Protein AF-0000000080197387 (afdb_homodimer)

Sequence (446 aa):
MRRTFVSTVLRAVPKAPLLHRSFPSAAAVSVPLFAGIQQRSATFAALADATRREMEDEQQRTTSKEKPKMPEGWKLDRKPGERIFTMHKTFEDEEILLRYRDEVNLEDDRKKYDFTVFITSKGKTLEFEMSFDDEEVVLDRIRFLPDSALALDTSADALSRRSLLYSGPDVRELDDGLVDAFVSYLEDRGVDDELGEFVEAYAVWAEQAEYEAWLSGIHKFVSMRRTFVSTVLRAVPKAPLLHRSFPSAAAVSVPLFAGIQQRSATFAALADATRREMEDEQQRTTSKEKPKMPEGWKLDRKPGERIFTMHKTFEDEEILLRYRDEVNLEDDRKKYDFTVFITSKGKTLEFEMSFDDEEVVLDRIRFLPDSALALDTSADALSRRSLLYSGPDVRELDDGLVDAFVSYLEDRGVDDELGEFVEAYAVWAEQAEYEAWLSGIHKFVS

Nearest PDB structures (foldseek):
  3jv1-assembly1_A  TM=9.607E-01  e=1.984E-20  Trypanosoma brucei
  1yqf-assembly1_C  TM=9.132E-01  e=1.524E-19  Leishmania major
  1yqf-assembly2_E  TM=9.181E-01  e=1.911E-19  Leishmania major
  1yqf-assembly1_B  TM=9.374E-01  e=5.714E-18  Leishmania major
  3qv0-assembly1_A  TM=8.225E-01  e=4.398E-11  Saccharomyces cerevisiae

InterPro domains:
  IPR003428 Mitochondrial glycoprotein [PF02330] (107-222)
  IPR003428 Mitochondrial glycoprotein [PTHR10826] (30-222)
  IPR036561 Mitochondrial glycoprotein superfamily [G3DSA:3.10.280.10] (44-223)
  IPR036561 Mitochondrial glycoprotein superfamily [SSF54529] (46-223)

Foldseek 3Di:
DPPPPDDPPCPDDDDDDDDDDPVDDDPPPPPPVPDPPPPDPPVLVVLLVVLVVVLVVLVPDPPLQDQDDDDPQKDKDDDPPDLKIKIWHDDDQKTKIKTWDPPQPCPPVWGKTWIWIWIDHPQKIKIWTWIAGPLWIGTFFIDIGNGVVLVPDPDPVSVVVCVPDDGGDTPVPDDPVVNVVVQVVCVVRVNTSVVNVNSVSNSVNSVSVNVSVVSVVSSVVSD/DPPPCPPDDPPCVPPDDPDPDDDPDPPPPVPVPDPPPPPLDPVLVVLLVVLVVVLVVLVPVPDQADQDDDDPQKDKDDDPPDLKIKIWHDDDQKTKIKTWDPPQDCDPNWTKTWIWIWIDHPQKIKIWTWIQGPLWIGTFFIDIGNGVVLVPDPDPVSVVVVVPDDRHDGPVPDDPVVNVVVQVVCVVRVNTSVVNVSSVSNSSNSVSVNVSVVSVVVSVVSD

Structure (mmCIF, N/CA/C/O backbone):
data_AF-0000000080197387-model_v1
#
loop_
_entity.id
_entity.type
_entity.pdbx_description
1 polymer 'Putative p22 protein'
#
loop_
_atom_site.group_PDB
_atom_site.id
_atom_site.type_symbol
_atom_site.label_atom_id
_atom_site.label_alt_id
_atom_site.label_comp_id
_atom_site.label_asym_id
_atom_site.label_entity_id
_atom_site.label_seq_id
_atom_site.pdbx_PDB_ins_code
_atom_site.Cartn_x
_atom_site.Cartn_y
_atom_site.Cartn_z
_atom_site.occupancy
_atom_site.B_iso_or_equiv
_atom_site.auth_seq_id
_atom_site.auth_comp_id
_atom_site.auth_asym_id
_atom_site.auth_atom_id
_atom_site.pdbx_PDB_model_num
ATOM 1 N N . MET A 1 1 ? -22.719 18.625 -17.172 1 20.69 1 MET A N 1
ATOM 2 C CA . MET A 1 1 ? -23.984 19.344 -17.125 1 20.69 1 MET A CA 1
ATOM 3 C C . MET A 1 1 ? -24.25 19.875 -15.719 1 20.69 1 MET A C 1
ATOM 5 O O . MET A 1 1 ? -24.234 19.109 -14.75 1 20.69 1 MET A O 1
ATOM 9 N N . ARG A 1 2 ? -23.906 21.234 -15.398 1 21.67 2 ARG A N 1
ATOM 10 C CA . ARG A 1 2 ? -23.781 21.984 -14.156 1 21.67 2 ARG A CA 1
ATOM 11 C C . ARG A 1 2 ? -25.141 22.203 -13.5 1 21.67 2 ARG A C 1
ATOM 13 O O . ARG A 1 2 ? -25.953 23 -13.977 1 21.67 2 ARG A O 1
ATOM 20 N N . ARG A 1 3 ? -25.797 21.125 -12.828 1 22.22 3 ARG A N 1
ATOM 21 C CA . ARG A 1 3 ? -27.156 21.219 -12.305 1 22.22 3 ARG A CA 1
ATOM 22 C C . ARG A 1 3 ? -27.25 22.25 -11.195 1 22.22 3 ARG A C 1
ATOM 24 O O . ARG A 1 3 ? -26.531 22.156 -10.195 1 22.22 3 ARG A O 1
ATOM 31 N N . THR A 1 4 ? -27.75 23.531 -11.383 1 22.45 4 THR A N 1
ATOM 32 C CA . THR A 1 4 ? -27.953 24.75 -10.602 1 22.45 4 THR A CA 1
ATOM 33 C C . THR A 1 4 ? -29.016 24.531 -9.539 1 22.45 4 THR A C 1
ATOM 35 O O . THR A 1 4 ? -30.172 24.234 -9.852 1 22.45 4 THR A O 1
ATOM 38 N N . PHE A 1 5 ? -28.766 23.875 -8.367 1 23.91 5 PHE A N 1
ATOM 39 C CA . PHE A 1 5 ? -29.75 23.5 -7.363 1 23.91 5 PHE A CA 1
ATOM 40 C C . PHE A 1 5 ? -30.375 24.734 -6.734 1 23.91 5 PHE A C 1
ATOM 42 O O . PHE A 1 5 ? -29.672 25.609 -6.242 1 23.91 5 PHE A O 1
ATOM 49 N N . VAL A 1 6 ? -31.75 25.078 -6.984 1 23.17 6 VAL A N 1
ATOM 50 C CA . VAL A 1 6 ? -32.688 26.188 -6.801 1 23.17 6 VAL A CA 1
ATOM 51 C C . VAL A 1 6 ? -33.062 26.312 -5.328 1 23.17 6 VAL A C 1
ATOM 53 O O . VAL A 1 6 ? -33.25 25.297 -4.641 1 23.17 6 VAL A O 1
ATOM 56 N N . SER A 1 7 ? -33 27.5 -4.594 1 24.69 7 SER A N 1
ATOM 57 C CA . SER A 1 7 ? -33 28.141 -3.283 1 24.69 7 SER A CA 1
ATOM 58 C C . SER A 1 7 ? -34.375 28.141 -2.66 1 24.69 7 SER A C 1
ATOM 60 O O . SER A 1 7 ? -34.75 29.047 -1.914 1 24.69 7 SER A O 1
ATOM 62 N N . THR A 1 8 ? -35.125 26.922 -2.531 1 23.39 8 THR A N 1
ATOM 63 C CA . THR A 1 8 ? -36.531 27.109 -2.24 1 23.39 8 THR A CA 1
ATOM 64 C C . THR A 1 8 ? -36.75 27.656 -0.825 1 23.39 8 THR A C 1
ATOM 66 O O . THR A 1 8 ? -36.188 27.109 0.134 1 23.39 8 THR A O 1
ATOM 69 N N . VAL A 1 9 ? -37.188 28.859 -0.576 1 24.78 9 VAL A N 1
ATOM 70 C CA . VAL A 1 9 ? -37.438 29.844 0.49 1 24.78 9 VAL A CA 1
ATOM 71 C C . VAL A 1 9 ? -38.562 29.344 1.403 1 24.78 9 VAL A C 1
ATOM 73 O O . VAL A 1 9 ? -39.719 29.297 0.996 1 24.78 9 VAL A O 1
ATOM 76 N N . LEU A 1 10 ? -38.281 28.203 2.242 1 19.94 10 LEU A N 1
ATOM 77 C CA . LEU A 1 10 ? -39.406 27.609 2.949 1 19.94 10 LEU A CA 1
ATOM 78 C C . LEU A 1 10 ? -39.938 28.547 4.031 1 19.94 10 LEU A C 1
ATOM 80 O O . LEU A 1 10 ? -39.219 28.859 4.988 1 19.94 10 LEU A O 1
ATOM 84 N N . ARG A 1 11 ? -40.969 29.266 3.799 1 22.5 11 ARG A N 1
ATOM 85 C CA . ARG A 1 11 ? -41.594 30.391 4.5 1 22.5 11 ARG A CA 1
ATOM 86 C C . ARG A 1 11 ? -42.344 29.906 5.738 1 22.5 11 ARG A C 1
ATOM 88 O O . ARG A 1 11 ? -42.906 30.703 6.477 1 22.5 11 ARG A O 1
ATOM 95 N N . ALA A 1 12 ? -42.219 28.547 6.238 1 23.05 12 ALA A N 1
ATOM 96 C CA . ALA A 1 12 ? -43.5 28.219 6.832 1 23.05 12 ALA A CA 1
ATOM 97 C C . ALA A 1 12 ? -43.75 29.062 8.078 1 23.05 12 ALA A C 1
ATOM 99 O O . ALA A 1 12 ? -42.812 29.484 8.758 1 23.05 12 ALA A O 1
ATOM 100 N N . VAL A 1 13 ? -45 29.094 8.281 1 22.27 13 VAL A N 1
ATOM 101 C CA . VAL A 1 13 ? -46 30.031 8.812 1 22.27 13 VAL A CA 1
ATOM 102 C C . VAL A 1 13 ? -46.062 29.922 10.336 1 22.27 13 VAL A C 1
ATOM 104 O O . VAL A 1 13 ? -45.938 30.922 11.039 1 22.27 13 VAL A O 1
ATOM 107 N N . PRO A 1 14 ? -46.875 28.969 10.898 1 21.95 14 PRO A N 1
ATOM 108 C CA . PRO A 1 14 ? -48.031 29.516 11.586 1 21.95 14 PRO A CA 1
ATOM 109 C C . PRO A 1 14 ? -47.938 29.422 13.109 1 21.95 14 PRO A C 1
ATOM 111 O O . PRO A 1 14 ? -48.812 29.891 13.828 1 21.95 14 PRO A O 1
ATOM 114 N N . LYS A 1 15 ? -46.938 29.016 13.82 1 21.81 15 LYS A N 1
ATOM 115 C CA . LYS A 1 15 ? -47.344 28.188 14.953 1 21.81 15 LYS A CA 1
ATOM 116 C C . LYS A 1 15 ? -48.031 29.016 16.016 1 21.81 15 LYS A C 1
ATOM 118 O O . LYS A 1 15 ? -47.5 30.031 16.484 1 21.81 15 LYS A O 1
ATOM 123 N N . ALA A 1 16 ? -49.25 28.578 16.234 1 23.2 16 ALA A N 1
ATOM 124 C CA . ALA A 1 16 ? -50.344 29.141 16.984 1 23.2 16 ALA A CA 1
ATOM 125 C C . ALA A 1 16 ? -50 29.234 18.469 1 23.2 16 ALA A C 1
ATOM 127 O O . ALA A 1 16 ? -49.125 28.531 18.953 1 23.2 16 ALA A O 1
ATOM 128 N N . PRO A 1 17 ? -51.188 29.078 19.266 1 23.61 17 PRO A N 1
ATOM 129 C CA . PRO A 1 17 ? -51.719 29.969 20.312 1 23.61 17 PRO A CA 1
ATOM 130 C C . PRO A 1 17 ? -51.25 29.594 21.703 1 23.61 17 PRO A C 1
ATOM 132 O O . PRO A 1 17 ? -50.781 30.453 22.453 1 23.61 17 PRO A O 1
ATOM 135 N N . LEU A 1 18 ? -51.812 28.531 22.297 1 22.45 18 LEU A N 1
ATOM 136 C CA . LEU A 1 18 ? -52.781 28.688 23.375 1 22.45 18 LEU A CA 1
ATOM 137 C C . LEU A 1 18 ? -52.094 28.656 24.734 1 22.45 18 LEU A C 1
ATOM 139 O O . LEU A 1 18 ? -50.938 28.188 24.844 1 22.45 18 LEU A O 1
ATOM 143 N N . LEU A 1 19 ? -52.844 28.031 25.812 1 22.91 19 LEU A N 1
ATOM 144 C CA . LEU A 1 19 ? -53.5 28.391 27.062 1 22.91 19 LEU A CA 1
ATOM 145 C C . LEU A 1 19 ? -52.625 28.047 28.25 1 22.91 19 LEU A C 1
ATOM 147 O O . LEU A 1 19 ? -51.656 27.297 28.125 1 22.91 19 LEU A O 1
ATOM 151 N N . HIS A 1 20 ? -53.438 27.594 29.453 1 26.19 20 HIS A N 1
ATOM 152 C CA . HIS A 1 20 ? -53.531 27.953 30.875 1 26.19 20 HIS A CA 1
ATOM 153 C C . HIS A 1 20 ? -52.469 27.234 31.703 1 26.19 20 HIS A C 1
ATOM 155 O O . HIS A 1 20 ? -52 26.172 31.297 1 26.19 20 HIS A O 1
ATOM 161 N N . ARG A 1 21 ? -52.25 27.875 32.938 1 25.8 21 ARG A N 1
ATOM 162 C CA . ARG A 1 21 ? -51.125 27.938 33.875 1 25.8 21 ARG A CA 1
ATOM 163 C C . ARG A 1 21 ? -51.094 26.719 34.781 1 25.8 21 ARG A C 1
ATOM 165 O O . ARG A 1 21 ? -50.531 26.781 35.906 1 25.8 21 ARG A O 1
ATOM 172 N N . SER A 1 22 ? -51.844 25.625 34.344 1 27.17 22 SER A N 1
ATOM 173 C CA . SER A 1 22 ? -52.031 24.797 35.531 1 27.17 22 SER A CA 1
ATOM 174 C C . SER A 1 22 ? -50.719 24.422 36.188 1 27.17 22 SER A C 1
ATOM 176 O O . SER A 1 22 ? -49.75 24.078 35.5 1 27.17 22 SER A O 1
ATOM 178 N N . PHE A 1 23 ? -50.625 24.906 37.5 1 28.77 23 PHE A N 1
ATOM 179 C CA . PHE A 1 23 ? -49.438 24.812 38.312 1 28.77 23 PHE A CA 1
ATOM 180 C C . PHE A 1 23 ? -49.156 23.359 38.688 1 28.77 23 PHE A C 1
ATOM 182 O O . PHE A 1 23 ? -49.719 22.828 39.625 1 28.77 23 PHE A O 1
ATOM 189 N N . PRO A 1 24 ? -49.125 22.391 37.719 1 26.27 24 PRO A N 1
ATOM 190 C CA . PRO A 1 24 ? -49.156 21.031 38.25 1 26.27 24 PRO A CA 1
ATOM 191 C C . PRO A 1 24 ? -48.094 20.781 39.312 1 26.27 24 PRO A C 1
ATOM 193 O O . PRO A 1 24 ? -47.094 21.516 39.375 1 26.27 24 PRO A O 1
ATOM 196 N N . SER A 1 25 ? -48.5 19.859 40.312 1 31 25 SER A N 1
ATOM 197 C CA . SER A 1 25 ? -48 19.109 41.469 1 31 25 SER A CA 1
ATOM 198 C C . SER A 1 25 ? -46.656 18.453 41.156 1 31 25 SER A C 1
ATOM 200 O O . SER A 1 25 ? -46.406 18.047 40.031 1 31 25 SER A O 1
ATOM 202 N N . ALA A 1 26 ? -45.688 18.562 42.094 1 30.47 26 ALA A N 1
ATOM 203 C CA . ALA A 1 26 ? -44.25 18.281 42.062 1 30.47 26 ALA A CA 1
ATOM 204 C C . ALA A 1 26 ? -44 16.797 41.812 1 30.47 26 ALA A C 1
ATOM 206 O O . ALA A 1 26 ? -44.219 15.969 42.688 1 30.47 26 ALA A O 1
ATOM 207 N N . ALA A 1 27 ? -44.469 16.25 40.719 1 27.89 27 ALA A N 1
ATOM 208 C CA . ALA A 1 27 ? -44.25 14.805 40.688 1 27.89 27 ALA A CA 1
ATOM 209 C C . ALA A 1 27 ? -42.781 14.484 40.938 1 27.89 27 ALA A C 1
ATOM 211 O O . ALA A 1 27 ? -41.906 15.242 40.562 1 27.89 27 ALA A O 1
ATOM 212 N N . ALA A 1 28 ? -42.594 13.664 41.938 1 34.47 28 ALA A N 1
ATOM 213 C CA . ALA A 1 28 ? -41.344 13.023 42.344 1 34.47 28 ALA A CA 1
ATOM 214 C C . ALA A 1 28 ? -40.688 12.305 41.188 1 34.47 28 ALA A C 1
ATOM 216 O O . ALA A 1 28 ? -41.25 11.391 40.594 1 34.47 28 ALA A O 1
ATOM 217 N N . VAL A 1 29 ? -39.938 13.023 40.438 1 30.95 29 VAL A N 1
ATOM 218 C CA . VAL A 1 29 ? -39.312 12.398 39.281 1 30.95 29 VAL A CA 1
ATOM 219 C C . VAL A 1 29 ? -38.406 11.25 39.719 1 30.95 29 VAL A C 1
ATOM 221 O O . VAL A 1 29 ? -37.531 11.438 40.594 1 30.95 29 VAL A O 1
ATOM 224 N N . SER A 1 30 ? -39 10.062 39.812 1 33.94 30 SER A N 1
ATOM 225 C CA . SER A 1 30 ? -38.125 8.891 39.781 1 33.94 30 SER A CA 1
ATOM 226 C C . SER A 1 30 ? -37.031 9.031 38.75 1 33.94 30 SER A C 1
ATOM 228 O O . SER A 1 30 ? -37.312 9.297 37.562 1 33.94 30 SER A O 1
ATOM 230 N N . VAL A 1 31 ? -35.969 9.555 39.094 1 32.19 31 VAL A N 1
ATOM 231 C CA . VAL A 1 31 ? -34.844 9.672 38.188 1 32.19 31 VAL A CA 1
ATOM 232 C C . VAL A 1 31 ? -34.531 8.312 37.594 1 32.19 31 VAL A C 1
ATOM 234 O O . VAL A 1 31 ? -34.156 7.375 38.281 1 32.19 31 VAL A O 1
ATOM 237 N N . PRO A 1 32 ? -35.438 7.789 36.656 1 37.06 32 PRO A N 1
ATOM 238 C CA . PRO A 1 32 ? -34.938 6.496 36.188 1 37.06 32 PRO A CA 1
ATOM 239 C C . PRO A 1 32 ? -33.438 6.527 35.844 1 37.06 32 PRO A C 1
ATOM 241 O O . PRO A 1 32 ? -32.969 7.48 35.25 1 37.06 32 PRO A O 1
ATOM 244 N N . LEU A 1 33 ? -32.594 6.191 36.562 1 34.47 33 LEU A N 1
ATOM 245 C CA . LEU A 1 33 ? -31.172 5.949 36.312 1 34.47 33 LEU A CA 1
ATOM 246 C C . LEU A 1 33 ? -30.984 5.219 34.969 1 34.47 33 LEU A C 1
ATOM 248 O O . LEU A 1 33 ? -29.922 4.633 34.75 1 34.47 33 LEU A O 1
ATOM 252 N N . PHE A 1 34 ? -32.156 4.926 34.312 1 35.97 34 PHE A N 1
ATOM 253 C CA . PHE A 1 34 ? -31.688 4.09 33.188 1 35.97 34 PHE A CA 1
ATOM 254 C C . PHE A 1 34 ? -30.656 4.828 32.344 1 35.97 34 PHE A C 1
ATOM 256 O O . PHE A 1 34 ? -31 5.543 31.406 1 35.97 34 PHE A O 1
ATOM 263 N N . ALA A 1 35 ? -29.812 5.586 32.812 1 33.03 35 ALA A N 1
ATOM 264 C CA . ALA A 1 35 ? -29.047 6.414 31.859 1 33.03 35 ALA A CA 1
ATOM 265 C C . ALA A 1 35 ? -28.797 5.672 30.547 1 33.03 35 ALA A C 1
ATOM 267 O O . ALA A 1 35 ? -29 4.457 30.469 1 33.03 35 ALA A O 1
ATOM 268 N N . GLY A 1 36 ? -27.75 6.203 29.656 1 33.31 36 GLY A N 1
ATOM 269 C CA . GLY A 1 36 ? -27.344 6.312 28.266 1 33.31 36 GLY A CA 1
ATOM 270 C C . GLY A 1 36 ? -26.859 4.996 27.688 1 33.31 36 GLY A C 1
ATOM 271 O O . GLY A 1 36 ? -25.766 4.523 28.016 1 33.31 36 GLY A O 1
ATOM 272 N N . ILE A 1 37 ? -27.438 3.945 27.812 1 38.06 37 ILE A N 1
ATOM 273 C CA . ILE A 1 37 ? -26.984 3.049 26.75 1 38.06 37 ILE A CA 1
ATOM 274 C C . ILE A 1 37 ? -26.531 3.865 25.547 1 38.06 37 ILE A C 1
ATOM 276 O O . ILE A 1 37 ? -27.344 4.504 24.875 1 38.06 37 ILE A O 1
ATOM 280 N N . GLN A 1 38 ? -25.531 4.699 25.547 1 42.28 38 GLN A N 1
ATOM 281 C CA . GLN A 1 38 ? -24.938 5.645 24.609 1 42.28 38 GLN A CA 1
ATOM 282 C C . GLN A 1 38 ? -25.062 5.141 23.172 1 42.28 38 GLN A C 1
ATOM 284 O O . GLN A 1 38 ? -24.594 4.051 22.844 1 42.28 38 GLN A O 1
ATOM 289 N N . GLN A 1 39 ? -26.172 5.07 22.422 1 49.31 39 GLN A N 1
ATOM 290 C CA . GLN A 1 39 ? -26.469 4.93 21 1 49.31 39 GLN A CA 1
ATOM 291 C C . GLN A 1 39 ? -25.25 5.281 20.141 1 49.31 39 GLN A C 1
ATOM 293 O O . GLN A 1 39 ? -24.766 6.406 20.203 1 49.31 39 GLN A O 1
ATOM 298 N N . ARG A 1 40 ? -24.406 4.348 19.906 1 61.25 40 ARG A N 1
ATOM 299 C CA . ARG A 1 40 ? -23.438 4.73 18.891 1 61.25 40 ARG A CA 1
ATOM 300 C C . ARG A 1 40 ? -24.047 5.727 17.906 1 61.25 40 ARG A C 1
ATOM 302 O O . ARG A 1 40 ? -25.25 5.707 17.656 1 61.25 40 ARG A O 1
ATOM 309 N N . SER A 1 41 ? -23.375 6.836 17.516 1 74.5 41 SER A N 1
ATOM 310 C CA . SER A 1 41 ? -23.75 7.949 16.641 1 74.5 41 SER A CA 1
ATOM 311 C C . SER A 1 41 ? -24.5 7.465 15.414 1 74.5 41 SER A C 1
ATOM 313 O O . SER A 1 41 ? -24.438 6.281 15.07 1 74.5 41 SER A O 1
ATOM 315 N N . ALA A 1 42 ? -25.578 8.016 15.047 1 89.38 42 ALA A N 1
ATOM 316 C CA . ALA A 1 42 ? -26.359 7.852 13.82 1 89.38 42 ALA A CA 1
ATOM 317 C C . ALA A 1 42 ? -25.469 7.438 12.656 1 89.38 42 ALA A C 1
ATOM 319 O O . ALA A 1 42 ? -25.891 6.684 11.773 1 89.38 42 ALA A O 1
ATOM 320 N N . THR A 1 43 ? -24.219 7.719 12.844 1 91.5 43 THR A N 1
ATOM 321 C CA . THR A 1 43 ? -23.344 7.418 11.719 1 91.5 43 THR A CA 1
ATOM 322 C C . THR A 1 43 ? -22.875 5.965 11.766 1 91.5 43 THR A C 1
ATOM 324 O O . THR A 1 43 ? -22.594 5.363 10.727 1 91.5 43 THR A O 1
ATOM 327 N N . PHE A 1 44 ? -22.859 5.273 12.977 1 93.62 44 PHE A N 1
ATOM 328 C CA . PHE A 1 44 ? -22.594 3.838 13.062 1 93.62 44 PHE A CA 1
ATOM 329 C C . PHE A 1 44 ? -23.703 3.049 12.367 1 93.62 44 PHE A C 1
ATOM 331 O O . PHE A 1 44 ? -23.422 2.158 11.562 1 93.62 44 PHE A O 1
ATOM 338 N N . ALA A 1 45 ? -24.891 3.467 12.727 1 94.44 45 ALA A N 1
ATOM 339 C CA . ALA A 1 45 ? -26.047 2.77 12.164 1 94.44 45 ALA A CA 1
ATOM 340 C C . ALA A 1 45 ? -26.078 2.918 10.648 1 94.44 45 ALA A C 1
ATOM 342 O O . ALA A 1 45 ? -26.406 1.966 9.938 1 94.44 45 ALA A O 1
ATOM 343 N N . ALA A 1 46 ? -25.797 4.109 10.18 1 95.56 46 ALA A N 1
ATOM 344 C CA . ALA A 1 46 ? -25.812 4.367 8.742 1 95.56 46 ALA A CA 1
ATOM 345 C C . ALA A 1 46 ? -24.781 3.525 8.016 1 95.56 46 ALA A C 1
ATOM 347 O O . ALA A 1 46 ? -25.047 2.969 6.945 1 95.56 46 ALA A O 1
ATOM 348 N N . LEU A 1 47 ? -23.594 3.434 8.562 1 96.94 47 LEU A N 1
ATOM 349 C CA . LEU A 1 47 ? -22.531 2.658 7.93 1 96.94 47 LEU A CA 1
ATOM 350 C C . LEU A 1 47 ? -22.828 1.164 8.008 1 96.94 47 LEU A C 1
ATOM 352 O O . LEU A 1 47 ? -22.578 0.427 7.051 1 96.94 47 LEU A O 1
ATOM 356 N N . ALA A 1 48 ? -23.406 0.739 9.125 1 97.19 48 ALA A N 1
ATOM 357 C CA . ALA A 1 48 ? -23.812 -0.658 9.266 1 97.19 48 ALA A CA 1
ATOM 358 C C . ALA A 1 48 ? -24.859 -1.033 8.219 1 97.19 48 ALA A C 1
ATOM 360 O O . ALA A 1 48 ? -24.766 -2.096 7.602 1 97.19 48 ALA A O 1
ATOM 361 N N . ASP A 1 49 ? -25.766 -0.138 8.078 1 97.44 49 ASP A N 1
ATOM 362 C CA . ASP A 1 49 ? -26.812 -0.391 7.105 1 97.44 49 ASP A CA 1
ATOM 363 C C . ASP A 1 49 ? -26.25 -0.433 5.684 1 97.44 49 ASP A C 1
ATOM 365 O O . ASP A 1 49 ? -26.641 -1.286 4.883 1 97.44 49 ASP A O 1
ATOM 369 N N . ALA A 1 50 ? -25.422 0.504 5.363 1 97.62 50 ALA A N 1
ATOM 370 C CA . ALA A 1 50 ? -24.828 0.572 4.031 1 97.62 50 ALA A CA 1
ATOM 371 C C . ALA A 1 50 ? -24.016 -0.683 3.727 1 97.62 50 ALA A C 1
ATOM 373 O O . ALA A 1 50 ? -24.094 -1.223 2.619 1 97.62 50 ALA A O 1
ATOM 374 N N . THR A 1 51 ? -23.219 -1.182 4.703 1 97.31 51 THR A N 1
ATOM 375 C CA . THR A 1 51 ? -22.406 -2.375 4.504 1 97.31 51 THR A CA 1
ATOM 376 C C . THR A 1 51 ? -23.281 -3.611 4.355 1 97.31 51 THR A C 1
ATOM 378 O O . THR A 1 51 ? -23.016 -4.477 3.52 1 97.31 51 THR A O 1
ATOM 381 N N . ARG A 1 52 ? -24.344 -3.664 5.145 1 96.88 52 ARG A N 1
ATOM 382 C CA . ARG A 1 52 ? -25.281 -4.77 5.035 1 96.88 52 ARG A CA 1
ATOM 383 C C . ARG A 1 52 ? -25.906 -4.828 3.645 1 96.88 52 ARG A C 1
ATOM 385 O O . ARG A 1 52 ? -25.984 -5.895 3.037 1 96.88 52 ARG A O 1
ATOM 392 N N . ARG A 1 53 ? -26.359 -3.727 3.15 1 96.56 53 ARG A N 1
ATOM 393 C CA . ARG A 1 53 ? -26.953 -3.66 1.822 1 96.56 53 ARG A CA 1
ATOM 394 C C . ARG A 1 53 ? -25.969 -4.102 0.751 1 96.56 53 ARG A C 1
ATOM 396 O O . ARG A 1 53 ? -26.312 -4.863 -0.154 1 96.56 53 ARG A O 1
ATOM 403 N N . GLU A 1 54 ? -24.719 -3.553 0.842 1 95.94 54 GLU A N 1
ATOM 404 C CA . GLU A 1 54 ? -23.688 -3.934 -0.125 1 95.94 54 GLU A CA 1
ATOM 405 C C . GLU A 1 54 ? -23.422 -5.434 -0.076 1 95.94 54 GLU A C 1
ATOM 407 O O . GLU A 1 54 ? -23.266 -6.078 -1.117 1 95.94 54 GLU A O 1
ATOM 412 N N . MET A 1 55 ? -23.406 -6.055 1.143 1 95.75 55 MET A N 1
ATOM 413 C CA . MET A 1 55 ? -23.188 -7.492 1.289 1 95.75 55 MET A CA 1
ATOM 414 C C . MET A 1 55 ? -24.312 -8.281 0.63 1 95.75 55 MET A C 1
ATOM 416 O O . MET A 1 55 ? -24.062 -9.281 -0.043 1 95.75 55 MET A O 1
ATOM 420 N N . GLU A 1 56 ? -25.531 -7.82 0.814 1 94.56 56 GLU A N 1
ATOM 421 C CA . GLU A 1 56 ? -26.688 -8.477 0.205 1 94.56 56 GLU A CA 1
ATOM 422 C C . GLU A 1 56 ? -26.625 -8.383 -1.317 1 94.56 56 GLU A C 1
ATOM 424 O O . GLU A 1 56 ? -26.906 -9.367 -2.014 1 94.56 56 GLU A O 1
ATOM 429 N N . ASP A 1 57 ? -26.266 -7.223 -1.831 1 92.75 57 ASP A N 1
ATOM 430 C CA . ASP A 1 57 ? -26.141 -7.035 -3.271 1 92.75 57 ASP A CA 1
ATOM 431 C C . ASP A 1 57 ? -25.062 -7.953 -3.848 1 92.75 57 ASP A C 1
ATOM 433 O O . ASP A 1 57 ? -25.234 -8.516 -4.93 1 92.75 57 ASP A O 1
ATOM 437 N N . GLU A 1 58 ? -23.922 -8.039 -3.178 1 89.75 58 GLU A N 1
ATOM 438 C CA . GLU A 1 58 ? -22.812 -8.875 -3.629 1 89.75 58 GLU A CA 1
ATOM 439 C C . GLU A 1 58 ? -23.219 -10.352 -3.662 1 89.75 58 GLU A C 1
ATOM 441 O O . GLU A 1 58 ? -22.797 -11.094 -4.551 1 89.75 58 GLU A O 1
ATOM 446 N N . GLN A 1 59 ? -24.047 -10.766 -2.65 1 88.94 59 GLN A N 1
ATOM 447 C CA . GLN A 1 59 ? -24.5 -12.148 -2.592 1 88.94 59 GLN A CA 1
ATOM 448 C C . GLN A 1 59 ? -25.375 -12.492 -3.793 1 88.94 59 GLN A C 1
ATOM 450 O O . GLN A 1 59 ? -25.391 -13.641 -4.25 1 88.94 59 GLN A O 1
ATOM 455 N N . GLN A 1 60 ? -26.047 -11.516 -4.285 1 88 60 GLN A N 1
ATOM 456 C CA . GLN A 1 60 ? -26.938 -11.727 -5.422 1 88 60 GLN A CA 1
ATOM 457 C C . GLN A 1 60 ? -26.172 -11.688 -6.738 1 88 60 GLN A C 1
ATOM 459 O O . GLN A 1 60 ? -26.656 -12.156 -7.766 1 88 60 GLN A O 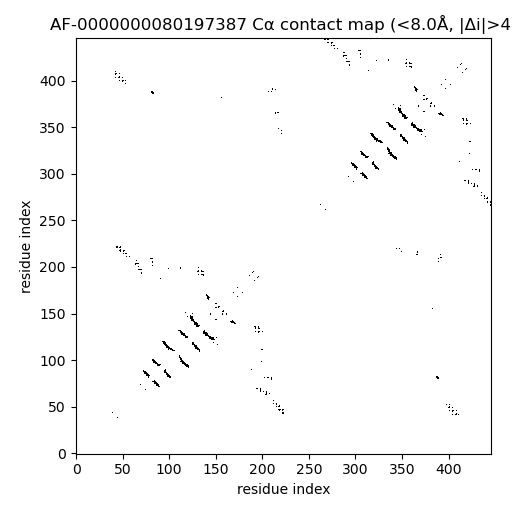1
ATOM 464 N N . ARG A 1 61 ? -25.047 -11.055 -6.66 1 80.38 61 ARG A N 1
ATOM 465 C CA . ARG A 1 61 ? -24.234 -10.992 -7.867 1 80.38 61 ARG A CA 1
ATOM 466 C C . ARG A 1 61 ? -23.594 -12.344 -8.172 1 80.38 61 ARG A C 1
ATOM 468 O O . ARG A 1 61 ? -23.078 -13.008 -7.273 1 80.38 61 ARG A O 1
ATOM 475 N N . THR A 1 62 ? -24 -13.086 -9.211 1 64.56 62 THR A N 1
ATOM 476 C CA . THR A 1 62 ? -23.625 -14.438 -9.602 1 64.56 62 THR A CA 1
ATOM 477 C C . THR A 1 62 ? -22.203 -14.469 -10.164 1 64.56 62 THR A C 1
ATOM 479 O O . THR A 1 62 ? -21.531 -15.5 -10.094 1 64.56 62 THR A O 1
ATOM 482 N N . THR A 1 63 ? -21.641 -13.43 -10.719 1 57.31 63 THR A N 1
ATOM 483 C CA . THR A 1 63 ? -20.438 -13.508 -11.539 1 57.31 63 THR A CA 1
ATOM 484 C C . THR A 1 63 ? -19.188 -13.664 -10.672 1 57.31 63 THR A C 1
ATOM 486 O O . THR A 1 63 ? -19.016 -12.922 -9.703 1 57.31 63 THR A O 1
ATOM 489 N N . SER A 1 64 ? -18.375 -14.828 -10.992 1 61.69 64 SER A N 1
ATOM 490 C CA . SER A 1 64 ? -16.969 -15.109 -10.695 1 61.69 64 SER A CA 1
ATOM 491 C C . SER A 1 64 ? -16.797 -15.633 -9.273 1 61.69 64 SER A C 1
ATOM 493 O O . SER A 1 64 ? -15.734 -15.477 -8.672 1 61.69 64 SER A O 1
ATOM 495 N N . LYS A 1 65 ? -17.922 -16.281 -8.641 1 72.12 65 LYS A N 1
ATOM 496 C CA . LYS A 1 65 ? -17.781 -16.672 -7.246 1 72.12 65 LYS A CA 1
ATOM 497 C C . LYS A 1 65 ? -17.203 -18.078 -7.121 1 72.12 65 LYS A C 1
ATOM 499 O O . LYS A 1 65 ? -16.75 -18.469 -6.047 1 72.12 65 LYS A O 1
ATOM 504 N N . GLU A 1 66 ? -16.969 -18.609 -8.289 1 86.69 66 GLU A N 1
ATOM 505 C CA . GLU A 1 66 ? -16.453 -19.953 -8.133 1 86.69 66 GLU A CA 1
ATOM 506 C C . GLU A 1 66 ? -14.93 -19.969 -8.195 1 86.69 66 GLU A C 1
ATOM 508 O O . GLU A 1 66 ? -14.328 -19.312 -9.047 1 86.69 66 GLU A O 1
ATOM 513 N N . LYS A 1 67 ? -14.383 -20.703 -7.281 1 93.25 67 LYS A N 1
ATOM 514 C CA . LYS A 1 67 ? -12.93 -20.859 -7.254 1 93.25 67 LYS A CA 1
ATOM 515 C C . LYS A 1 67 ? -12.445 -21.656 -8.469 1 93.25 67 LYS A C 1
ATOM 517 O O . LYS A 1 67 ? -12.992 -22.703 -8.789 1 93.25 67 LYS A O 1
ATOM 522 N N . PRO A 1 68 ? -11.492 -21.172 -9.148 1 96.31 68 PRO A N 1
ATOM 523 C CA . PRO A 1 68 ? -11.016 -21.891 -10.336 1 96.31 68 PRO A CA 1
ATOM 524 C C . PRO A 1 68 ? -10.391 -23.234 -10.016 1 96.31 68 PRO A C 1
ATOM 526 O O . PRO A 1 68 ? -9.844 -23.422 -8.93 1 96.31 68 PRO A O 1
ATOM 529 N N . LYS A 1 69 ? -10.398 -24.094 -11.047 1 96.06 69 LYS A N 1
ATOM 530 C CA . LYS A 1 69 ? -9.82 -25.438 -10.891 1 96.06 69 LYS A CA 1
ATOM 531 C C . LYS A 1 69 ? -8.297 -25.375 -10.961 1 96.06 69 LYS A C 1
ATOM 533 O O . LYS A 1 69 ? -7.73 -24.75 -11.859 1 96.06 69 LYS A O 1
ATOM 538 N N . MET A 1 70 ? -7.711 -26.062 -10.094 1 96.44 70 MET A N 1
ATOM 539 C CA . MET A 1 70 ? -6.254 -26.094 -10.023 1 96.44 70 MET A CA 1
ATOM 540 C C . MET A 1 70 ? -5.664 -26.828 -11.219 1 96.44 70 MET A C 1
ATOM 542 O O . MET A 1 70 ? -6.16 -27.875 -11.609 1 96.44 70 MET A O 1
ATOM 546 N N . PRO A 1 71 ? -4.633 -26.234 -11.773 1 97.12 71 PRO A N 1
ATOM 547 C CA . PRO A 1 71 ? -3.943 -27.016 -12.805 1 97.12 71 PRO A CA 1
ATOM 548 C C . PRO A 1 71 ? -3.268 -28.266 -12.242 1 97.12 71 PRO A C 1
ATOM 550 O O . PRO A 1 71 ? -2.887 -28.297 -11.07 1 97.12 71 PRO A O 1
ATOM 553 N N . GLU A 1 72 ? -3.037 -29.172 -13.078 1 94.88 72 GLU A N 1
ATOM 554 C CA . GLU A 1 72 ? -2.508 -30.469 -12.664 1 94.88 72 GLU A CA 1
ATOM 555 C C . GLU A 1 72 ? -1.116 -30.328 -12.055 1 94.88 72 GLU A C 1
ATOM 557 O O . GLU A 1 72 ? -0.254 -29.641 -12.609 1 94.88 72 GLU A O 1
ATOM 562 N N . GLY A 1 73 ? -0.97 -31 -10.898 1 97 73 GLY A N 1
ATOM 563 C CA . GLY A 1 73 ? 0.343 -31.141 -10.289 1 97 73 GLY A CA 1
ATOM 564 C C . GLY A 1 73 ? 0.712 -29.969 -9.398 1 97 73 GLY A C 1
ATOM 565 O O . GLY A 1 73 ? 1.739 -30 -8.719 1 97 73 GLY A O 1
ATOM 566 N N . TRP A 1 74 ? -0.057 -28.922 -9.391 1 98.38 74 TRP A N 1
ATOM 567 C CA . TRP A 1 74 ? 0.261 -27.734 -8.617 1 98.38 74 TRP A CA 1
ATOM 568 C C . TRP A 1 74 ? -0.44 -27.766 -7.262 1 98.38 74 TRP A C 1
ATOM 570 O O . TRP A 1 74 ? -1.56 -28.266 -7.145 1 98.38 74 TRP A O 1
ATOM 580 N N . LYS A 1 75 ? 0.27 -27.219 -6.312 1 98.19 75 LYS A N 1
ATOM 581 C CA . LYS A 1 75 ? -0.302 -26.922 -5.008 1 98.19 75 LYS A CA 1
ATOM 582 C C . LYS A 1 75 ? -0.287 -25.422 -4.738 1 98.19 75 LYS A C 1
ATOM 584 O O . LYS A 1 75 ? 0.659 -24.719 -5.121 1 98.19 75 LYS A O 1
ATOM 589 N N . LEU A 1 76 ? -1.335 -24.984 -4.094 1 98.06 76 LEU A N 1
ATOM 590 C CA . LEU A 1 76 ? -1.474 -23.562 -3.875 1 98.06 76 LEU A CA 1
ATOM 591 C C . LEU A 1 76 ? -1.51 -23.234 -2.385 1 98.06 76 LEU A C 1
ATOM 593 O O . LEU A 1 76 ? -2.154 -23.938 -1.608 1 98.06 76 LEU A O 1
ATOM 597 N N . ASP A 1 77 ? -0.763 -22.188 -2.023 1 97.38 77 ASP A N 1
ATOM 598 C CA . ASP A 1 77 ? -0.774 -21.672 -0.657 1 97.38 77 ASP A CA 1
ATOM 599 C C . ASP A 1 77 ? -1.161 -20.203 -0.625 1 97.38 77 ASP A C 1
ATOM 601 O O . ASP A 1 77 ? -0.562 -19.375 -1.324 1 97.38 77 ASP A O 1
ATOM 605 N N . ARG A 1 78 ? -2.205 -19.812 0.1 1 95.38 78 ARG A N 1
ATOM 606 C CA . ARG A 1 78 ? -2.65 -18.453 0.336 1 95.38 78 ARG A CA 1
ATOM 607 C C . ARG A 1 78 ? -3.254 -18.297 1.729 1 95.38 78 ARG A C 1
ATOM 609 O O . ARG A 1 78 ? -4.074 -19.125 2.145 1 95.38 78 ARG A O 1
ATOM 616 N N . LYS A 1 79 ? -2.916 -17.281 2.406 1 92.94 79 LYS A N 1
ATOM 617 C CA . LYS A 1 79 ? -3.488 -17.016 3.725 1 92.94 79 LYS A CA 1
ATOM 618 C C . LYS A 1 79 ? -4.668 -16.047 3.631 1 92.94 79 LYS A C 1
ATOM 620 O O . LYS A 1 79 ? -4.641 -15.102 2.844 1 92.94 79 LYS A O 1
ATOM 625 N N . PRO A 1 80 ? -5.617 -16.25 4.504 1 90.88 80 PRO A N 1
ATOM 626 C CA . PRO A 1 80 ? -6.707 -15.273 4.543 1 90.88 80 PRO A CA 1
ATOM 627 C C . PRO A 1 80 ? -6.215 -13.852 4.773 1 90.88 80 PRO A C 1
ATOM 629 O O . PRO A 1 80 ? -5.301 -13.633 5.57 1 90.88 80 PRO A O 1
ATOM 632 N N . GLY A 1 81 ? -6.789 -12.898 4.02 1 92.25 81 GLY A N 1
ATOM 633 C CA . GLY A 1 81 ? -6.398 -11.508 4.145 1 92.25 81 GLY A CA 1
ATOM 634 C C . GLY A 1 81 ? -5.355 -11.086 3.127 1 92.25 81 GLY A C 1
ATOM 635 O O . GLY A 1 81 ? -5.113 -9.891 2.936 1 92.25 81 GLY A O 1
ATOM 636 N N . GLU A 1 82 ? -4.801 -12.094 2.547 1 91.25 82 GLU A N 1
ATOM 637 C CA . GLU A 1 82 ? -3.732 -11.805 1.597 1 91.25 82 GLU A CA 1
ATOM 638 C C . GLU A 1 82 ? -4.223 -11.938 0.157 1 91.25 82 GLU A C 1
ATOM 640 O O . GLU A 1 82 ? -5.094 -12.758 -0.132 1 91.25 82 GLU A O 1
ATOM 645 N N . ARG A 1 83 ? -3.617 -11.047 -0.706 1 89.06 83 ARG A N 1
ATOM 646 C CA . ARG A 1 83 ? -3.934 -11.164 -2.125 1 89.06 83 ARG A CA 1
ATOM 647 C C . ARG A 1 83 ? -2.77 -11.781 -2.895 1 89.06 83 ARG A C 1
ATOM 649 O O . ARG A 1 83 ? -2.871 -12.016 -4.102 1 89.06 83 ARG A O 1
ATOM 656 N N . ILE A 1 84 ? -1.714 -11.953 -2.189 1 92.19 84 ILE A N 1
ATOM 657 C CA . ILE A 1 84 ? -0.588 -12.664 -2.785 1 92.19 84 ILE A CA 1
ATOM 658 C C . ILE A 1 84 ? -0.722 -14.156 -2.512 1 92.19 84 ILE A C 1
ATOM 660 O O . ILE A 1 84 ? -1.344 -14.562 -1.528 1 92.19 84 ILE A O 1
ATOM 664 N N . PHE A 1 85 ? -0.198 -15.008 -3.445 1 96.12 85 PHE A N 1
ATOM 665 C CA . PHE A 1 85 ? -0.201 -16.453 -3.236 1 96.12 85 PHE A CA 1
ATOM 666 C C . PHE A 1 85 ? 0.983 -17.109 -3.939 1 96.12 85 PHE A C 1
ATOM 668 O O . PHE A 1 85 ? 1.646 -16.469 -4.762 1 96.12 85 PHE A O 1
ATOM 675 N N . THR A 1 86 ? 1.275 -18.344 -3.504 1 97.56 86 THR A N 1
ATOM 676 C CA . THR A 1 86 ? 2.332 -19.141 -4.125 1 97.56 86 THR A CA 1
ATOM 677 C C . THR A 1 86 ? 1.788 -20.484 -4.609 1 97.56 86 THR A C 1
ATOM 679 O O . THR A 1 86 ? 0.789 -20.969 -4.086 1 97.56 86 THR A O 1
ATOM 682 N N . MET A 1 87 ? 2.438 -20.969 -5.625 1 98.5 87 MET A N 1
ATOM 683 C CA . MET A 1 87 ? 2.158 -22.297 -6.148 1 98.5 87 MET A CA 1
ATOM 684 C C . MET A 1 87 ? 3.436 -23.125 -6.246 1 98.5 87 MET A C 1
ATOM 686 O O . MET A 1 87 ? 4.496 -22.594 -6.59 1 98.5 87 MET A O 1
ATOM 690 N N . HIS A 1 88 ? 3.279 -24.391 -5.992 1 98.56 88 HIS A N 1
ATOM 691 C CA . HIS A 1 88 ? 4.434 -25.297 -5.945 1 98.56 88 HIS A CA 1
ATOM 692 C C . HIS A 1 88 ? 4.203 -26.531 -6.801 1 98.56 88 HIS A C 1
ATOM 694 O O . HIS A 1 88 ? 3.09 -27.062 -6.855 1 98.56 88 HIS A O 1
ATOM 700 N N . LYS A 1 89 ? 5.25 -26.953 -7.418 1 98.25 89 LYS A N 1
ATOM 701 C CA . LYS A 1 89 ? 5.289 -28.188 -8.211 1 98.25 89 LYS A CA 1
ATOM 702 C C . LYS A 1 89 ? 6.703 -28.75 -8.289 1 98.25 89 LYS A C 1
ATOM 704 O O . LYS A 1 89 ? 7.68 -28 -8.156 1 98.25 89 LYS A O 1
ATOM 709 N N . THR A 1 90 ? 6.777 -30.047 -8.375 1 98.38 90 THR A N 1
ATOM 710 C CA . THR A 1 90 ? 8.07 -30.672 -8.656 1 98.38 90 THR A CA 1
ATOM 711 C C . THR A 1 90 ? 8.102 -31.219 -10.078 1 98.38 90 THR A C 1
ATOM 713 O O . THR A 1 90 ? 7.059 -31.594 -10.633 1 98.38 90 THR A O 1
ATOM 716 N N . PHE A 1 91 ? 9.211 -31.25 -10.648 1 98.25 91 PHE A N 1
ATOM 717 C CA . PHE A 1 91 ? 9.484 -31.812 -11.961 1 98.25 91 PHE A CA 1
ATOM 718 C C . PHE A 1 91 ? 10.859 -32.469 -11.992 1 98.25 91 PHE A C 1
ATOM 720 O O . PHE A 1 91 ? 11.883 -31.797 -11.953 1 98.25 91 PHE A O 1
ATOM 727 N N . GLU A 1 92 ? 10.852 -33.75 -12.031 1 96.94 92 GLU A N 1
ATOM 728 C CA . GLU A 1 92 ? 12.102 -34.5 -11.906 1 96.94 92 GLU A CA 1
ATOM 729 C C . GLU A 1 92 ? 12.859 -34.094 -10.648 1 96.94 92 GLU A C 1
ATOM 731 O O . GLU A 1 92 ? 12.352 -34.25 -9.531 1 96.94 92 GLU A O 1
ATOM 736 N N . ASP A 1 93 ? 14.07 -33.5 -10.773 1 97.56 93 ASP A N 1
ATOM 737 C CA . ASP A 1 93 ? 14.875 -33.125 -9.609 1 97.56 93 ASP A CA 1
ATOM 738 C C . ASP A 1 93 ? 14.734 -31.625 -9.305 1 97.56 93 ASP A C 1
ATOM 740 O O . ASP A 1 93 ? 15.477 -31.094 -8.477 1 97.56 93 ASP A O 1
ATOM 744 N N . GLU A 1 94 ? 13.758 -31.031 -9.898 1 98.69 94 GLU A N 1
ATOM 745 C CA . GLU A 1 94 ? 13.594 -29.578 -9.766 1 98.69 94 GLU A CA 1
ATOM 746 C C . GLU A 1 94 ? 12.398 -29.25 -8.883 1 98.69 94 GLU A C 1
ATOM 748 O O . GLU A 1 94 ? 11.359 -29.922 -8.945 1 98.69 94 GLU A O 1
ATOM 753 N N . GLU A 1 95 ? 12.609 -28.234 -8.039 1 98.69 95 GLU A N 1
ATOM 754 C CA . GLU A 1 95 ? 11.508 -27.609 -7.324 1 98.69 95 GLU A CA 1
ATOM 755 C C . GLU A 1 95 ? 11.062 -26.312 -8.016 1 98.69 95 GLU A C 1
ATOM 757 O O . GLU A 1 95 ? 11.875 -25.438 -8.273 1 98.69 95 GLU A O 1
ATOM 762 N N . ILE A 1 96 ? 9.719 -26.219 -8.273 1 98.88 96 ILE A N 1
ATOM 763 C CA . ILE A 1 96 ? 9.188 -25.062 -8.992 1 98.88 96 ILE A CA 1
ATOM 764 C C . ILE A 1 96 ? 8.273 -24.266 -8.07 1 98.88 96 ILE A C 1
ATOM 766 O O . ILE A 1 96 ? 7.355 -24.828 -7.453 1 98.88 96 ILE A O 1
ATOM 770 N N . LEU A 1 97 ? 8.586 -23 -7.93 1 98.75 97 LEU A N 1
ATOM 771 C CA . LEU A 1 97 ? 7.801 -22.094 -7.094 1 98.75 97 LEU A CA 1
ATOM 772 C C . LEU A 1 97 ? 7.32 -20.891 -7.902 1 98.75 97 LEU A C 1
ATOM 774 O O . LEU A 1 97 ? 8.117 -20.203 -8.547 1 98.75 97 LEU A O 1
ATOM 778 N N . LEU A 1 98 ? 6.008 -20.734 -7.98 1 98.69 98 LEU A N 1
ATOM 779 C CA . LEU A 1 98 ? 5.43 -19.516 -8.539 1 98.69 98 LEU A CA 1
ATOM 780 C C . LEU A 1 98 ? 4.973 -18.578 -7.434 1 98.69 98 LEU A C 1
ATOM 782 O O . LEU A 1 98 ? 4.27 -18.984 -6.508 1 98.69 98 LEU A O 1
ATOM 786 N N . ARG A 1 99 ? 5.383 -17.328 -7.516 1 97.19 99 ARG A N 1
ATOM 787 C CA . ARG A 1 99 ? 4.945 -16.297 -6.582 1 97.19 99 ARG A CA 1
ATOM 788 C C . ARG A 1 99 ? 4.168 -15.195 -7.305 1 97.19 99 ARG A C 1
ATOM 790 O O . ARG A 1 99 ? 4.715 -14.508 -8.172 1 97.19 99 ARG A O 1
ATOM 797 N N . TYR A 1 100 ? 2.92 -15.078 -6.98 1 96.38 100 TYR A N 1
ATOM 798 C CA . TYR A 1 100 ? 2.09 -13.992 -7.484 1 96.38 100 TYR A CA 1
ATOM 799 C C . TYR A 1 100 ? 2.104 -12.805 -6.523 1 96.38 100 TYR A C 1
ATOM 801 O O . TYR A 1 100 ? 1.9 -12.977 -5.316 1 96.38 100 TYR A O 1
ATOM 809 N N . ARG A 1 101 ? 2.51 -11.625 -7.094 1 80.56 101 ARG A N 1
ATOM 810 C CA . ARG A 1 101 ? 2.502 -10.438 -6.25 1 80.56 101 ARG A CA 1
ATOM 811 C C . ARG A 1 101 ? 1.495 -9.414 -6.754 1 80.56 101 ARG A C 1
ATOM 813 O O . ARG A 1 101 ? 1.285 -9.281 -7.961 1 80.56 101 ARG A O 1
ATOM 820 N N . ASP A 1 102 ? 0.439 -9.203 -6.012 1 70.88 102 ASP A N 1
ATOM 821 C CA . ASP A 1 102 ? -0.667 -8.32 -6.367 1 70.88 102 ASP A CA 1
ATOM 822 C C . ASP A 1 102 ? -0.175 -6.895 -6.605 1 70.88 102 ASP A C 1
ATOM 824 O O . ASP A 1 102 ? -0.208 -6.059 -5.695 1 70.88 102 ASP A O 1
ATOM 828 N N . GLU A 1 103 ? 0.754 -6.684 -7.539 1 58.19 103 GLU A N 1
ATOM 829 C CA . GLU A 1 103 ? 0.972 -5.281 -7.883 1 58.19 103 GLU A CA 1
ATOM 830 C C . GLU A 1 103 ? 0.016 -4.828 -8.984 1 58.19 103 GLU A C 1
ATOM 832 O O . GLU A 1 103 ? 0.184 -5.191 -10.148 1 58.19 103 GLU A O 1
ATOM 837 N N . VAL A 1 104 ? -1.315 -4.867 -8.656 1 47.94 104 VAL A N 1
ATOM 838 C CA . VAL A 1 104 ? -2.18 -4.504 -9.781 1 47.94 104 VAL A CA 1
ATOM 839 C C . VAL A 1 104 ? -1.759 -3.145 -10.336 1 47.94 104 VAL A C 1
ATOM 841 O O . VAL A 1 104 ? -1.831 -2.131 -9.641 1 47.94 104 VAL A O 1
ATOM 844 N N . ASN A 1 105 ? -0.737 -3.154 -11.109 1 46.22 105 ASN A N 1
ATOM 845 C CA . ASN A 1 105 ? -0.371 -1.961 -11.867 1 46.22 105 ASN A CA 1
ATOM 846 C C . ASN A 1 105 ? -1.454 -1.578 -12.867 1 46.22 105 ASN A C 1
ATOM 848 O O . ASN A 1 105 ? -1.884 -2.408 -13.672 1 46.22 105 ASN A O 1
ATOM 852 N N . LEU A 1 106 ? -2.363 -0.815 -12.406 1 43.81 106 LEU A N 1
ATOM 853 C CA . LEU A 1 106 ? -3.312 -0.269 -13.367 1 43.81 106 LEU A CA 1
ATOM 854 C C . LEU A 1 106 ? -2.588 0.423 -14.516 1 43.81 106 LEU A C 1
ATOM 856 O O . LEU A 1 106 ? -2.121 1.556 -14.367 1 43.81 106 LEU A O 1
ATOM 860 N N . GLU A 1 107 ? -1.607 -0.133 -15.07 1 41.09 107 GLU A N 1
ATOM 861 C CA . GLU A 1 107 ? -1.167 0.534 -16.297 1 41.09 107 GLU A CA 1
ATOM 862 C C . GLU A 1 107 ? -2.191 0.367 -17.406 1 41.09 107 GLU A C 1
ATOM 864 O O . GLU A 1 107 ? -2.49 -0.756 -17.828 1 41.09 107 GLU A O 1
ATOM 869 N N . ASP A 1 108 ? -2.576 1.517 -18.094 1 48.5 108 ASP A N 1
ATOM 870 C CA . ASP A 1 108 ? -3.283 1.81 -19.328 1 48.5 108 ASP A CA 1
ATOM 871 C C . ASP A 1 108 ? -4.57 0.996 -19.438 1 48.5 108 ASP A C 1
ATOM 873 O O . ASP A 1 108 ? -4.879 0.446 -20.5 1 48.5 108 ASP A O 1
ATOM 877 N N . ASP A 1 109 ? -5.352 0.683 -18.422 1 55.53 109 ASP A N 1
ATOM 878 C CA . ASP A 1 109 ? -6.699 0.132 -18.5 1 55.53 109 ASP A CA 1
ATOM 879 C C . ASP A 1 109 ? -6.664 -1.39 -18.625 1 55.53 109 ASP A C 1
ATOM 881 O O . ASP A 1 109 ? -7.711 -2.039 -18.672 1 55.53 109 ASP A O 1
ATOM 885 N N . ARG A 1 110 ? -5.473 -1.935 -18.953 1 59.59 110 ARG A N 1
ATOM 886 C CA . ARG A 1 110 ? -5.453 -3.389 -19.078 1 59.59 110 ARG A CA 1
ATOM 887 C C . ARG A 1 110 ? -4.852 -4.027 -17.828 1 59.59 110 ARG A C 1
ATOM 889 O O . ARG A 1 110 ? -3.859 -3.537 -17.281 1 59.59 110 ARG A O 1
ATOM 896 N N . LYS A 1 111 ? -5.566 -5.121 -17.359 1 77.81 111 LYS A N 1
ATOM 897 C CA . LYS A 1 111 ? -5.125 -5.801 -16.156 1 77.81 111 LYS A CA 1
ATOM 898 C C . LYS A 1 111 ? -3.975 -6.762 -16.438 1 77.81 111 LYS A C 1
ATOM 900 O O . LYS A 1 111 ? -4.059 -7.574 -17.359 1 77.81 111 LYS A O 1
ATOM 905 N N . LYS A 1 112 ? -2.885 -6.508 -16.062 1 88.94 112 LYS A N 1
ATOM 906 C CA . LYS A 1 112 ? -1.684 -7.332 -16.109 1 88.94 112 LYS A CA 1
ATOM 907 C C . LYS A 1 112 ? -1.434 -8.031 -14.781 1 88.94 112 LYS A C 1
ATOM 909 O O . LYS A 1 112 ? -1.511 -7.402 -13.727 1 88.94 112 LYS A O 1
ATOM 914 N N . TYR A 1 113 ? -1.204 -9.406 -14.898 1 93.56 113 TYR A N 1
ATOM 915 C CA . TYR A 1 113 ? -0.956 -10.195 -13.703 1 93.56 113 TYR A CA 1
ATOM 916 C C . TYR A 1 113 ? 0.496 -10.656 -13.641 1 93.56 113 TYR A C 1
ATOM 918 O O . TYR A 1 113 ? 0.898 -11.562 -14.367 1 93.56 113 TYR A O 1
ATOM 926 N N . ASP A 1 114 ? 1.256 -10.023 -12.766 1 94.44 114 ASP A N 1
ATOM 927 C CA . ASP A 1 114 ? 2.688 -10.289 -12.664 1 94.44 114 ASP A CA 1
ATOM 928 C C . ASP A 1 114 ? 2.967 -11.43 -11.695 1 94.44 114 ASP A C 1
ATOM 930 O O . ASP A 1 114 ? 2.385 -11.484 -10.609 1 94.44 114 ASP A O 1
ATOM 934 N N . PHE A 1 115 ? 3.861 -12.312 -12.117 1 96.81 115 PHE A N 1
ATOM 935 C CA . PHE A 1 115 ? 4.309 -13.375 -11.234 1 96.81 115 PHE A CA 1
ATOM 936 C C . PHE A 1 115 ? 5.738 -13.789 -11.555 1 96.81 115 PHE A C 1
ATOM 938 O O . PHE A 1 115 ? 6.242 -13.492 -12.641 1 96.81 115 PHE A O 1
ATOM 945 N N . THR A 1 116 ? 6.367 -14.352 -10.57 1 97.44 116 THR A N 1
ATOM 946 C CA . THR A 1 116 ? 7.727 -14.859 -10.727 1 97.44 116 THR A CA 1
ATOM 947 C C . THR A 1 116 ? 7.77 -16.375 -10.523 1 97.44 116 THR A C 1
ATOM 949 O O . THR A 1 116 ? 7.133 -16.891 -9.609 1 97.44 116 THR A O 1
ATOM 952 N N . VAL A 1 117 ? 8.516 -17.062 -11.391 1 98.81 117 VAL A N 1
ATOM 953 C CA . VAL A 1 117 ? 8.711 -18.516 -11.258 1 98.81 117 VAL A CA 1
ATOM 954 C C . VAL A 1 117 ?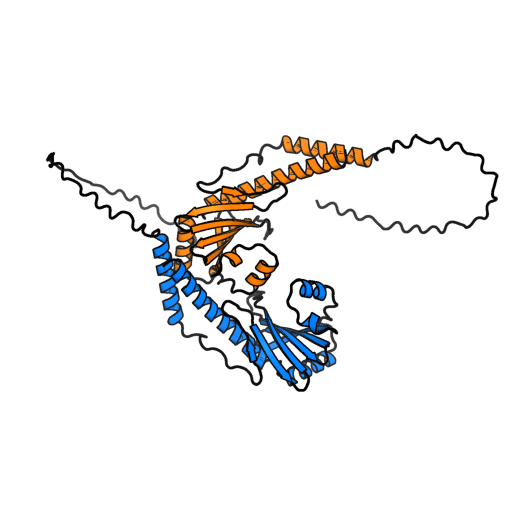 10.164 -18.812 -10.906 1 98.81 117 VAL A C 1
ATOM 956 O O . VAL A 1 117 ? 11.086 -18.328 -11.578 1 98.81 117 VAL A O 1
ATOM 959 N N . PHE A 1 118 ? 10.344 -19.547 -9.875 1 98.81 118 PHE A N 1
ATOM 960 C CA . PHE A 1 118 ? 11.656 -20 -9.445 1 98.81 118 PHE A CA 1
ATOM 961 C C . PHE A 1 118 ? 11.82 -21.5 -9.711 1 98.81 118 PHE A C 1
ATOM 963 O O . PHE A 1 118 ? 10.992 -22.312 -9.266 1 98.81 118 PHE A O 1
ATOM 970 N N . ILE A 1 119 ? 12.82 -21.844 -10.445 1 98.94 119 ILE A N 1
ATOM 971 C CA . ILE A 1 119 ? 13.172 -23.25 -10.641 1 98.94 119 ILE A CA 1
ATOM 972 C C . ILE A 1 119 ? 14.508 -23.547 -9.977 1 98.94 119 ILE A C 1
ATOM 974 O O . ILE A 1 119 ? 15.547 -23.016 -10.391 1 98.94 119 ILE A O 1
ATOM 978 N N . THR A 1 120 ? 14.453 -24.359 -8.977 1 98.88 120 THR A N 1
ATOM 979 C CA . THR A 1 120 ? 15.625 -24.625 -8.148 1 98.88 120 THR A CA 1
ATOM 980 C C . THR A 1 120 ? 16.094 -26.062 -8.305 1 98.88 120 THR A C 1
ATOM 982 O O . THR A 1 120 ? 15.273 -26.984 -8.312 1 98.88 120 THR A O 1
ATOM 985 N N . SER A 1 121 ? 17.312 -26.25 -8.531 1 98.38 121 SER A N 1
ATOM 986 C CA . SER A 1 121 ? 17.969 -27.547 -8.57 1 98.38 121 SER A CA 1
ATOM 987 C C . SER A 1 121 ? 19.391 -27.469 -8.047 1 98.38 121 SER A C 1
ATOM 989 O O . SER A 1 121 ? 20.141 -26.531 -8.391 1 98.38 121 SER A O 1
ATOM 991 N N . LYS A 1 122 ? 19.75 -28.375 -7.152 1 97.5 122 LYS A N 1
ATOM 992 C CA . LYS A 1 122 ? 21.109 -28.516 -6.645 1 97.5 122 LYS A CA 1
ATOM 993 C C . LYS A 1 122 ? 21.625 -27.203 -6.078 1 97.5 122 LYS A C 1
ATOM 995 O O . LYS A 1 122 ? 22.75 -26.781 -6.383 1 97.5 122 LYS A O 1
ATOM 1000 N N . GLY A 1 123 ? 20.828 -26.5 -5.418 1 97.44 123 GLY A N 1
ATOM 1001 C CA . GLY A 1 123 ? 21.234 -25.328 -4.652 1 97.44 123 GLY A CA 1
ATOM 1002 C C . GLY A 1 123 ? 21.297 -24.062 -5.484 1 97.44 123 GLY A C 1
ATOM 1003 O O . GLY A 1 123 ? 21.688 -23 -4.984 1 97.44 123 GLY A O 1
ATOM 1004 N N . LYS A 1 124 ? 20.938 -24.172 -6.793 1 98.5 124 LYS A N 1
ATOM 1005 C CA . LYS A 1 124 ? 20.922 -23.031 -7.699 1 98.5 124 LYS A CA 1
ATOM 1006 C C . LYS A 1 124 ? 19.516 -22.75 -8.211 1 98.5 124 LYS A C 1
ATOM 1008 O O . LYS A 1 124 ? 18.672 -23.641 -8.242 1 98.5 124 LYS A O 1
ATOM 1013 N N . THR A 1 125 ? 19.312 -21.453 -8.609 1 98.75 125 THR A N 1
ATOM 1014 C CA . THR A 1 125 ? 17.938 -21.109 -8.984 1 98.75 125 THR A CA 1
ATOM 1015 C C . THR A 1 125 ? 17.922 -20.266 -10.258 1 98.75 125 THR A C 1
ATOM 1017 O O . THR A 1 125 ? 18.719 -19.328 -10.391 1 98.75 125 THR A O 1
ATOM 1020 N N . LEU A 1 126 ? 17.094 -20.656 -11.188 1 98.69 126 LEU A N 1
ATOM 1021 C CA . LEU A 1 126 ? 16.672 -19.766 -12.258 1 98.69 126 LEU A CA 1
ATOM 1022 C C . LEU A 1 126 ? 15.398 -19.016 -11.867 1 98.69 126 LEU A C 1
ATOM 1024 O O . LEU A 1 126 ? 14.414 -19.641 -11.445 1 98.69 126 LEU A O 1
ATOM 1028 N N . GLU A 1 127 ? 15.453 -17.719 -11.984 1 98.56 127 GLU A N 1
ATOM 1029 C CA . GLU A 1 127 ? 14.312 -16.859 -11.688 1 98.56 127 GLU A CA 1
ATOM 1030 C C . GLU A 1 127 ? 13.734 -16.25 -12.961 1 98.56 127 GLU A C 1
ATOM 1032 O O . GLU A 1 127 ? 14.445 -15.57 -13.711 1 98.56 127 GLU A O 1
ATOM 1037 N N . PHE A 1 128 ? 12.445 -16.469 -13.18 1 98.44 128 PHE A N 1
ATOM 1038 C CA . PHE A 1 128 ? 11.758 -15.977 -14.367 1 98.44 128 PHE A CA 1
ATOM 1039 C C . PHE A 1 128 ? 10.703 -14.945 -14 1 98.44 128 PHE A C 1
ATOM 1041 O O . PHE A 1 128 ? 9.688 -15.281 -13.375 1 98.44 128 PHE A O 1
ATOM 1048 N N . GLU A 1 129 ? 10.891 -13.68 -14.32 1 96.69 129 GLU A N 1
ATOM 1049 C CA . GLU A 1 129 ? 9.867 -12.648 -14.172 1 96.69 129 GLU A CA 1
ATOM 1050 C C . GLU A 1 129 ? 8.898 -12.656 -15.359 1 96.69 129 GLU A C 1
ATOM 1052 O O . GLU A 1 129 ? 9.32 -12.5 -16.5 1 96.69 129 GLU A O 1
ATOM 1057 N N . MET A 1 130 ? 7.613 -12.812 -14.984 1 96.62 130 MET A N 1
ATOM 1058 C CA . MET A 1 130 ? 6.629 -13.023 -16.047 1 96.62 130 MET A CA 1
ATOM 1059 C C . MET A 1 130 ? 5.34 -12.266 -15.75 1 96.62 130 MET A C 1
ATOM 1061 O O . MET A 1 130 ? 5.164 -11.734 -14.648 1 96.62 130 MET A O 1
ATOM 1065 N N . SER A 1 131 ? 4.543 -12.219 -16.75 1 94.94 131 SER A N 1
ATOM 1066 C CA . SER A 1 131 ? 3.211 -11.648 -16.594 1 94.94 131 SER A CA 1
ATOM 1067 C C . SER A 1 131 ? 2.207 -12.336 -17.516 1 94.94 131 SER A C 1
ATOM 1069 O O . SER A 1 131 ? 2.596 -13.031 -18.453 1 94.94 131 SER A O 1
ATOM 1071 N N . PHE A 1 132 ? 1.003 -12.305 -17.125 1 95.06 132 PHE A N 1
ATOM 1072 C CA . PHE A 1 132 ? -0.092 -12.75 -17.969 1 95.06 132 PHE A CA 1
ATOM 1073 C C . PHE A 1 132 ? -0.937 -11.57 -18.438 1 95.06 132 PHE A C 1
ATOM 1075 O O . PHE A 1 132 ? -1.473 -10.828 -17.625 1 95.06 132 PHE A O 1
ATOM 1082 N N . ASP A 1 133 ? -0.908 -11.391 -19.656 1 89.69 133 ASP A N 1
ATOM 1083 C CA . ASP A 1 133 ? -1.584 -10.266 -20.297 1 89.69 133 ASP A CA 1
ATOM 1084 C C . ASP A 1 133 ? -2.152 -10.664 -21.656 1 89.69 133 ASP A C 1
ATOM 1086 O O . ASP A 1 133 ? -1.46 -11.281 -22.469 1 89.69 133 ASP A O 1
ATOM 1090 N N . ASP A 1 134 ? -3.393 -10.273 -21.906 1 90.5 134 ASP A N 1
ATOM 1091 C CA . ASP A 1 134 ? -4.039 -10.555 -23.188 1 90.5 134 ASP A CA 1
ATOM 1092 C C . ASP A 1 134 ? -3.977 -12.039 -23.516 1 90.5 134 ASP A C 1
ATOM 1094 O O . ASP A 1 134 ? -3.572 -12.422 -24.625 1 90.5 134 ASP A O 1
ATOM 1098 N N . GLU A 1 135 ? -4.18 -12.859 -22.484 1 93.56 135 GLU A N 1
ATOM 1099 C CA . GLU A 1 135 ? -4.348 -14.297 -22.609 1 93.56 135 GLU A CA 1
ATOM 1100 C C . GLU A 1 135 ? -3.031 -14.977 -22.969 1 93.56 135 GLU A C 1
ATOM 1102 O O . GLU A 1 135 ? -3.025 -16.062 -23.547 1 93.56 135 GLU A O 1
ATOM 1107 N N . GLU A 1 136 ? -1.997 -14.289 -22.625 1 96.19 136 GLU A N 1
ATOM 1108 C CA . GLU A 1 136 ? -0.692 -14.883 -22.906 1 96.19 136 GLU A CA 1
ATOM 1109 C C . GLU A 1 136 ? 0.283 -14.633 -21.75 1 96.19 136 GLU A C 1
ATOM 1111 O O . GLU A 1 136 ? 0.297 -13.547 -21.172 1 96.19 136 GLU A O 1
ATOM 1116 N N . VAL A 1 137 ? 1.092 -15.602 -21.562 1 97.25 137 VAL A N 1
ATOM 1117 C CA . VAL A 1 137 ? 2.193 -15.438 -20.625 1 97.25 137 VAL A CA 1
ATOM 1118 C C . VAL A 1 137 ? 3.371 -14.758 -21.312 1 97.25 137 VAL A C 1
ATOM 1120 O O . VAL A 1 137 ? 3.773 -15.164 -22.406 1 97.25 137 VAL A O 1
ATOM 1123 N N . VAL A 1 138 ? 3.85 -13.758 -20.688 1 95.56 138 VAL A N 1
ATOM 1124 C CA . VAL A 1 138 ? 4.969 -13 -21.234 1 95.56 138 VAL A CA 1
ATOM 1125 C C . VAL A 1 138 ? 6.195 -13.164 -20.344 1 95.56 138 VAL A C 1
ATOM 1127 O O . VAL A 1 138 ? 6.109 -12.992 -19.125 1 95.56 138 VAL A O 1
ATOM 1130 N N . LEU A 1 139 ? 7.266 -13.555 -20.922 1 97.31 139 LEU A N 1
ATOM 1131 C CA . LEU A 1 139 ? 8.547 -13.656 -20.234 1 97.31 139 LEU A CA 1
ATOM 1132 C C . LEU A 1 139 ? 9.312 -12.344 -20.297 1 97.31 139 LEU A C 1
ATOM 1134 O O . LEU A 1 139 ? 9.688 -11.891 -21.375 1 97.31 139 LEU A O 1
ATOM 1138 N N . ASP A 1 140 ? 9.594 -11.773 -19.188 1 94.94 140 ASP A N 1
ATOM 1139 C CA . ASP A 1 140 ? 10.164 -10.43 -19.188 1 94.94 140 ASP A CA 1
ATOM 1140 C C . ASP A 1 140 ? 11.664 -10.477 -18.891 1 94.94 140 ASP A C 1
ATOM 1142 O O . ASP A 1 140 ? 12.453 -9.789 -19.547 1 94.94 140 ASP A O 1
ATOM 1146 N N . ARG A 1 141 ? 12.008 -11.242 -17.891 1 96.62 141 ARG A N 1
ATOM 1147 C CA . ARG A 1 141 ? 13.398 -11.266 -17.438 1 96.62 141 ARG A CA 1
ATOM 1148 C C . ARG A 1 141 ? 13.766 -12.633 -16.875 1 96.62 141 ARG A C 1
ATOM 1150 O O . ARG A 1 141 ? 12.914 -13.328 -16.312 1 96.62 141 ARG A O 1
ATOM 1157 N N . ILE A 1 142 ? 15.039 -12.984 -17.047 1 98.06 142 ILE A N 1
ATOM 1158 C CA . ILE A 1 142 ? 15.586 -14.227 -16.5 1 98.06 142 ILE A CA 1
ATOM 1159 C C . ILE A 1 142 ? 16.828 -13.914 -15.664 1 98.06 142 ILE A C 1
ATOM 1161 O O . ILE A 1 142 ? 17.734 -13.227 -16.125 1 98.06 142 ILE A O 1
ATOM 1165 N N . ARG A 1 143 ? 16.828 -14.414 -14.477 1 97.38 143 ARG A N 1
ATOM 1166 C CA . ARG A 1 143 ? 18 -14.273 -13.617 1 97.38 143 ARG A CA 1
ATOM 1167 C C . ARG A 1 143 ? 18.5 -15.641 -13.164 1 97.38 143 ARG A C 1
ATOM 1169 O O . ARG A 1 143 ? 17.719 -16.562 -12.961 1 97.38 143 ARG A O 1
ATOM 1176 N N . PHE A 1 144 ? 19.812 -15.719 -13.062 1 98 144 PHE A N 1
ATOM 1177 C CA . PHE A 1 144 ? 20.453 -16.891 -12.484 1 98 144 PHE A CA 1
ATOM 1178 C C . PHE A 1 144 ? 21.016 -16.578 -11.102 1 98 144 PHE A C 1
ATOM 1180 O O . PHE A 1 144 ? 21.828 -15.648 -10.953 1 98 144 PHE A O 1
ATOM 1187 N N . LEU A 1 145 ? 20.578 -17.328 -10.148 1 97.88 145 LEU A N 1
ATOM 1188 C CA . LEU A 1 145 ? 21.031 -17.141 -8.781 1 97.88 145 LEU A CA 1
ATOM 1189 C C . LEU A 1 145 ? 21.75 -18.391 -8.266 1 97.88 145 LEU A C 1
ATOM 1191 O O . LEU A 1 145 ? 21.109 -19.406 -8.023 1 97.88 145 LEU A O 1
ATOM 1195 N N . PRO A 1 146 ? 23.016 -18.266 -8.008 1 97.06 146 PRO A N 1
ATOM 1196 C CA . PRO A 1 146 ? 23.781 -19.453 -7.617 1 97.06 146 PRO A CA 1
ATOM 1197 C C . PRO A 1 146 ? 23.484 -19.906 -6.184 1 97.06 146 PRO A C 1
ATOM 1199 O O . PRO A 1 146 ? 23.875 -21 -5.777 1 97.06 146 PRO A O 1
ATOM 1202 N N . ASP A 1 147 ? 22.812 -19.125 -5.426 1 97.88 147 ASP A N 1
ATOM 1203 C CA . ASP A 1 147 ? 22.422 -19.422 -4.051 1 97.88 147 ASP A CA 1
ATOM 1204 C C . ASP A 1 147 ? 20.906 -19.438 -3.904 1 97.88 147 ASP A C 1
ATOM 1206 O O . ASP A 1 147 ? 20.281 -18.391 -3.754 1 97.88 147 ASP A O 1
ATOM 1210 N N . SER A 1 148 ? 20.375 -20.641 -3.803 1 98.06 148 SER A N 1
ATOM 1211 C CA . SER A 1 148 ? 18.922 -20.797 -3.803 1 98.06 148 SER A CA 1
ATOM 1212 C C . SER A 1 148 ? 18.312 -20.25 -2.518 1 98.06 148 SER A C 1
ATOM 1214 O O . SER A 1 148 ? 17.172 -19.781 -2.521 1 98.06 148 SER A O 1
ATOM 1216 N N . ALA A 1 149 ? 19.094 -20.359 -1.503 1 97.69 149 ALA A N 1
ATOM 1217 C CA . ALA A 1 149 ? 18.578 -19.844 -0.237 1 97.69 149 ALA A CA 1
ATOM 1218 C C . ALA A 1 149 ? 18.312 -18.344 -0.323 1 97.69 149 ALA A C 1
ATOM 1220 O O . ALA A 1 149 ? 17.281 -17.859 0.143 1 97.69 149 ALA A O 1
ATOM 1221 N N . LEU A 1 150 ? 19.266 -17.672 -0.966 1 97.12 150 LEU A N 1
ATOM 1222 C CA . LEU A 1 150 ? 19.078 -16.234 -1.175 1 97.12 150 LEU A CA 1
ATOM 122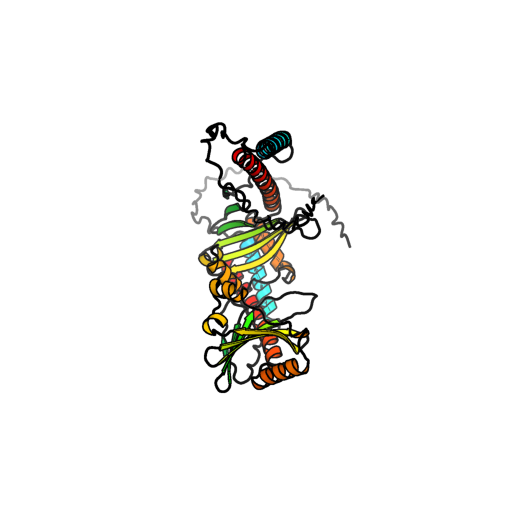3 C C . LEU A 1 150 ? 17.969 -15.961 -2.172 1 97.12 150 LEU A C 1
ATOM 1225 O O . LEU A 1 150 ? 17.188 -15.023 -1.993 1 97.12 150 LEU A O 1
ATOM 1229 N N . ALA A 1 151 ? 17.859 -16.719 -3.152 1 97.31 151 ALA A N 1
ATOM 1230 C CA . ALA A 1 151 ? 16.875 -16.547 -4.227 1 97.31 151 ALA A CA 1
ATOM 1231 C C . ALA A 1 151 ? 15.453 -16.594 -3.688 1 97.31 151 ALA A C 1
ATOM 1233 O O . ALA A 1 151 ? 14.594 -15.836 -4.137 1 97.31 151 ALA A O 1
ATOM 1234 N N . LEU A 1 152 ? 15.242 -17.438 -2.695 1 97.31 152 LEU A N 1
ATOM 1235 C CA . LEU A 1 152 ? 13.875 -17.734 -2.271 1 97.31 152 LEU A CA 1
ATOM 1236 C C . LEU A 1 152 ? 13.531 -16.984 -0.988 1 97.31 152 LEU A C 1
ATOM 1238 O O . LEU A 1 152 ? 12.367 -16.938 -0.59 1 97.31 152 LEU A O 1
ATOM 1242 N N . ASP A 1 153 ? 14.531 -16.359 -0.393 1 95.56 153 ASP A N 1
ATOM 1243 C CA . ASP A 1 153 ? 14.328 -15.617 0.842 1 95.56 153 ASP A CA 1
ATOM 1244 C C . ASP A 1 153 ? 13.562 -14.32 0.578 1 95.56 153 ASP A C 1
ATOM 1246 O O . ASP A 1 153 ? 13.969 -13.516 -0.265 1 95.56 153 ASP A O 1
ATOM 1250 N N . THR A 1 154 ? 12.438 -14.07 1.292 1 90.06 154 THR A N 1
ATOM 1251 C CA . THR A 1 154 ? 11.578 -12.93 1.011 1 90.06 154 THR A CA 1
ATOM 1252 C C . THR A 1 154 ? 11.773 -11.836 2.053 1 90.06 154 THR A C 1
ATOM 1254 O O . THR A 1 154 ? 11 -10.875 2.109 1 90.06 154 THR A O 1
ATOM 1257 N N . SER A 1 155 ? 12.789 -11.984 2.838 1 88 155 SER A N 1
ATOM 1258 C CA . SER A 1 155 ? 13.062 -10.961 3.84 1 88 155 SER A CA 1
ATOM 1259 C C . SER A 1 155 ? 13.531 -9.664 3.191 1 88 155 SER A C 1
ATOM 1261 O O . SER A 1 155 ? 14.023 -9.672 2.061 1 88 155 SER A O 1
ATOM 1263 N N . ALA A 1 156 ? 13.352 -8.562 3.906 1 84.69 156 ALA A N 1
ATOM 1264 C CA . ALA A 1 156 ? 13.805 -7.262 3.406 1 84.69 156 ALA A CA 1
ATOM 1265 C C . ALA A 1 156 ? 15.297 -7.277 3.117 1 84.69 156 ALA A C 1
ATOM 1267 O O . ALA A 1 156 ? 15.75 -6.719 2.113 1 84.69 156 ALA A O 1
ATOM 1268 N N . ASP A 1 157 ? 16 -7.875 3.994 1 90.69 157 ASP A N 1
ATOM 1269 C CA . ASP A 1 157 ? 17.453 -7.965 3.812 1 90.69 157 ASP A CA 1
ATOM 1270 C C . 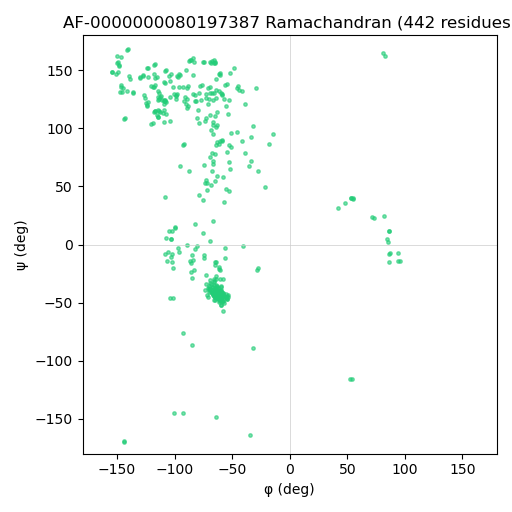ASP A 1 157 ? 17.797 -8.75 2.549 1 90.69 157 ASP A C 1
ATOM 1272 O O . ASP A 1 157 ? 18.656 -8.336 1.774 1 90.69 157 ASP A O 1
ATOM 1276 N N . ALA A 1 158 ? 17.219 -9.82 2.307 1 91.75 158 ALA A N 1
ATOM 1277 C CA . ALA A 1 158 ? 17.469 -10.641 1.123 1 91.75 158 ALA A CA 1
ATOM 1278 C C . ALA A 1 158 ? 17.094 -9.891 -0.152 1 91.75 158 ALA A C 1
ATOM 1280 O O . ALA A 1 158 ? 17.797 -9.961 -1.156 1 91.75 158 ALA A O 1
ATOM 1281 N N . LEU A 1 159 ? 15.969 -9.258 -0.041 1 88.94 159 LEU A N 1
ATOM 1282 C CA . LEU A 1 159 ? 15.531 -8.461 -1.186 1 88.94 159 LEU A CA 1
ATOM 1283 C C . LEU A 1 159 ? 16.562 -7.391 -1.524 1 88.94 159 LEU A C 1
ATOM 1285 O O . LEU A 1 159 ? 16.859 -7.164 -2.697 1 88.94 159 LEU A O 1
ATOM 1289 N N . SER A 1 160 ? 16.984 -6.75 -0.501 1 90.75 160 SER A N 1
ATOM 1290 C CA . SER A 1 160 ? 18.016 -5.738 -0.692 1 90.75 160 SER A CA 1
ATOM 1291 C C . SER A 1 160 ? 19.281 -6.344 -1.308 1 90.75 160 SER A C 1
ATOM 1293 O O . SER A 1 160 ? 19.828 -5.801 -2.264 1 90.75 160 SER A O 1
ATOM 1295 N N . ARG A 1 161 ? 19.703 -7.402 -0.846 1 94.62 161 ARG A N 1
ATOM 1296 C CA . ARG A 1 161 ? 20.891 -8.07 -1.362 1 94.62 161 ARG A CA 1
ATOM 1297 C C . ARG A 1 161 ? 20.703 -8.5 -2.812 1 94.62 161 ARG A C 1
ATOM 1299 O O . ARG A 1 161 ? 21.594 -8.352 -3.639 1 94.62 161 ARG A O 1
ATOM 1306 N N . ARG A 1 162 ? 19.609 -9.016 -3.133 1 94.88 162 ARG A N 1
ATOM 1307 C CA . ARG A 1 162 ? 19.328 -9.469 -4.488 1 94.88 162 ARG A CA 1
ATOM 1308 C C . ARG A 1 162 ? 19.281 -8.297 -5.461 1 94.88 162 ARG A C 1
ATOM 1310 O O . ARG A 1 162 ? 19.625 -8.438 -6.633 1 94.88 162 ARG A O 1
ATOM 1317 N N . SER A 1 163 ? 18.766 -7.188 -4.922 1 93.56 163 SER A N 1
ATOM 1318 C CA . SER A 1 163 ? 18.656 -6.023 -5.793 1 93.56 163 SER A CA 1
ATOM 1319 C C . SER A 1 163 ? 20.016 -5.566 -6.297 1 93.56 163 SER A C 1
ATOM 1321 O O . SER A 1 163 ? 20.109 -4.848 -7.297 1 93.56 163 SER A O 1
ATOM 1323 N N . LEU A 1 164 ? 21.109 -5.969 -5.621 1 94.62 164 LEU A N 1
ATOM 1324 C CA . LEU A 1 164 ? 22.469 -5.59 -5.992 1 94.62 164 LEU A CA 1
ATOM 1325 C C . LEU A 1 164 ? 23.016 -6.52 -7.066 1 94.62 164 LEU A C 1
ATOM 1327 O O . LEU A 1 164 ? 24.031 -6.215 -7.699 1 94.62 164 LEU A O 1
ATOM 1331 N N . LEU A 1 165 ? 22.328 -7.578 -7.238 1 95.19 165 LEU A N 1
ATOM 1332 C CA . LEU A 1 165 ? 22.797 -8.57 -8.195 1 95.19 165 LEU A CA 1
ATOM 1333 C C . LEU A 1 165 ? 22.328 -8.242 -9.609 1 95.19 165 LEU A C 1
ATOM 1335 O O . LEU A 1 165 ? 21.375 -7.484 -9.781 1 95.19 165 LEU A O 1
ATOM 1339 N N . TYR A 1 166 ? 23.047 -8.812 -10.586 1 95.62 166 TYR A N 1
ATOM 1340 C CA . TYR A 1 166 ? 22.641 -8.648 -11.977 1 95.62 166 TYR A CA 1
ATOM 1341 C C . TYR A 1 166 ? 21.234 -9.188 -12.195 1 95.62 166 TYR A C 1
ATOM 1343 O O . TYR A 1 166 ? 20.938 -10.344 -11.883 1 95.62 166 TYR A O 1
ATOM 1351 N N . SER A 1 167 ? 20.375 -8.375 -12.789 1 94.19 167 SER A N 1
ATOM 1352 C CA . SER A 1 167 ? 18.969 -8.703 -12.938 1 94.19 167 SER A CA 1
ATOM 1353 C C . SER A 1 167 ? 18.734 -9.609 -14.148 1 94.19 167 SER A C 1
ATOM 1355 O O . SER A 1 167 ? 17.656 -10.188 -14.305 1 94.19 167 SER A O 1
ATOM 1357 N N . GLY A 1 168 ? 19.734 -9.859 -14.859 1 94.88 168 GLY A N 1
ATOM 1358 C CA . GLY A 1 168 ? 19.562 -10.539 -16.141 1 94.88 168 GLY A CA 1
ATOM 1359 C C . GLY A 1 168 ? 19.172 -9.602 -17.266 1 94.88 168 GLY A C 1
ATOM 1360 O O . GLY A 1 168 ? 18.781 -8.453 -17.016 1 94.88 168 GLY A O 1
ATOM 1361 N N . PRO A 1 169 ? 19.344 -10.023 -18.5 1 93.69 169 PRO A N 1
ATOM 1362 C CA . PRO A 1 169 ? 19.016 -9.18 -19.641 1 93.69 169 PRO A CA 1
ATOM 1363 C C . PRO A 1 169 ? 17.516 -9.055 -19.875 1 93.69 169 PRO A C 1
ATOM 1365 O O . PRO A 1 169 ? 16.734 -9.891 -19.391 1 93.69 169 PRO A O 1
ATOM 1368 N N . ASP A 1 170 ? 17.156 -8.039 -20.516 1 94.06 170 ASP A N 1
ATOM 1369 C CA . ASP A 1 170 ? 15.812 -7.977 -21.078 1 94.06 170 ASP A CA 1
ATOM 1370 C C . ASP A 1 170 ? 15.609 -9.047 -22.141 1 94.06 170 ASP A C 1
ATOM 1372 O O . ASP A 1 170 ? 16.359 -9.102 -23.125 1 94.06 170 ASP A O 1
ATOM 1376 N N . VAL A 1 171 ? 14.609 -9.75 -21.906 1 96.25 171 VAL A N 1
ATOM 1377 C CA . VAL A 1 171 ? 14.375 -10.883 -22.797 1 96.25 171 VAL A CA 1
ATOM 1378 C C . VAL A 1 171 ? 14.172 -10.383 -24.234 1 96.25 171 VAL A C 1
ATOM 1380 O O . VAL A 1 171 ? 14.492 -11.086 -25.188 1 96.25 171 VAL A O 1
ATOM 1383 N N . ARG A 1 172 ? 13.648 -9.18 -24.359 1 94.25 172 ARG A N 1
ATOM 1384 C CA . ARG A 1 172 ? 13.398 -8.609 -25.672 1 94.25 172 ARG A CA 1
ATOM 1385 C C . ARG A 1 172 ? 14.703 -8.391 -26.438 1 94.25 172 ARG A C 1
ATOM 1387 O O . ARG A 1 172 ? 14.703 -8.227 -27.656 1 94.25 172 ARG A O 1
ATOM 1394 N N . GLU A 1 173 ? 15.828 -8.438 -25.719 1 95.12 173 GLU A N 1
ATOM 1395 C CA . GLU A 1 173 ? 17.141 -8.203 -26.328 1 95.12 173 GLU A CA 1
ATOM 1396 C C . GLU A 1 173 ? 17.828 -9.523 -26.672 1 95.12 173 GLU A C 1
ATOM 1398 O O . GLU A 1 173 ? 18.891 -9.531 -27.281 1 95.12 173 GLU A O 1
ATOM 1403 N N . LEU A 1 174 ? 17.219 -10.531 -26.344 1 96.81 174 LEU A N 1
ATOM 1404 C CA . LEU A 1 174 ? 17.812 -11.844 -26.578 1 96.81 174 LEU A CA 1
ATOM 1405 C C . LEU A 1 174 ? 17.469 -12.352 -27.969 1 96.81 174 LEU A C 1
ATOM 1407 O O . LEU A 1 174 ? 16.469 -11.953 -28.562 1 96.81 174 LEU A O 1
ATOM 1411 N N . ASP A 1 175 ? 18.312 -13.32 -28.5 1 97.31 175 ASP A N 1
ATOM 1412 C CA . ASP A 1 175 ? 18.047 -14.031 -29.75 1 97.31 175 ASP A CA 1
ATOM 1413 C C . ASP A 1 175 ? 16.75 -14.844 -29.656 1 97.31 175 ASP A C 1
ATOM 1415 O O . ASP A 1 175 ? 16.484 -15.484 -28.641 1 97.31 175 ASP A O 1
ATOM 1419 N N . ASP A 1 176 ? 16.078 -14.93 -30.812 1 97 176 ASP A N 1
ATOM 1420 C CA . ASP A 1 176 ? 14.797 -15.625 -30.844 1 97 176 ASP A CA 1
ATOM 1421 C C . ASP A 1 176 ? 14.961 -17.109 -30.5 1 97 176 ASP A C 1
ATOM 1423 O O . ASP A 1 176 ? 14.109 -17.688 -29.828 1 97 176 ASP A O 1
ATOM 1427 N N . GLY A 1 177 ? 16 -17.609 -30.984 1 98.25 177 GLY A N 1
ATOM 1428 C CA . GLY A 1 177 ? 16.234 -19.016 -30.703 1 98.25 177 GLY A CA 1
ATOM 1429 C C . GLY A 1 177 ? 16.422 -19.297 -29.219 1 98.25 177 GLY A C 1
ATOM 1430 O O . GLY A 1 177 ? 15.914 -20.312 -28.719 1 98.25 177 GLY A O 1
ATOM 1431 N N . LEU A 1 178 ? 17.109 -18.484 -28.516 1 98.12 178 LEU A N 1
ATOM 1432 C CA . LEU A 1 178 ? 17.328 -18.641 -27.094 1 98.12 178 LEU A CA 1
ATOM 1433 C C . LEU A 1 178 ? 16.016 -18.469 -26.328 1 98.12 178 LEU A C 1
ATOM 1435 O O . LEU A 1 178 ? 15.703 -19.25 -25.422 1 98.12 178 LEU A O 1
ATOM 1439 N N . VAL A 1 179 ? 15.25 -17.469 -26.703 1 97.75 179 VAL A N 1
ATOM 1440 C CA . VAL A 1 179 ? 13.961 -17.219 -26.078 1 97.75 179 VAL A CA 1
ATOM 1441 C C . VAL A 1 179 ? 13.047 -18.422 -26.266 1 97.75 179 VAL A C 1
ATOM 1443 O O . VAL A 1 179 ? 12.43 -18.906 -25.312 1 97.75 179 VAL A O 1
ATOM 1446 N N . ASP A 1 180 ? 13.008 -18.953 -27.484 1 98 180 ASP A N 1
ATOM 1447 C CA . ASP A 1 180 ? 12.172 -20.109 -27.781 1 98 180 ASP A CA 1
ATOM 1448 C C . ASP A 1 180 ? 12.562 -21.312 -26.906 1 98 180 ASP A C 1
ATOM 1450 O O . ASP A 1 180 ? 11.695 -22.062 -26.469 1 98 180 ASP A O 1
ATOM 1454 N N . ALA A 1 181 ? 13.844 -21.484 -26.719 1 98.62 181 ALA A N 1
ATOM 1455 C CA . ALA A 1 181 ? 14.32 -22.594 -25.906 1 98.62 181 ALA A CA 1
ATOM 1456 C C . ALA A 1 181 ? 13.875 -22.438 -24.453 1 98.62 181 ALA A C 1
ATOM 1458 O O . ALA A 1 181 ? 13.484 -23.422 -23.797 1 98.62 181 ALA A O 1
ATOM 1459 N N . PHE A 1 182 ? 13.898 -21.234 -23.938 1 98.56 182 PHE A N 1
ATOM 1460 C CA . PHE A 1 182 ? 13.43 -20.984 -22.578 1 98.56 182 PHE A CA 1
ATOM 1461 C C . PHE A 1 182 ? 11.922 -21.219 -22.469 1 98.56 182 PHE A C 1
ATOM 1463 O O . PHE A 1 182 ? 11.445 -21.781 -21.484 1 98.56 182 PHE A O 1
ATOM 1470 N N . VAL A 1 183 ? 11.211 -20.797 -23.438 1 98.06 183 VAL A N 1
ATOM 1471 C CA . VAL A 1 183 ? 9.766 -20.969 -23.438 1 98.06 183 VAL A CA 1
ATOM 1472 C C . VAL A 1 183 ? 9.422 -22.453 -23.438 1 98.06 183 VAL A C 1
ATOM 1474 O O . VAL A 1 183 ? 8.578 -22.891 -22.656 1 98.06 183 VAL A O 1
ATOM 1477 N N . SER A 1 184 ? 10.117 -23.156 -24.297 1 98.62 184 SER A N 1
ATOM 1478 C CA . SER A 1 184 ? 9.906 -24.609 -24.344 1 98.62 184 SER A CA 1
ATOM 1479 C C . SER A 1 184 ? 10.258 -25.25 -23.016 1 98.62 184 SER A C 1
ATOM 1481 O O . SER A 1 184 ? 9.547 -26.141 -22.547 1 98.62 184 SER A O 1
ATOM 1483 N N . TYR A 1 185 ? 11.305 -24.797 -22.438 1 98.75 185 TYR A N 1
ATOM 1484 C CA . TYR A 1 185 ? 11.75 -25.25 -21.125 1 98.75 185 TYR A CA 1
ATOM 1485 C C . TYR A 1 185 ? 10.664 -25.031 -20.078 1 98.75 185 TYR A C 1
ATOM 1487 O O . TYR A 1 185 ? 10.336 -25.938 -19.312 1 98.75 185 TYR A O 1
ATOM 1495 N N . LEU A 1 186 ? 10.023 -23.953 -20.062 1 98.75 186 LEU A N 1
ATOM 1496 C CA . LEU A 1 186 ? 8.984 -23.578 -19.109 1 98.75 186 LEU A CA 1
ATOM 1497 C C . LEU A 1 186 ? 7.699 -24.359 -19.391 1 98.75 186 LEU A C 1
ATOM 1499 O O . LEU A 1 186 ? 7.059 -24.844 -18.453 1 98.75 186 LEU A O 1
ATOM 1503 N N . GLU A 1 187 ? 7.383 -24.547 -20.625 1 98.38 187 GLU A N 1
ATOM 1504 C CA . GLU A 1 187 ? 6.168 -25.266 -21 1 98.38 187 GLU A CA 1
ATOM 1505 C C . GLU A 1 187 ? 6.227 -26.719 -20.531 1 98.38 187 GLU A C 1
ATOM 1507 O O . GLU A 1 187 ? 5.23 -27.266 -20.047 1 98.38 187 GLU A O 1
ATOM 1512 N N . ASP A 1 188 ? 7.367 -27.281 -20.656 1 98.25 188 ASP A N 1
ATOM 1513 C CA . ASP A 1 188 ? 7.555 -28.656 -20.219 1 98.25 188 ASP A CA 1
ATOM 1514 C C . ASP A 1 188 ? 7.27 -28.812 -18.719 1 98.25 188 ASP A C 1
ATOM 1516 O O . ASP A 1 188 ? 6.922 -29.891 -18.25 1 98.25 188 ASP A O 1
ATOM 1520 N N . ARG A 1 189 ? 7.359 -27.766 -18.047 1 98.25 189 ARG A N 1
ATOM 1521 C CA . ARG A 1 189 ? 7.203 -27.781 -16.594 1 98.25 189 ARG A CA 1
ATOM 1522 C C . ARG A 1 189 ? 5.832 -27.25 -16.188 1 98.25 189 ARG A C 1
ATOM 1524 O O . ARG A 1 189 ? 5.555 -27.062 -15.008 1 98.25 189 ARG A O 1
ATOM 1531 N N . GLY A 1 190 ? 4.988 -26.969 -17.156 1 97.94 190 GLY A N 1
ATOM 1532 C CA . GLY A 1 190 ? 3.627 -26.531 -16.891 1 97.94 190 GLY A CA 1
ATOM 1533 C C . GLY A 1 190 ? 3.514 -25.031 -16.688 1 97.94 190 GLY A C 1
ATOM 1534 O O . GLY A 1 190 ? 2.506 -24.531 -16.172 1 97.94 190 GLY A O 1
ATOM 1535 N N . VAL A 1 191 ? 4.535 -24.281 -16.984 1 98.62 191 VAL A N 1
ATOM 1536 C CA . VAL A 1 191 ? 4.484 -22.828 -16.969 1 98.62 191 VAL A CA 1
ATOM 1537 C C . VAL A 1 191 ? 4.125 -22.312 -18.359 1 98.62 191 VAL A C 1
ATOM 1539 O O . VAL A 1 191 ? 5.012 -22.047 -19.172 1 98.62 191 VAL A O 1
ATOM 1542 N N . ASP A 1 192 ? 2.822 -22.234 -18.641 1 98.19 192 ASP A N 1
ATOM 1543 C CA . ASP A 1 192 ? 2.287 -21.906 -19.953 1 98.19 192 ASP A CA 1
ATOM 1544 C C . ASP A 1 192 ? 1.026 -21.062 -19.844 1 98.19 192 ASP A C 1
ATOM 1546 O O . ASP A 1 192 ? 0.718 -20.531 -18.766 1 98.19 192 ASP A O 1
ATOM 1550 N N . ASP A 1 193 ? 0.355 -20.891 -20.953 1 97.94 193 ASP A N 1
ATOM 1551 C CA . ASP A 1 193 ? -0.798 -20 -20.984 1 97.94 193 ASP A CA 1
ATOM 1552 C C . ASP A 1 193 ? -1.927 -20.531 -20.109 1 97.94 193 ASP A C 1
ATOM 1554 O O . ASP A 1 193 ? -2.678 -19.75 -19.516 1 97.94 193 ASP A O 1
ATOM 1558 N N . GLU A 1 194 ? -1.988 -21.828 -19.984 1 97.62 194 GLU A N 1
ATOM 1559 C CA . GLU A 1 194 ? -3.006 -22.406 -19.109 1 97.62 194 GLU A CA 1
ATOM 1560 C C . GLU A 1 194 ? -2.766 -22 -17.656 1 97.62 194 GLU A C 1
ATOM 1562 O O . GLU A 1 194 ? -3.703 -21.641 -16.938 1 97.62 194 GLU A O 1
ATOM 1567 N N . LEU A 1 195 ? -1.534 -22.078 -17.219 1 98.19 195 LEU A N 1
ATOM 1568 C CA . LEU A 1 195 ? -1.195 -21.625 -15.883 1 98.19 195 LEU A CA 1
ATOM 1569 C C . LEU A 1 195 ? -1.505 -20.141 -15.719 1 98.19 195 LEU A C 1
ATOM 1571 O O . LEU A 1 195 ? -2.039 -19.719 -14.688 1 98.19 195 LEU A O 1
ATOM 1575 N N . GLY A 1 196 ? -1.109 -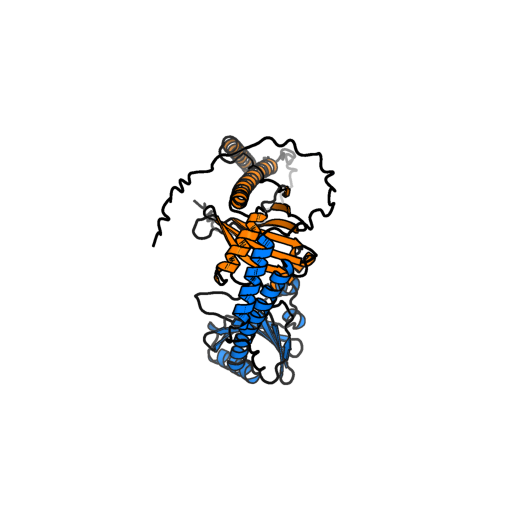19.359 -16.719 1 97.38 196 GLY A N 1
ATOM 1576 C CA . GLY A 1 196 ? -1.435 -17.938 -16.688 1 97.38 196 GLY A CA 1
ATOM 1577 C C . GLY A 1 196 ? -2.918 -17.672 -16.516 1 97.38 196 GLY A C 1
ATOM 1578 O O . GLY A 1 196 ? -3.311 -16.797 -15.742 1 97.38 196 GLY A O 1
ATOM 1579 N N . GLU A 1 197 ? -3.703 -18.422 -17.266 1 97.06 197 GLU A N 1
ATOM 1580 C CA . GLU A 1 197 ? -5.152 -18.297 -17.156 1 97.06 197 GLU A CA 1
ATOM 1581 C C . GLU A 1 197 ? -5.625 -18.594 -15.727 1 97.06 197 GLU A C 1
ATOM 1583 O O . GLU A 1 197 ? -6.496 -17.906 -15.195 1 97.06 197 GLU A O 1
ATOM 1588 N N . PHE A 1 198 ? -5.07 -19.594 -15.211 1 98 198 PHE A N 1
ATOM 1589 C CA . PHE A 1 198 ? -5.426 -19.922 -13.836 1 98 198 PHE A CA 1
ATOM 1590 C C . PHE A 1 198 ? -5.051 -18.797 -12.891 1 98 198 PHE A C 1
ATOM 1592 O O . PHE A 1 198 ? -5.84 -18.406 -12.023 1 98 198 PHE A O 1
ATOM 1599 N N . VAL A 1 199 ? -3.809 -18.266 -12.992 1 96.94 199 VAL A N 1
ATOM 1600 C CA . VAL A 1 199 ? -3.32 -17.203 -12.117 1 96.94 199 VAL A CA 1
ATOM 1601 C C . VAL A 1 199 ? -4.277 -16.016 -12.164 1 96.94 199 VAL A C 1
ATOM 1603 O O . VAL A 1 199 ? -4.672 -15.484 -11.125 1 96.94 199 VAL A O 1
ATOM 1606 N N . GLU A 1 200 ? -4.648 -15.641 -13.352 1 94.19 200 GLU A N 1
ATOM 1607 C CA . GLU A 1 200 ? -5.602 -14.547 -13.508 1 94.19 200 GLU A CA 1
ATOM 1608 C C . GLU A 1 200 ? -6.926 -14.867 -12.812 1 94.19 200 GLU A C 1
ATOM 1610 O O . GLU A 1 200 ? -7.426 -14.07 -12.016 1 94.19 200 GLU A O 1
ATOM 1615 N N . ALA A 1 201 ? -7.473 -16.016 -13.133 1 95.19 201 ALA A N 1
ATOM 1616 C CA . ALA A 1 201 ? -8.773 -16.406 -12.578 1 95.19 201 ALA A CA 1
ATOM 1617 C C . ALA A 1 201 ? -8.719 -16.469 -11.055 1 95.19 201 ALA A C 1
ATOM 1619 O O . ALA A 1 201 ? -9.641 -16 -10.383 1 95.19 201 ALA A O 1
ATOM 1620 N N . TYR A 1 202 ? -7.648 -16.984 -10.531 1 95.75 202 TYR A N 1
ATOM 1621 C CA . TYR A 1 202 ? -7.527 -17.125 -9.086 1 95.75 202 TYR A CA 1
ATOM 1622 C C . TYR A 1 202 ? -7.336 -15.758 -8.43 1 95.75 202 TYR A C 1
ATOM 1624 O O . TYR A 1 202 ? -7.879 -15.5 -7.348 1 95.75 202 TYR A O 1
ATOM 1632 N N . ALA A 1 203 ? -6.5 -14.938 -9.031 1 93.69 203 ALA A N 1
ATOM 1633 C CA . ALA A 1 203 ? -6.309 -13.586 -8.5 1 93.69 203 ALA A CA 1
ATOM 1634 C C . ALA A 1 203 ? -7.641 -12.844 -8.398 1 93.69 203 ALA A C 1
ATOM 1636 O O . ALA A 1 203 ? -7.91 -12.188 -7.395 1 93.69 203 ALA A O 1
ATOM 1637 N N . VAL A 1 204 ? -8.43 -12.938 -9.469 1 91.62 204 VAL A N 1
ATOM 1638 C CA . VAL A 1 204 ? -9.734 -12.289 -9.5 1 91.62 204 VAL A CA 1
ATOM 1639 C C . VAL A 1 204 ? -10.633 -12.875 -8.414 1 91.62 204 VAL A C 1
ATOM 1641 O O . VAL A 1 204 ? -11.289 -12.133 -7.672 1 91.62 204 VAL A O 1
ATOM 1644 N N . TRP A 1 205 ? -10.617 -14.172 -8.297 1 93.19 205 TRP A N 1
ATOM 1645 C CA . TRP A 1 205 ? -11.414 -14.844 -7.27 1 93.19 205 TRP A CA 1
ATOM 1646 C C . TRP A 1 205 ? -10.984 -14.406 -5.875 1 93.19 205 TRP A C 1
ATOM 1648 O O . TRP A 1 205 ? -11.82 -14.094 -5.027 1 93.19 205 TRP A O 1
ATOM 1658 N N . ALA A 1 206 ? -9.672 -14.445 -5.633 1 92.94 206 ALA A N 1
ATOM 1659 C CA . ALA A 1 206 ? -9.125 -14.078 -4.332 1 92.94 206 ALA A CA 1
ATOM 1660 C C . ALA A 1 206 ? -9.492 -12.641 -3.965 1 92.94 206 ALA A C 1
ATOM 1662 O O . ALA A 1 206 ? -9.828 -12.359 -2.812 1 92.94 206 ALA A O 1
ATOM 1663 N N . GLU A 1 207 ? -9.422 -11.719 -4.93 1 91.5 207 GLU A N 1
ATOM 1664 C CA . GLU A 1 207 ? -9.812 -10.336 -4.691 1 91.5 207 GLU A CA 1
ATOM 1665 C C . GLU A 1 207 ? -11.281 -10.242 -4.281 1 91.5 207 GLU A C 1
ATOM 1667 O O . GLU A 1 207 ? -11.617 -9.5 -3.354 1 91.5 207 GLU A O 1
ATOM 1672 N N . GLN A 1 208 ? -12.094 -10.992 -4.988 1 91.25 208 GLN A N 1
ATOM 1673 C CA . GLN A 1 208 ? -13.516 -11 -4.664 1 91.25 208 GLN A CA 1
ATOM 1674 C C . GLN A 1 208 ? -13.758 -11.547 -3.262 1 91.25 208 GLN A C 1
ATOM 1676 O O . GLN A 1 208 ? -14.57 -11 -2.508 1 91.25 208 GLN A O 1
ATOM 1681 N N . ALA A 1 209 ? -13.109 -12.578 -2.963 1 92.75 209 ALA A N 1
ATOM 1682 C CA . ALA A 1 209 ? -13.234 -13.164 -1.632 1 92.75 209 ALA A CA 1
ATOM 1683 C C . ALA A 1 209 ? -12.805 -12.18 -0.552 1 92.75 209 ALA A C 1
ATOM 1685 O O . ALA A 1 209 ? -13.469 -12.047 0.48 1 92.75 209 ALA A O 1
ATOM 1686 N N . GLU A 1 210 ? -11.695 -11.5 -0.787 1 94.19 210 GLU A N 1
ATOM 1687 C CA . GLU A 1 210 ? -11.203 -10.516 0.175 1 94.19 210 GLU A CA 1
ATOM 1688 C C . GLU A 1 210 ? -12.164 -9.336 0.285 1 94.19 210 GLU A C 1
ATOM 1690 O O . GLU A 1 210 ? -12.352 -8.781 1.371 1 94.19 210 GLU A O 1
ATOM 1695 N N . TYR A 1 211 ? -12.742 -8.93 -0.864 1 94.88 211 TYR A N 1
ATOM 1696 C CA . TYR A 1 211 ? -13.711 -7.832 -0.844 1 94.88 211 TYR A CA 1
ATOM 1697 C C . TYR A 1 211 ? -14.898 -8.172 0.045 1 94.88 211 TYR A C 1
ATOM 1699 O O . TYR A 1 211 ? -15.328 -7.352 0.861 1 94.88 211 TYR A O 1
ATOM 1707 N N . GLU A 1 212 ? -15.391 -9.336 -0.055 1 94.75 212 GLU A N 1
ATOM 1708 C CA . GLU A 1 212 ? -16.516 -9.773 0.769 1 94.75 212 GLU A CA 1
ATOM 1709 C C . GLU A 1 212 ? -16.125 -9.836 2.244 1 94.75 212 GLU A C 1
ATOM 1711 O O . GLU A 1 212 ? -16.906 -9.445 3.113 1 94.75 212 GLU A O 1
ATOM 1716 N N . ALA A 1 213 ? -14.969 -10.383 2.529 1 95.44 213 ALA A N 1
ATOM 1717 C CA . ALA A 1 213 ? -14.484 -10.438 3.906 1 95.44 213 ALA A CA 1
ATOM 1718 C C . ALA A 1 213 ? -14.328 -9.031 4.484 1 95.44 213 ALA A C 1
ATOM 1720 O O . ALA A 1 213 ? -14.602 -8.805 5.664 1 95.44 213 ALA A O 1
ATOM 1721 N N . TRP A 1 214 ? -13.828 -8.133 3.641 1 96.62 214 TRP A N 1
ATOM 1722 C CA . TRP A 1 214 ? -13.688 -6.727 4.008 1 96.62 214 TRP A CA 1
ATOM 1723 C C . TRP A 1 214 ? -15.031 -6.137 4.414 1 96.62 214 TRP A C 1
ATOM 1725 O O . TRP A 1 214 ? -15.164 -5.547 5.492 1 96.62 214 TRP A O 1
ATOM 1735 N N . LEU A 1 215 ? -16.062 -6.328 3.592 1 96.88 215 LEU A N 1
ATOM 1736 C CA . LEU A 1 215 ? -17.406 -5.84 3.885 1 96.88 215 LEU A CA 1
ATOM 1737 C C . LEU A 1 215 ? -17.906 -6.406 5.207 1 96.88 215 LEU A C 1
ATOM 1739 O O . LEU A 1 215 ? -18.438 -5.668 6.043 1 96.88 215 LEU A O 1
ATOM 1743 N N . SER A 1 216 ? -17.766 -7.68 5.363 1 96.5 216 SER A N 1
ATOM 1744 C CA . SER A 1 216 ? -18.203 -8.344 6.586 1 96.5 216 SER A CA 1
ATOM 1745 C C . SER A 1 216 ? -17.453 -7.805 7.805 1 96.5 216 SER A C 1
ATOM 1747 O O . SER A 1 216 ? -18.062 -7.578 8.852 1 96.5 216 SER A O 1
ATOM 1749 N N . GLY A 1 217 ? -16.156 -7.656 7.66 1 96.44 217 GLY A N 1
ATOM 1750 C CA . GLY A 1 217 ? -15.344 -7.109 8.734 1 96.44 217 GLY A CA 1
ATOM 1751 C C . GLY A 1 217 ? -15.773 -5.719 9.164 1 96.44 217 GLY A C 1
ATOM 1752 O O . GLY A 1 217 ? -15.891 -5.438 10.359 1 96.44 217 GLY A O 1
ATOM 1753 N N . ILE A 1 218 ? -16.047 -4.844 8.211 1 97.38 218 ILE A N 1
ATOM 1754 C CA . ILE A 1 218 ? -16.484 -3.484 8.508 1 97.38 218 ILE A CA 1
ATOM 1755 C C . ILE A 1 218 ? -17.844 -3.514 9.18 1 97.38 218 ILE A C 1
ATOM 1757 O O . ILE A 1 218 ? -18.094 -2.775 10.141 1 97.38 218 ILE A O 1
ATOM 1761 N N . HIS A 1 219 ? -18.734 -4.352 8.633 1 97.19 219 HIS A N 1
ATOM 1762 C CA . HIS A 1 219 ? -20.047 -4.465 9.234 1 97.19 219 HIS A CA 1
ATOM 1763 C C . HIS A 1 219 ? -19.953 -4.828 10.711 1 97.19 219 HIS A C 1
ATOM 1765 O O . HIS A 1 219 ? -20.641 -4.223 11.547 1 97.19 219 HIS A O 1
ATOM 1771 N N . LYS A 1 220 ? -19.141 -5.758 11.055 1 96.25 220 LYS A N 1
ATOM 1772 C CA . LYS A 1 220 ? -18.984 -6.184 12.445 1 96.25 220 LYS A CA 1
ATOM 1773 C C . LYS A 1 220 ? -18.312 -5.086 13.281 1 96.25 220 LYS A C 1
ATOM 1775 O O . LYS A 1 220 ? -18.609 -4.938 14.461 1 96.25 220 LYS A O 1
ATOM 1780 N N . PHE A 1 221 ? -17.438 -4.352 12.695 1 96.75 221 PHE A N 1
ATOM 1781 C CA . PHE A 1 221 ? -16.703 -3.277 13.359 1 96.75 221 PHE A CA 1
ATOM 1782 C C . PHE A 1 221 ? -17.641 -2.176 13.812 1 96.75 221 PHE A C 1
ATOM 1784 O O . PHE A 1 221 ? -17.469 -1.603 14.891 1 96.75 221 PHE A O 1
ATOM 1791 N N . VAL A 1 222 ? -18.688 -1.929 13.023 1 95.25 222 VAL A N 1
ATOM 1792 C CA . VAL A 1 222 ? -19.5 -0.751 13.305 1 95.25 222 VAL A CA 1
ATOM 1793 C C . VAL A 1 222 ? -20.828 -1.178 13.922 1 95.25 222 VAL A C 1
ATOM 1795 O O . VAL A 1 222 ? -21.625 -0.333 14.336 1 95.25 222 VAL A O 1
ATOM 1798 N N . SER A 1 223 ? -21.141 -2.416 13.836 1 89.38 223 SER A N 1
ATOM 1799 C CA . SER A 1 223 ? -22.391 -2.902 14.398 1 89.38 223 SER A CA 1
ATOM 1800 C C . SER A 1 223 ? -22.234 -3.234 15.875 1 89.38 223 SER A C 1
ATOM 1802 O O . SER A 1 223 ? -21.141 -3.537 16.344 1 89.38 223 SER A O 1
ATOM 1804 N N . MET B 1 1 ? 15.398 28.422 -11.883 1 24.45 1 MET B N 1
ATOM 1805 C CA . MET B 1 1 ? 16.438 28.297 -12.891 1 24.45 1 MET B CA 1
ATOM 1806 C C . MET B 1 1 ? 17.609 27.469 -12.359 1 24.45 1 MET B C 1
ATOM 1808 O O . MET B 1 1 ? 18.266 27.875 -11.391 1 24.45 1 MET B O 1
ATOM 1812 N N . ARG B 1 2 ? 17.453 26.094 -12.43 1 29.75 2 ARG B N 1
ATOM 1813 C CA . ARG B 1 2 ? 18.297 25.047 -11.844 1 29.75 2 ARG B CA 1
ATOM 1814 C C . ARG B 1 2 ? 19.719 25.156 -12.352 1 29.75 2 ARG B C 1
ATOM 1816 O O . ARG B 1 2 ? 19.969 25.047 -13.555 1 29.75 2 ARG B O 1
ATOM 1823 N N . ARG B 1 3 ? 20.641 25.953 -11.68 1 34.91 3 ARG B N 1
ATOM 1824 C CA . ARG B 1 3 ? 21.984 26.281 -12.125 1 34.91 3 ARG B CA 1
ATOM 1825 C C . ARG B 1 3 ? 22.828 25.016 -12.32 1 34.91 3 ARG B C 1
ATOM 1827 O O . ARG B 1 3 ? 23.047 24.266 -11.375 1 34.91 3 ARG B O 1
ATOM 1834 N N . THR B 1 4 ? 22.875 24.328 -13.539 1 31.3 4 THR B N 1
ATOM 1835 C CA . THR B 1 4 ? 23.562 23.141 -14.016 1 31.3 4 THR B CA 1
ATOM 1836 C C . THR B 1 4 ? 25.062 23.359 -14.023 1 31.3 4 THR B C 1
ATOM 1838 O O . THR B 1 4 ? 25.578 24.172 -14.789 1 31.3 4 THR B O 1
ATOM 1841 N N . PHE B 1 5 ? 25.859 23.312 -12.898 1 34.16 5 PHE B N 1
ATOM 1842 C CA . PHE B 1 5 ? 27.312 23.5 -12.82 1 34.16 5 PHE B CA 1
ATOM 1843 C C . PHE B 1 5 ? 28.047 22.406 -13.586 1 34.16 5 PHE B C 1
ATOM 1845 O O . PHE B 1 5 ? 28.016 21.25 -13.188 1 34.16 5 PHE B O 1
ATOM 1852 N N . VAL B 1 6 ? 28.297 22.5 -14.938 1 30 6 VAL B N 1
ATOM 1853 C CA . VAL B 1 6 ? 28.922 21.609 -15.914 1 30 6 VAL B CA 1
ATOM 1854 C C . VAL B 1 6 ? 30.438 21.562 -15.656 1 30 6 VAL B C 1
ATOM 1856 O O . VAL B 1 6 ? 31.156 22.484 -16.031 1 30 6 VAL B O 1
ATOM 1859 N N . SER B 1 7 ? 31.031 21.266 -14.43 1 30.59 7 SER B N 1
ATOM 1860 C CA . SER B 1 7 ? 32.469 21.375 -14.148 1 30.59 7 SER B CA 1
ATOM 1861 C C . SER B 1 7 ? 33.281 20.344 -14.945 1 30.59 7 SER B C 1
ATOM 1863 O O . SER B 1 7 ? 33 19.156 -14.867 1 30.59 7 SER B O 1
ATOM 1865 N N . THR B 1 8 ? 33.844 20.703 -16.156 1 30.61 8 THR B N 1
ATOM 1866 C CA . THR B 1 8 ? 34.688 20.031 -17.156 1 30.61 8 THR B CA 1
ATOM 1867 C C . THR B 1 8 ? 36 19.562 -16.531 1 30.61 8 THR B C 1
ATOM 1869 O O . THR B 1 8 ? 36.594 20.266 -15.711 1 30.61 8 THR B O 1
ATOM 1872 N N . VAL B 1 9 ? 36.469 18.25 -16.672 1 26.67 9 VAL B N 1
ATOM 1873 C CA . VAL B 1 9 ? 37.5 17.344 -16.219 1 26.67 9 VAL B CA 1
ATOM 1874 C C . VAL B 1 9 ? 38.875 17.812 -16.734 1 26.67 9 VAL B C 1
ATOM 1876 O O . VAL B 1 9 ? 39.062 17.953 -17.953 1 26.67 9 VAL B O 1
ATOM 1879 N N . LEU B 1 10 ? 39.812 18.422 -15.875 1 27.44 10 LEU B N 1
ATOM 1880 C CA . LEU B 1 10 ? 41.156 18.984 -15.828 1 27.44 10 LEU B CA 1
ATOM 1881 C C . LEU B 1 10 ? 42.219 17.906 -16.094 1 27.44 10 LEU B C 1
ATOM 1883 O O . LEU B 1 10 ? 42.656 17.234 -15.164 1 27.44 10 LEU B O 1
ATOM 1887 N N . ARG B 1 11 ? 42.312 17.094 -17.109 1 25.8 11 ARG B N 1
ATOM 1888 C CA . ARG B 1 11 ? 43.094 15.898 -16.844 1 25.8 11 ARG B CA 1
ATOM 1889 C C . ARG B 1 11 ? 44.594 16.219 -16.906 1 25.8 11 ARG B C 1
ATOM 1891 O O . ARG B 1 11 ? 45.188 16.234 -17.984 1 25.8 11 ARG B O 1
ATOM 1898 N N . ALA B 1 12 ? 45.188 17.266 -16.406 1 27.12 12 ALA B N 1
ATOM 1899 C CA . ALA B 1 12 ? 46.5 17.672 -16.922 1 27.12 12 ALA B CA 1
ATOM 1900 C C . ALA B 1 12 ? 47.594 16.719 -16.422 1 27.12 12 ALA B C 1
ATOM 1902 O O . ALA B 1 12 ? 47.875 16.672 -15.227 1 27.12 12 ALA B O 1
ATOM 1903 N N . VAL B 1 13 ? 47.719 15.516 -16.766 1 28.31 13 VAL B N 1
ATOM 1904 C CA . VAL B 1 13 ? 48.531 14.578 -16.016 1 28.31 13 VAL B CA 1
ATOM 1905 C C . VAL B 1 13 ? 50.031 14.898 -16.234 1 28.31 13 VAL B C 1
ATOM 1907 O O . VAL B 1 13 ? 50.562 14.633 -17.312 1 28.31 13 VAL B O 1
ATOM 1910 N N . PRO B 1 14 ? 50.469 16.172 -15.945 1 27.08 14 PRO B N 1
ATOM 1911 C CA . PRO B 1 14 ? 51.812 16.469 -16.469 1 27.08 14 PRO B CA 1
ATOM 1912 C C . PRO B 1 14 ? 52.906 15.633 -15.789 1 27.08 14 PRO B C 1
ATOM 1914 O O . PRO B 1 14 ? 52.906 15.516 -14.562 1 27.08 14 PRO B O 1
ATOM 1917 N N . LYS B 1 15 ? 53.406 14.602 -16.453 1 28.36 15 LYS B N 1
ATOM 1918 C CA . LYS B 1 15 ? 54.344 13.672 -15.828 1 28.36 15 LYS B CA 1
ATOM 1919 C C . LYS B 1 15 ? 55.625 14.383 -15.438 1 28.36 15 LYS B C 1
ATOM 1921 O O . LYS B 1 15 ? 56.25 15.062 -16.266 1 28.36 15 LYS B O 1
ATOM 1926 N N . ALA B 1 16 ? 55.812 14.703 -14.094 1 30 16 ALA B N 1
ATOM 1927 C CA . ALA B 1 16 ? 56.844 15.5 -13.438 1 30 16 ALA B CA 1
ATOM 1928 C C . ALA B 1 16 ? 58.219 14.859 -13.625 1 30 16 ALA B C 1
ATOM 1930 O O . ALA B 1 16 ? 58.375 13.648 -13.422 1 30 16 ALA B O 1
ATOM 1931 N N . PRO B 1 17 ? 59.094 15.539 -14.359 1 28.92 17 PRO B N 1
ATOM 1932 C CA . PRO B 1 17 ? 60.438 15.086 -14.758 1 28.92 17 PRO B CA 1
ATOM 1933 C C . PRO B 1 17 ? 61.344 14.773 -13.555 1 28.92 17 PRO B C 1
ATOM 1935 O O . PRO B 1 17 ? 61.156 15.344 -12.477 1 28.92 17 PRO B O 1
ATOM 1938 N N . LEU B 1 18 ? 61.969 13.602 -13.57 1 28.53 18 LEU B N 1
ATOM 1939 C CA . LEU B 1 18 ? 62.688 12.883 -12.516 1 28.53 18 LEU B CA 1
ATOM 1940 C C . LEU B 1 18 ? 63.938 13.625 -12.109 1 28.53 18 LEU B C 1
ATOM 1942 O O . LEU B 1 18 ? 64.75 13.125 -11.297 1 28.53 18 LEU B O 1
ATOM 1946 N N . LEU B 1 19 ? 63.938 14.992 -12.445 1 25.17 19 LEU B N 1
ATOM 1947 C CA . LEU B 1 19 ? 65.312 15.391 -12.5 1 25.17 19 LEU B CA 1
ATOM 1948 C C . LEU B 1 19 ? 66 15.18 -11.148 1 25.17 19 LEU B C 1
ATOM 1950 O O . LEU B 1 19 ? 65.375 15.234 -10.109 1 25.17 19 LEU B O 1
ATOM 1954 N N . HIS B 1 20 ? 67.312 14.852 -11.266 1 28.39 20 HIS B N 1
ATOM 1955 C CA . HIS B 1 20 ? 68.375 14.289 -10.469 1 28.39 20 HIS B CA 1
ATOM 1956 C C . HIS B 1 20 ? 68.812 15.258 -9.375 1 28.39 20 HIS B C 1
ATOM 1958 O O . HIS B 1 20 ? 69.688 14.938 -8.57 1 28.39 20 HIS B O 1
ATOM 1964 N N . ARG B 1 21 ? 68.125 16.422 -9.273 1 27.14 21 ARG B N 1
ATOM 1965 C CA . ARG B 1 21 ? 69.062 17.453 -8.797 1 27.14 21 ARG B CA 1
ATOM 1966 C C . ARG B 1 21 ? 69.562 17.125 -7.41 1 27.14 21 ARG B C 1
ATOM 1968 O O . ARG B 1 21 ? 68.938 16.406 -6.641 1 27.14 21 ARG B O 1
ATOM 1975 N N . SER B 1 22 ? 70.938 17.5 -7.359 1 33.78 22 SER B N 1
ATOM 1976 C CA . SER B 1 22 ? 71.938 17.484 -6.352 1 33.78 22 SER B CA 1
ATOM 1977 C C . SER B 1 22 ? 71.438 18.016 -5.016 1 33.78 22 SER B C 1
ATOM 1979 O O . SER B 1 22 ? 70.625 18.906 -4.977 1 33.78 22 SER B O 1
ATOM 1981 N N . PHE B 1 23 ? 71.875 17.203 -3.996 1 33.31 23 PHE B N 1
ATOM 1982 C CA . PHE B 1 23 ? 71.375 17.078 -2.631 1 33.31 23 PHE B CA 1
ATOM 1983 C C . PHE B 1 23 ? 71.812 18.281 -1.788 1 33.31 23 PHE B C 1
ATOM 1985 O O . PHE B 1 23 ? 72.875 18.266 -1.172 1 33.31 23 PHE B O 1
ATOM 1992 N N . PRO B 1 24 ? 71.812 19.562 -2.426 1 33.97 24 PRO B N 1
ATOM 1993 C CA . PRO B 1 24 ? 72.5 20.516 -1.576 1 33.97 24 PRO B CA 1
ATOM 1994 C C . PRO B 1 24 ? 72.062 20.5 -0.127 1 33.97 24 PRO B C 1
ATOM 1996 O O . PRO B 1 24 ? 70.938 20.031 0.155 1 33.97 24 PRO B O 1
ATOM 1999 N N . SER B 1 25 ? 73.062 20.906 0.764 1 35.03 25 SER B N 1
ATOM 2000 C CA . SER B 1 25 ? 73.125 21 2.217 1 35.03 25 SER B CA 1
ATOM 2001 C C . SER B 1 25 ? 71.938 21.844 2.773 1 35.03 25 SER B C 1
ATOM 2003 O O . SER B 1 25 ? 71.688 22.938 2.275 1 35.03 25 SER B O 1
ATOM 2005 N N . ALA B 1 26 ? 71.062 21.141 3.479 1 31.77 26 ALA B N 1
ATOM 2006 C CA . ALA B 1 26 ? 69.688 21.531 3.844 1 31.77 26 ALA B CA 1
ATOM 2007 C C . ALA B 1 26 ? 69.688 22.703 4.824 1 31.77 26 ALA B C 1
ATOM 2009 O O . ALA B 1 26 ? 70.125 22.562 5.965 1 31.77 26 ALA B O 1
ATOM 2010 N N . ALA B 1 27 ? 70.25 23.906 4.27 1 35.72 27 ALA B N 1
ATOM 2011 C CA . ALA B 1 27 ? 70.062 25.031 5.191 1 35.72 27 ALA B CA 1
ATOM 2012 C C . ALA B 1 27 ? 68.688 24.984 5.879 1 35.72 27 ALA B C 1
ATOM 2014 O O . ALA B 1 27 ? 67.75 24.578 5.273 1 35.72 27 ALA B O 1
ATOM 2015 N N . ALA B 1 28 ? 68.812 24.922 7.211 1 35.69 28 ALA B N 1
ATOM 2016 C CA . ALA B 1 28 ? 67.688 24.906 8.141 1 35.69 28 ALA B CA 1
ATOM 2017 C C . ALA B 1 28 ? 66.75 26.062 7.848 1 35.69 28 ALA B C 1
ATOM 2019 O O . ALA B 1 28 ? 67.062 27.234 8.008 1 35.69 28 ALA B O 1
ATOM 2020 N N . VAL B 1 29 ? 66.125 26.016 6.637 1 35.66 29 VAL B N 1
ATOM 2021 C CA . VAL B 1 29 ? 65.188 27.109 6.422 1 35.66 29 VAL B CA 1
ATOM 2022 C C . VAL B 1 29 ? 64.25 27.188 7.605 1 35.66 29 VAL B C 1
ATOM 2024 O O . VAL B 1 29 ? 63.625 26.188 8.016 1 35.66 29 VAL B O 1
ATOM 2027 N N . SER B 1 30 ? 64.625 28.109 8.586 1 38.53 30 SER B N 1
ATOM 2028 C CA . SER B 1 30 ? 63.656 28.469 9.633 1 38.53 30 SER B CA 1
ATOM 2029 C C . SER B 1 30 ? 62.25 28.594 9.078 1 38.53 30 SER B C 1
ATOM 2031 O O . SER B 1 30 ? 62 29.375 8.156 1 38.53 30 SER B O 1
ATOM 2033 N N . VAL B 1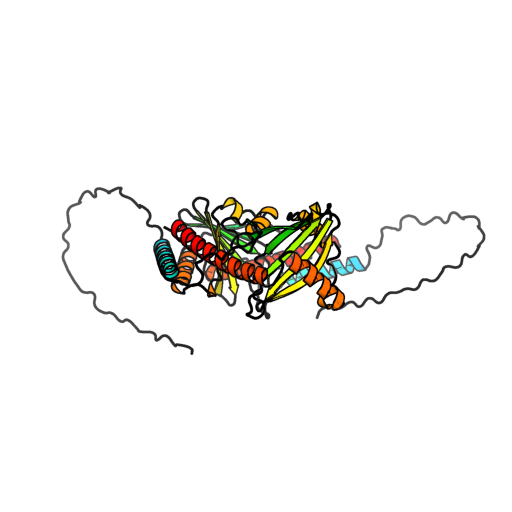 31 ? 61.656 27.438 8.898 1 38.81 31 VAL B N 1
ATOM 2034 C CA . VAL B 1 31 ? 60.25 27.422 8.453 1 38.81 31 VAL B CA 1
ATOM 2035 C C . VAL B 1 31 ? 59.406 28.328 9.367 1 38.81 31 VAL B C 1
ATOM 2037 O O . VAL B 1 31 ? 59.406 28.141 10.586 1 38.81 31 VAL B O 1
ATOM 2040 N N . PRO B 1 32 ? 59.438 29.672 9.023 1 43.09 32 PRO B N 1
ATOM 2041 C CA . PRO B 1 32 ? 58.531 30.438 9.859 1 43.09 32 PRO B CA 1
ATOM 2042 C C . PRO B 1 32 ? 57.281 29.641 10.242 1 43.09 32 PRO B C 1
ATOM 2044 O O . PRO B 1 32 ? 56.625 29.062 9.367 1 43.09 32 PRO B O 1
ATOM 2047 N N . LEU B 1 33 ? 57.344 28.969 11.383 1 37.12 33 LEU B N 1
ATOM 2048 C CA . LEU B 1 33 ? 56.281 28.172 11.961 1 37.12 33 LEU B CA 1
ATOM 2049 C C . LEU B 1 33 ? 54.906 28.766 11.617 1 37.12 33 LEU B C 1
ATOM 2051 O O . LEU B 1 33 ? 54.031 28.062 11.133 1 37.12 33 LEU B O 1
ATOM 2055 N N . PHE B 1 34 ? 54.438 29.719 12.531 1 40.41 34 PHE B N 1
ATOM 2056 C CA . PHE B 1 34 ? 53.125 29.703 13.172 1 40.41 34 PHE B CA 1
ATOM 2057 C C . PHE B 1 34 ? 52.094 30.344 12.273 1 40.41 34 PHE B C 1
ATOM 2059 O O . PHE B 1 34 ? 51 30.75 12.75 1 40.41 34 PHE B O 1
ATOM 2066 N N . ALA B 1 35 ? 52.531 30.969 11.188 1 41.5 35 ALA B N 1
ATOM 2067 C CA . ALA B 1 35 ? 51.469 31.797 10.68 1 41.5 35 ALA B CA 1
ATOM 2068 C C . ALA B 1 35 ? 50.219 30.969 10.406 1 41.5 35 ALA B C 1
ATOM 2070 O O . ALA B 1 35 ? 49.312 31.406 9.688 1 41.5 35 ALA B O 1
ATOM 2071 N N . GLY B 1 36 ? 50.281 29.688 10.586 1 40.25 36 GLY B N 1
ATOM 2072 C CA . GLY B 1 36 ? 49.219 28.859 10.086 1 40.25 36 GLY B CA 1
ATOM 2073 C C . GLY B 1 36 ? 47.844 29.25 10.617 1 40.25 36 GLY B C 1
ATOM 2074 O O . GLY B 1 36 ? 47.094 28.406 11.117 1 40.25 36 GLY B O 1
ATOM 2075 N N . ILE B 1 37 ? 47.656 30.047 11.555 1 43.38 37 ILE B N 1
ATOM 2076 C CA . ILE B 1 37 ? 46.281 30.391 11.828 1 43.38 37 ILE B CA 1
ATOM 2077 C C . ILE B 1 37 ? 45.5 30.453 10.523 1 43.38 37 ILE B C 1
ATOM 2079 O O . ILE B 1 37 ? 45.75 31.297 9.672 1 43.38 37 ILE B O 1
ATOM 2083 N N . GLN B 1 38 ? 45.312 29.344 9.859 1 44.69 38 GLN B N 1
ATOM 2084 C CA . GLN B 1 38 ? 44.75 28.969 8.562 1 44.69 38 GLN B CA 1
ATOM 2085 C C . GLN B 1 38 ? 43.625 29.906 8.164 1 44.69 38 GLN B C 1
ATOM 2087 O O . GLN B 1 38 ? 42.781 30.25 8.992 1 44.69 38 GLN B O 1
ATOM 2092 N N . GLN B 1 39 ? 43.688 30.875 7.328 1 48.28 39 GLN B N 1
ATOM 2093 C CA . GLN B 1 39 ? 42.719 31.625 6.539 1 48.28 39 GLN B CA 1
ATOM 2094 C C . GLN B 1 39 ? 41.438 30.844 6.34 1 48.28 39 GLN B C 1
ATOM 2096 O O . GLN B 1 39 ? 41.406 29.844 5.625 1 48.28 39 GLN B O 1
ATOM 2101 N N . ARG B 1 40 ? 40.75 30.234 7.316 1 57.72 40 ARG B N 1
ATOM 2102 C CA . ARG B 1 40 ? 39.375 29.891 7.035 1 57.72 40 ARG B CA 1
ATOM 2103 C C . ARG B 1 40 ? 38.875 30.609 5.793 1 57.72 40 ARG B C 1
ATOM 2105 O O . ARG B 1 40 ? 38.938 31.844 5.719 1 57.72 40 ARG B O 1
ATOM 2112 N N . SER B 1 41 ? 38.969 29.859 4.562 1 71.31 41 SER B N 1
ATOM 2113 C CA . SER B 1 41 ? 38.938 30.266 3.156 1 71.31 41 SER B CA 1
ATOM 2114 C C . SER B 1 41 ? 37.844 31.281 2.873 1 71.31 41 SER B C 1
ATOM 2116 O O . SER B 1 41 ? 36.906 31.422 3.65 1 71.31 41 SER B O 1
ATOM 2118 N N . ALA B 1 42 ? 38.281 32.25 2.195 1 85.56 42 ALA B N 1
ATOM 2119 C CA . ALA B 1 42 ? 37.406 33.25 1.549 1 85.56 42 ALA B CA 1
ATOM 2120 C C . ALA B 1 42 ? 36.062 32.625 1.197 1 85.56 42 ALA B C 1
ATOM 2122 O O . ALA B 1 42 ? 35.031 33.312 1.28 1 85.56 42 ALA B O 1
ATOM 2123 N N . THR B 1 43 ? 36.094 31.375 1.099 1 91.62 43 THR B N 1
ATOM 2124 C CA . THR B 1 43 ? 34.844 30.719 0.712 1 91.62 43 THR B CA 1
ATOM 2125 C C . THR B 1 43 ? 33.969 30.469 1.935 1 91.62 43 THR B C 1
ATOM 2127 O O . THR B 1 43 ? 32.719 30.469 1.833 1 91.62 43 THR B O 1
ATOM 2130 N N . PHE B 1 44 ? 34.531 30.281 3.176 1 92.5 44 PHE B N 1
ATOM 2131 C CA . PHE B 1 44 ? 33.75 30.172 4.398 1 92.5 44 PHE B CA 1
ATOM 2132 C C . PHE B 1 44 ? 33.031 31.484 4.719 1 92.5 44 PHE B C 1
ATOM 2134 O O . PHE B 1 44 ? 31.844 31.5 5.012 1 92.5 44 PHE B O 1
ATOM 2141 N N . ALA B 1 45 ? 33.812 32.438 4.625 1 92.44 45 ALA B N 1
ATOM 2142 C CA . ALA B 1 45 ? 33.281 33.75 4.926 1 92.44 45 ALA B CA 1
ATOM 2143 C C . ALA B 1 45 ? 32.188 34.125 3.949 1 92.44 45 ALA B C 1
ATOM 2145 O O . ALA B 1 45 ? 31.172 34.719 4.344 1 92.44 45 ALA B O 1
ATOM 2146 N N . ALA B 1 46 ? 32.312 33.75 2.727 1 94.69 46 ALA B N 1
ATOM 2147 C CA . ALA B 1 46 ? 31.312 34.062 1.705 1 94.69 46 ALA B CA 1
ATOM 2148 C C . ALA B 1 46 ? 30.016 33.312 1.968 1 94.69 46 ALA B C 1
ATOM 2150 O O . ALA B 1 46 ? 28.922 33.875 1.846 1 94.69 46 ALA B O 1
ATOM 2151 N N . LEU B 1 47 ? 30.125 32.062 2.369 1 96 47 LEU B N 1
ATOM 2152 C CA . LEU B 1 47 ? 28.938 31.266 2.648 1 96 47 LEU B CA 1
ATOM 2153 C C . LEU B 1 47 ? 28.25 31.734 3.924 1 96 47 LEU B C 1
ATOM 2155 O O . LEU B 1 47 ? 27.031 31.797 3.986 1 96 47 LEU B O 1
ATOM 2159 N N . ALA B 1 48 ? 29.047 32.094 4.871 1 96.06 48 ALA B N 1
ATOM 2160 C CA . ALA B 1 48 ? 28.484 32.625 6.121 1 96.06 48 ALA B CA 1
ATOM 2161 C C . ALA B 1 48 ? 27.703 33.906 5.879 1 96.06 48 ALA B C 1
ATOM 2163 O O . ALA B 1 48 ? 26.609 34.094 6.418 1 96.06 48 ALA B O 1
ATOM 2164 N N . ASP B 1 49 ? 28.297 34.688 5.039 1 96.5 49 ASP B N 1
ATOM 2165 C CA . ASP B 1 49 ? 27.641 35.969 4.719 1 96.5 49 ASP B CA 1
ATOM 2166 C C . ASP B 1 49 ? 26.344 35.719 3.939 1 96.5 49 ASP B C 1
ATOM 2168 O O . ASP B 1 49 ? 25.328 36.375 4.199 1 96.5 49 ASP B O 1
ATOM 2172 N N . ALA B 1 50 ? 26.375 34.844 3.053 1 97.25 50 ALA B N 1
ATOM 2173 C CA . ALA B 1 50 ? 25.203 34.531 2.229 1 97.25 50 ALA B CA 1
ATOM 2174 C C . ALA B 1 50 ? 24.078 33.969 3.072 1 97.25 50 ALA B C 1
ATOM 2176 O O . ALA B 1 50 ? 22.906 34.312 2.904 1 97.25 50 ALA B O 1
ATOM 2177 N N . THR B 1 51 ? 24.391 33.094 4.004 1 97 51 THR B N 1
ATOM 2178 C CA . THR B 1 51 ? 23.375 32.5 4.852 1 97 51 THR B CA 1
ATOM 2179 C C . THR B 1 51 ? 22.781 33.531 5.809 1 97 51 THR B C 1
ATOM 2181 O O . THR B 1 51 ? 21.562 33.531 6.047 1 97 51 THR B O 1
ATOM 2184 N N . ARG B 1 52 ? 23.609 34.344 6.273 1 96.31 52 ARG B N 1
ATOM 2185 C CA . ARG B 1 52 ? 23.141 35.406 7.148 1 96.31 52 ARG B CA 1
ATOM 2186 C C . ARG B 1 52 ? 22.156 36.312 6.426 1 96.31 52 ARG B C 1
ATOM 2188 O O . ARG B 1 52 ? 21.109 36.656 6.969 1 96.31 52 ARG B O 1
ATOM 2195 N N . ARG B 1 53 ? 22.469 36.688 5.215 1 96.62 53 ARG B N 1
ATOM 2196 C CA . ARG B 1 53 ? 21.594 37.531 4.422 1 96.62 53 ARG B CA 1
ATOM 2197 C C . ARG B 1 53 ? 20.25 36.875 4.156 1 96.62 53 ARG B C 1
ATOM 2199 O O . ARG B 1 53 ? 19.203 37.5 4.27 1 96.62 53 ARG B O 1
ATOM 2206 N N . GLU B 1 54 ? 20.297 35.625 3.812 1 96.75 54 GLU B N 1
ATOM 2207 C CA . GLU B 1 54 ? 19.062 34.875 3.562 1 96.75 54 GLU B CA 1
ATOM 2208 C C . GLU B 1 54 ? 18.203 34.812 4.82 1 96.75 54 GLU B C 1
ATOM 2210 O O . GLU B 1 54 ? 16.984 34.938 4.754 1 96.75 54 GLU B O 1
ATOM 2215 N N . MET B 1 55 ? 18.828 34.594 5.934 1 95.5 55 MET B N 1
ATOM 2216 C CA . MET B 1 55 ? 18.109 34.531 7.199 1 95.5 55 MET B CA 1
ATOM 2217 C C . MET B 1 55 ? 17.406 35.875 7.492 1 95.5 55 MET B C 1
ATOM 2219 O O . MET B 1 55 ? 16.25 35.875 7.93 1 95.5 55 MET B O 1
ATOM 2223 N N . GLU B 1 56 ? 18.094 36.906 7.219 1 93.88 56 GLU B N 1
ATOM 2224 C CA . GLU B 1 56 ? 17.531 38.25 7.441 1 93.88 56 GLU B CA 1
ATOM 2225 C C . GLU B 1 56 ? 16.359 38.5 6.5 1 93.88 56 GLU B C 1
ATOM 2227 O O . GLU B 1 56 ? 15.344 39.062 6.914 1 93.88 56 GLU B O 1
ATOM 2232 N N . ASP B 1 57 ? 16.5 38.125 5.305 1 93.19 57 ASP B N 1
ATOM 2233 C CA . ASP B 1 57 ? 15.43 38.281 4.324 1 93.19 57 ASP B CA 1
ATOM 2234 C C . ASP B 1 57 ? 14.195 37.469 4.719 1 93.19 57 ASP B C 1
ATOM 2236 O O . ASP B 1 57 ? 13.062 37.938 4.562 1 93.19 57 ASP B O 1
ATOM 2240 N N . GLU B 1 58 ? 14.406 36.25 5.199 1 90.06 58 GLU B N 1
ATOM 2241 C CA . GLU B 1 58 ? 13.312 35.375 5.594 1 90.06 58 GLU B CA 1
ATOM 2242 C C . GLU B 1 58 ? 12.57 35.938 6.809 1 90.06 58 GLU B C 1
ATOM 2244 O O . GLU B 1 58 ? 11.352 35.812 6.91 1 90.06 58 GLU B O 1
ATOM 2249 N N . GLN B 1 59 ? 13.32 36.531 7.695 1 86.62 59 GLN B N 1
ATOM 2250 C CA . GLN B 1 59 ? 12.711 37.125 8.883 1 86.62 59 GLN B CA 1
ATOM 2251 C C . GLN B 1 59 ? 11.781 38.281 8.516 1 86.62 59 GLN B C 1
ATOM 2253 O O . GLN B 1 59 ? 10.789 38.531 9.203 1 86.62 59 GLN B O 1
ATOM 2258 N N . GLN B 1 60 ? 12.086 38.875 7.43 1 84.75 60 GLN B N 1
ATOM 2259 C CA . GLN B 1 60 ? 11.281 40.031 6.984 1 84.75 60 GLN B CA 1
ATOM 2260 C C . GLN B 1 60 ? 10.062 39.562 6.191 1 84.75 60 GLN B C 1
ATOM 2262 O O . GLN B 1 60 ? 9.102 40.312 6.031 1 84.75 60 GLN B O 1
ATOM 2267 N N . ARG B 1 61 ? 10.102 38.344 5.785 1 78.19 61 ARG B N 1
ATOM 2268 C CA . ARG B 1 61 ? 8.969 37.812 5.039 1 78.19 61 ARG B CA 1
ATOM 2269 C C . ARG B 1 61 ? 7.828 37.438 5.977 1 78.19 61 ARG B C 1
ATOM 2271 O O . ARG B 1 61 ? 8.055 36.781 6.996 1 78.19 61 ARG B O 1
ATOM 2278 N N . THR B 1 62 ? 6.633 38.219 6.141 1 63.28 62 THR B N 1
ATOM 2279 C CA . THR B 1 62 ? 5.512 38.125 7.07 1 63.28 62 THR B CA 1
ATOM 2280 C C . THR B 1 62 ? 4.617 36.938 6.727 1 63.28 62 THR B C 1
ATOM 2282 O O . THR B 1 62 ? 3.955 36.406 7.605 1 63.28 62 THR B O 1
ATOM 2285 N N . THR B 1 63 ? 4.477 36.625 5.531 1 59.03 63 THR B N 1
ATOM 2286 C CA . THR B 1 63 ? 3.264 35.938 5.098 1 59.03 63 THR B CA 1
ATOM 2287 C C . THR B 1 63 ? 3.072 34.625 5.871 1 59.03 63 THR B C 1
ATOM 2289 O O . THR B 1 63 ? 1.973 34.344 6.352 1 59.03 63 THR B O 1
ATOM 2292 N N . SER B 1 64 ? 3.963 33.625 5.914 1 59.31 64 SER B N 1
ATOM 2293 C CA . SER B 1 64 ? 3.648 32.25 6.305 1 59.31 64 SER B CA 1
ATOM 2294 C C . SER B 1 64 ? 4.234 31.922 7.672 1 59.31 64 SER B C 1
ATOM 2296 O O . SER B 1 64 ? 4.379 30.734 8.023 1 59.31 64 SER B O 1
ATOM 2298 N N . LYS B 1 65 ? 4.148 32.906 8.656 1 71.19 65 LYS B N 1
ATOM 2299 C CA . LYS B 1 65 ? 4.988 32.562 9.805 1 71.19 65 LYS B CA 1
ATOM 2300 C C . LYS B 1 65 ? 4.141 32.156 11.008 1 71.19 65 LYS B C 1
ATOM 2302 O O . LYS B 1 65 ? 4.625 31.469 11.906 1 71.19 65 LYS B O 1
ATOM 2307 N N . GLU B 1 66 ? 2.814 32.344 10.852 1 85.69 66 GLU B N 1
ATOM 2308 C CA . GLU B 1 66 ? 2.076 32 12.062 1 85.69 66 GLU B CA 1
ATOM 2309 C C . GLU B 1 66 ? 1.616 30.547 12.016 1 85.69 66 GLU B C 1
ATOM 2311 O O . GLU B 1 66 ? 1.13 30.062 10.992 1 85.69 66 GLU B O 1
ATOM 2316 N N . LYS B 1 67 ? 1.789 29.891 13.102 1 92.69 67 LYS B N 1
ATOM 2317 C CA . LYS B 1 67 ? 1.33 28.516 13.258 1 92.69 67 LYS B CA 1
ATOM 2318 C C . LYS B 1 67 ? -0.193 28.438 13.211 1 92.69 67 LYS B C 1
ATOM 2320 O O . LYS B 1 67 ? -0.878 29.188 13.906 1 92.69 67 LYS B O 1
ATOM 2325 N N . PRO B 1 68 ? -0.732 27.562 12.43 1 96 68 PRO B N 1
ATOM 2326 C CA . PRO B 1 68 ? -2.193 27.484 12.336 1 96 68 PRO B CA 1
ATOM 2327 C C . PRO B 1 68 ? -2.844 27.031 13.641 1 96 68 PRO B C 1
ATOM 2329 O O . PRO B 1 68 ? -2.229 26.297 14.414 1 96 68 PRO B O 1
ATOM 2332 N N . LYS B 1 69 ? -4.117 27.422 13.773 1 95.81 69 LYS B N 1
ATOM 2333 C CA . LYS B 1 69 ? -4.871 27.047 14.961 1 95.81 69 LYS B CA 1
ATOM 2334 C C . LYS B 1 69 ? -5.297 25.578 14.898 1 95.81 69 LYS B C 1
ATOM 2336 O O . LYS B 1 69 ? -5.816 25.125 13.875 1 95.81 69 LYS B O 1
ATOM 2341 N N . MET B 1 70 ? -5.156 24.938 15.977 1 96.38 70 MET B N 1
ATOM 2342 C CA . MET B 1 70 ? -5.492 23.531 16.047 1 96.38 70 MET B CA 1
ATOM 2343 C C . MET B 1 70 ? -7 23.312 15.984 1 96.38 70 MET B C 1
ATOM 2345 O O . MET B 1 70 ? -7.758 24.031 16.641 1 96.38 70 MET B O 1
ATOM 2349 N N . PRO B 1 71 ? -7.387 22.359 15.188 1 96.94 71 PRO B N 1
ATOM 2350 C CA . PRO B 1 71 ? -8.812 22.031 15.266 1 96.94 71 PRO B CA 1
ATOM 2351 C C . PRO B 1 71 ? -9.219 21.453 16.625 1 96.94 71 PRO B C 1
ATOM 2353 O O . PRO B 1 71 ? -8.398 20.844 17.312 1 96.94 71 PRO B O 1
ATOM 2356 N N . GLU B 1 72 ? -10.461 21.594 16.922 1 94.56 72 GLU B N 1
ATOM 2357 C CA . GLU B 1 72 ? -10.969 21.203 18.219 1 94.56 72 GLU B CA 1
ATOM 2358 C C . GLU B 1 72 ? -10.773 19.719 18.469 1 94.56 72 GLU B C 1
ATOM 2360 O O . GLU B 1 72 ? -11.078 18.891 17.609 1 94.56 72 GLU B O 1
ATOM 2365 N N . GLY B 1 73 ? -10.242 19.375 19.672 1 96.75 73 GLY B N 1
ATOM 2366 C CA . GLY B 1 73 ? -10.188 18 20.141 1 96.75 73 GLY B CA 1
ATOM 2367 C C . GLY B 1 73 ? -8.945 17.266 19.672 1 96.75 73 GLY B C 1
ATOM 2368 O O . GLY B 1 73 ? -8.695 16.141 20.094 1 96.75 73 GLY B O 1
ATOM 2369 N N . TRP B 1 74 ? -8.164 17.875 18.812 1 98.38 74 TRP B N 1
ATOM 2370 C CA . TRP B 1 74 ? -6.988 17.203 18.25 1 98.38 74 TRP B CA 1
ATOM 2371 C C . TRP B 1 74 ? -5.73 17.594 19.031 1 98.38 74 TRP B C 1
ATOM 2373 O O . TRP B 1 74 ? -5.605 18.734 19.5 1 98.38 74 TRP B O 1
ATOM 2383 N N . LYS B 1 75 ? -4.898 16.656 19.156 1 98.25 75 LYS B N 1
ATOM 2384 C CA . LYS B 1 75 ? -3.533 16.875 19.641 1 98.25 75 LYS B CA 1
ATOM 2385 C C . LYS B 1 75 ? -2.514 16.547 18.547 1 98.25 75 LYS B C 1
ATOM 2387 O O . LYS B 1 75 ? -2.705 15.617 17.766 1 98.25 75 LYS B O 1
ATOM 2392 N N . LEU B 1 76 ? -1.454 17.328 18.547 1 98.12 76 LEU B N 1
ATOM 2393 C CA . LEU B 1 76 ? -0.468 17.188 17.484 1 98.12 76 LEU B CA 1
ATOM 2394 C C . LEU B 1 76 ? 0.905 16.844 18.047 1 98.12 76 LEU B C 1
ATOM 2396 O O . LEU B 1 76 ? 1.314 17.406 19.078 1 98.12 76 LEU B O 1
ATOM 2400 N N . ASP B 1 77 ? 1.567 15.906 17.391 1 97.75 77 ASP B N 1
ATOM 2401 C CA . ASP B 1 77 ? 2.938 15.539 17.75 1 97.75 77 ASP B CA 1
ATOM 2402 C C . ASP B 1 77 ? 3.863 15.664 16.531 1 97.75 77 ASP B C 1
ATOM 2404 O O . ASP B 1 77 ? 3.588 15.102 15.469 1 97.75 77 ASP B O 1
ATOM 2408 N N . ARG B 1 78 ? 4.887 16.469 16.656 1 96.19 78 ARG B N 1
ATOM 2409 C CA . ARG B 1 78 ? 5.934 16.625 15.656 1 96.19 78 ARG B CA 1
ATOM 2410 C C . ARG B 1 78 ? 7.281 16.906 16.312 1 96.19 78 ARG B C 1
ATOM 2412 O O . ARG B 1 78 ? 7.371 17.719 17.25 1 96.19 78 ARG B O 1
ATOM 2419 N N . LYS B 1 79 ? 8.273 16.312 15.867 1 95 79 LYS B N 1
ATOM 2420 C CA . LYS B 1 79 ? 9.617 16.562 16.391 1 95 79 LYS B CA 1
ATOM 2421 C C . LYS B 1 79 ? 10.375 17.547 15.508 1 95 79 LYS B C 1
ATOM 2423 O O . LYS B 1 79 ? 10.258 17.516 14.281 1 95 79 LYS B O 1
ATOM 2428 N N . PRO B 1 80 ? 11.172 18.344 16.172 1 92.62 80 PRO B N 1
ATOM 2429 C CA . PRO B 1 80 ? 12.031 19.203 15.367 1 92.62 80 PRO B CA 1
ATOM 2430 C C . PRO B 1 80 ? 12.875 18.438 14.359 1 92.62 80 PRO B C 1
ATOM 2432 O O . PRO B 1 80 ? 13.383 17.359 14.68 1 92.62 80 PRO B O 1
ATOM 2435 N N . GLY B 1 81 ? 12.977 18.969 13.148 1 94 81 GLY B N 1
ATOM 2436 C CA . GLY B 1 81 ? 13.727 18.312 12.102 1 94 81 GLY B CA 1
ATOM 2437 C C . GLY B 1 81 ? 12.867 17.438 11.211 1 94 81 GLY B C 1
ATOM 2438 O O . GLY B 1 81 ? 13.305 17.016 10.133 1 94 81 GLY B O 1
ATOM 2439 N N . GLU B 1 82 ? 11.68 17.188 11.695 1 92.38 82 GLU B N 1
ATOM 2440 C CA . GLU B 1 82 ? 10.797 16.328 10.93 1 92.38 82 GLU B CA 1
ATOM 2441 C C . GLU B 1 82 ? 9.703 17.125 10.227 1 92.38 82 GLU B C 1
ATOM 2443 O O . GLU B 1 82 ? 9.211 18.125 10.766 1 92.38 82 GLU B O 1
ATOM 2448 N N . ARG B 1 83 ? 9.367 16.641 9.039 1 91.62 83 ARG B N 1
ATOM 2449 C CA . ARG B 1 83 ? 8.258 17.25 8.305 1 91.62 83 ARG B CA 1
ATOM 2450 C C . ARG B 1 83 ? 6.996 16.406 8.422 1 91.62 83 ARG B C 1
ATOM 2452 O O . ARG B 1 83 ? 5.91 16.844 8.031 1 91.62 83 ARG B O 1
ATOM 2459 N N . ILE B 1 84 ? 7.23 15.211 8.867 1 94.06 84 ILE B N 1
ATOM 2460 C CA . ILE B 1 84 ? 6.086 14.344 9.125 1 94.06 84 ILE B CA 1
ATOM 2461 C C . ILE B 1 84 ? 5.523 14.633 10.516 1 94.06 84 ILE B C 1
ATOM 2463 O O . ILE B 1 84 ? 6.266 15 11.43 1 94.06 84 ILE B O 1
ATOM 2467 N N . PHE B 1 85 ? 4.148 14.531 10.719 1 97.12 85 PHE B N 1
ATOM 2468 C CA . PHE B 1 85 ? 3.537 14.719 12.023 1 97.12 85 PHE B CA 1
ATOM 2469 C C . PHE B 1 85 ? 2.311 13.828 12.18 1 97.12 85 PHE B C 1
ATOM 2471 O O . PHE B 1 85 ? 1.819 13.266 11.203 1 97.12 85 PHE B O 1
ATOM 2478 N N . THR B 1 86 ? 1.92 13.633 13.414 1 98.12 86 THR B N 1
ATOM 2479 C CA . THR B 1 86 ? 0.717 12.875 13.734 1 98.12 86 THR B CA 1
ATOM 2480 C C . THR B 1 86 ? -0.249 13.711 14.562 1 98.12 86 THR B C 1
ATOM 2482 O O . THR B 1 86 ? 0.168 14.641 15.258 1 98.12 86 THR B O 1
ATOM 2485 N N . MET B 1 87 ? -1.524 13.406 14.422 1 98.56 87 MET B N 1
ATOM 2486 C CA . MET B 1 87 ? -2.582 14 15.234 1 98.56 87 MET B CA 1
ATOM 2487 C C . MET B 1 87 ? -3.449 12.922 15.875 1 98.56 87 MET B C 1
ATOM 2489 O O . MET B 1 87 ? -3.711 11.883 15.258 1 98.56 87 MET B O 1
ATOM 2493 N N . HIS B 1 88 ? -3.889 13.25 17.078 1 98.56 88 HIS B N 1
ATOM 2494 C CA . HIS B 1 88 ? -4.648 12.273 17.844 1 98.56 88 HIS B CA 1
ATOM 2495 C C . HIS B 1 88 ? -5.941 12.875 18.375 1 98.56 88 HIS B C 1
ATOM 2497 O O . HIS B 1 88 ? -5.973 14.047 18.766 1 98.56 88 HIS B O 1
ATOM 2503 N N . LYS B 1 89 ? -6.945 12.062 18.391 1 98.06 89 LYS B N 1
ATOM 2504 C CA . LYS B 1 89 ? -8.25 12.391 18.953 1 98.06 89 LYS B CA 1
ATOM 2505 C C . LYS B 1 89 ? -8.992 11.133 19.391 1 98.06 89 LYS B C 1
ATOM 2507 O O . LYS B 1 89 ? -8.734 10.039 18.891 1 98.06 89 LYS B O 1
ATOM 2512 N N . THR B 1 90 ? -9.789 11.266 20.422 1 97.75 90 THR B N 1
ATOM 2513 C CA . THR B 1 90 ? -10.688 10.172 20.797 1 97.75 90 THR B CA 1
ATOM 2514 C C . THR B 1 90 ? -12.133 10.523 20.469 1 97.75 90 THR B C 1
ATOM 2516 O O . THR B 1 90 ? -12.5 11.703 20.438 1 97.75 90 THR B O 1
ATOM 2519 N N . PHE B 1 91 ? -12.898 9.578 20.172 1 96.06 91 PHE B N 1
ATOM 2520 C CA . PHE B 1 91 ? -14.328 9.68 19.906 1 96.06 91 PHE B CA 1
ATOM 2521 C C . PHE B 1 91 ? -15.07 8.469 20.453 1 96.06 91 PHE B C 1
ATOM 2523 O O . PHE B 1 91 ? -14.938 7.363 19.922 1 96.06 91 PHE B O 1
ATOM 2530 N N . GLU B 1 92 ? -15.828 8.648 21.5 1 92.31 92 GLU B N 1
ATOM 2531 C CA . GLU B 1 92 ? -16.469 7.539 22.188 1 92.31 92 GLU B CA 1
ATOM 2532 C C . GLU B 1 92 ? -15.453 6.461 22.562 1 92.31 92 GLU B C 1
ATOM 2534 O O . GLU B 1 92 ? -14.508 6.727 23.312 1 92.31 92 GLU B O 1
ATOM 2539 N N . ASP B 1 93 ? -15.539 5.297 22.047 1 94.31 93 ASP B N 1
ATOM 2540 C CA . ASP B 1 93 ? -14.625 4.211 22.391 1 94.31 93 ASP B CA 1
ATOM 2541 C C . ASP B 1 93 ? -13.539 4.043 21.328 1 94.31 93 ASP B C 1
ATOM 2543 O O . ASP B 1 93 ? -12.805 3.053 21.344 1 94.31 93 ASP B O 1
ATOM 2547 N N . GLU B 1 94 ? -13.391 5.082 20.453 1 97.62 94 GLU B N 1
ATOM 2548 C CA . GLU B 1 94 ? -12.453 4.984 19.344 1 97.62 94 GLU B CA 1
ATOM 2549 C C . GLU B 1 94 ? -11.25 5.891 19.562 1 97.62 94 GLU B C 1
ATOM 2551 O O . GLU B 1 94 ? -11.383 7.004 20.078 1 97.62 94 GLU B O 1
ATOM 2556 N N . GLU B 1 95 ? -10.094 5.355 19.203 1 98.5 95 GLU B N 1
ATOM 2557 C CA . GLU B 1 95 ? -8.875 6.156 19.078 1 98.5 95 GLU B CA 1
ATOM 2558 C C . GLU B 1 95 ? -8.609 6.52 17.625 1 98.5 95 GLU B C 1
ATOM 2560 O O . GLU B 1 95 ? -8.555 5.645 16.75 1 98.5 95 GLU B O 1
ATOM 2565 N N . ILE B 1 96 ? -8.461 7.816 17.359 1 98.81 96 ILE B N 1
ATOM 2566 C CA . ILE B 1 96 ? -8.258 8.305 15.992 1 98.81 96 ILE B CA 1
ATOM 2567 C C . ILE B 1 96 ? -6.836 8.844 15.844 1 98.81 96 ILE B C 1
ATOM 2569 O O . ILE B 1 96 ? -6.398 9.68 16.641 1 98.81 96 ILE B O 1
ATOM 2573 N N . LEU B 1 97 ? -6.105 8.336 14.898 1 98.81 97 LEU B N 1
ATOM 2574 C CA . LEU B 1 97 ? -4.742 8.766 14.617 1 98.81 97 LEU B CA 1
ATOM 2575 C C . LEU B 1 97 ? -4.605 9.203 13.164 1 98.81 97 LEU B C 1
ATOM 2577 O O . LEU B 1 97 ? -4.969 8.461 12.242 1 98.81 97 LEU B O 1
ATOM 2581 N N . LEU B 1 98 ? -4.254 10.438 12.945 1 98.75 98 LEU B N 1
ATOM 2582 C CA . LEU B 1 98 ? -3.881 10.914 11.617 1 98.75 98 LEU B CA 1
ATOM 2583 C C . LEU B 1 98 ? -2.365 10.961 11.461 1 98.75 98 LEU B C 1
ATOM 2585 O O . LEU B 1 98 ? -1.664 11.5 12.32 1 98.75 98 LEU B O 1
ATOM 2589 N N . ARG B 1 99 ? -1.879 10.352 10.422 1 98 99 ARG B N 1
ATOM 2590 C CA . ARG B 1 99 ? -0.462 10.414 10.078 1 98 99 ARG B CA 1
ATOM 2591 C C . ARG B 1 99 ? -0.252 11.148 8.758 1 98 99 ARG B C 1
ATOM 2593 O O . ARG B 1 99 ? -0.742 10.711 7.715 1 98 99 ARG B O 1
ATOM 2600 N N . TYR B 1 100 ? 0.379 12.227 8.789 1 97.19 100 TYR B N 1
ATOM 2601 C CA . TYR B 1 100 ? 0.772 12.953 7.582 1 97.19 100 TYR B CA 1
ATOM 2602 C C . TYR B 1 100 ? 2.15 12.516 7.105 1 97.19 100 TYR B C 1
ATOM 2604 O O . TYR B 1 100 ? 3.094 12.438 7.895 1 97.19 100 TYR B O 1
ATOM 2612 N N . ARG B 1 101 ? 2.15 11.992 5.801 1 82.38 101 ARG B N 1
ATOM 2613 C CA . ARG B 1 101 ? 3.432 11.578 5.242 1 82.38 101 ARG B CA 1
ATOM 2614 C C . ARG B 1 101 ? 3.904 12.555 4.172 1 82.38 101 ARG B C 1
ATOM 2616 O O . ARG B 1 101 ? 3.092 13.125 3.439 1 82.38 101 ARG B O 1
ATOM 2623 N N . ASP B 1 102 ? 4.957 13.258 4.453 1 73.88 102 ASP B N 1
ATOM 2624 C CA . ASP B 1 102 ? 5.512 14.297 3.59 1 73.88 102 ASP B CA 1
ATOM 2625 C C . ASP B 1 102 ? 5.801 13.75 2.193 1 73.88 102 ASP B C 1
ATOM 2627 O O . ASP B 1 102 ? 6.961 13.516 1.842 1 73.88 102 ASP B O 1
ATOM 2631 N N . GLU B 1 103 ? 4.957 13.086 1.595 1 62.94 103 GLU B N 1
ATOM 2632 C CA . GLU B 1 103 ? 5.199 12.781 0.189 1 62.94 103 GLU B CA 1
ATOM 2633 C C . GLU B 1 103 ? 4.508 13.789 -0.725 1 62.94 103 GLU B C 1
ATOM 2635 O O . GLU B 1 103 ? 3.312 13.672 -0.998 1 62.94 103 GLU B O 1
ATOM 2640 N N . VAL B 1 104 ? 5.035 15.016 -0.642 1 55.59 104 VAL B N 1
ATOM 2641 C CA . VAL B 1 104 ? 4.43 16 -1.527 1 55.59 104 VAL B CA 1
ATOM 2642 C C . VAL B 1 104 ? 4.613 15.578 -2.982 1 55.59 104 VAL B C 1
ATOM 2644 O O . VAL B 1 104 ? 5.742 15.43 -3.455 1 55.59 104 VAL B O 1
ATOM 2647 N N . ASN B 1 105 ? 3.668 14.773 -3.42 1 56.41 105 ASN B N 1
ATOM 2648 C CA . ASN B 1 105 ? 3.689 14.383 -4.828 1 56.41 105 ASN B CA 1
ATOM 2649 C C . ASN B 1 105 ? 3.242 15.531 -5.734 1 56.41 105 ASN B C 1
ATOM 2651 O O . ASN B 1 105 ? 2.275 16.234 -5.426 1 56.41 105 ASN B O 1
ATOM 2655 N N . LEU B 1 106 ? 4.211 16.078 -6.391 1 52.53 106 LEU B N 1
ATOM 2656 C CA . LEU B 1 106 ? 3.857 17.062 -7.414 1 52.53 106 LEU B CA 1
ATOM 2657 C C . LEU B 1 106 ? 3.104 16.391 -8.562 1 52.53 106 LEU B C 1
ATOM 2659 O O . LEU B 1 106 ? 3.656 15.555 -9.266 1 52.53 106 LEU B O 1
ATOM 2663 N N . GLU B 1 107 ? 1.931 16.047 -8.273 1 49.09 107 GLU B N 1
ATOM 2664 C CA . GLU B 1 107 ? 1.185 15.672 -9.469 1 49.09 107 GLU B CA 1
ATOM 2665 C C . GLU B 1 107 ? 0.688 16.891 -10.227 1 49.09 107 GLU B C 1
ATOM 2667 O O . GLU B 1 107 ? -0.088 17.688 -9.688 1 49.09 107 GLU B O 1
ATOM 2672 N N . ASP B 1 108 ? 0.916 16.984 -11.555 1 53.03 108 ASP B N 1
ATOM 2673 C CA . ASP B 1 108 ? 0.471 17.953 -12.555 1 53.03 108 ASP B CA 1
ATOM 2674 C C . ASP B 1 108 ? 0.55 19.375 -12.008 1 53.03 108 ASP B C 1
ATOM 2676 O O . ASP B 1 108 ? -0.373 20.172 -12.195 1 53.03 108 ASP B O 1
ATOM 2680 N N . ASP B 1 109 ? 1.462 19.781 -11.102 1 58.38 109 ASP B N 1
ATOM 2681 C CA . ASP B 1 109 ? 1.707 21.156 -10.703 1 58.38 109 ASP B CA 1
ATOM 2682 C C . ASP B 1 109 ? 0.8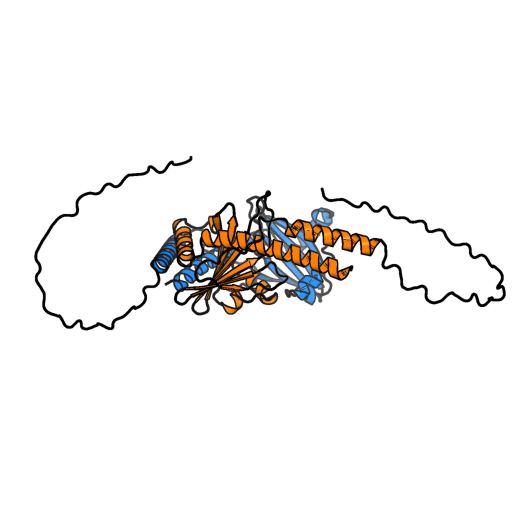98 21.531 -9.461 1 58.38 109 ASP B C 1
ATOM 2684 O O . ASP B 1 109 ? 0.948 22.656 -8.984 1 58.38 109 ASP B O 1
ATOM 2688 N N . ARG B 1 110 ? -0.029 20.609 -9.016 1 65.69 110 ARG B N 1
ATOM 2689 C CA . ARG B 1 110 ? -0.787 20.938 -7.812 1 65.69 110 ARG B CA 1
ATOM 2690 C C . ARG B 1 110 ? -0.261 20.156 -6.609 1 65.69 110 ARG B C 1
ATOM 2692 O O . ARG B 1 110 ? 0.112 19 -6.73 1 65.69 110 ARG B O 1
ATOM 2699 N N . LYS B 1 111 ? -0.254 20.922 -5.531 1 80.81 111 LYS B N 1
ATOM 2700 C CA . LYS B 1 111 ? 0.25 20.312 -4.301 1 80.81 111 LYS B CA 1
ATOM 2701 C C . LYS B 1 111 ? -0.812 19.438 -3.643 1 80.81 111 LYS B C 1
ATOM 2703 O O . LYS B 1 111 ? -1.96 19.859 -3.482 1 80.81 111 LYS B O 1
ATOM 2708 N N . LYS B 1 112 ? -0.63 18.25 -3.543 1 90.44 112 LYS B N 1
ATOM 2709 C CA . LYS B 1 112 ? -1.461 17.266 -2.861 1 90.44 112 LYS B CA 1
ATOM 2710 C C . LYS B 1 112 ? -0.848 16.859 -1.522 1 90.44 112 LYS B C 1
ATOM 2712 O O . LYS B 1 112 ? 0.355 16.609 -1.436 1 90.44 112 LYS B O 1
ATOM 2717 N N . TYR B 1 113 ? -1.696 16.984 -0.43 1 94.38 113 TYR B N 1
ATOM 2718 C CA . TYR B 1 113 ? -1.237 16.625 0.906 1 94.38 113 TYR B CA 1
ATOM 2719 C C . TYR B 1 113 ? -1.819 15.281 1.337 1 94.38 113 TYR B C 1
ATOM 2721 O O . TYR B 1 113 ? -3.002 15.195 1.678 1 94.38 113 TYR B O 1
ATOM 2729 N N . ASP B 1 114 ? -1.014 14.242 1.347 1 94.81 114 ASP B N 1
ATOM 2730 C CA . ASP B 1 114 ? -1.453 12.875 1.637 1 94.81 114 ASP B CA 1
ATOM 2731 C C . ASP B 1 114 ? -1.37 12.586 3.133 1 94.81 114 ASP B C 1
ATOM 2733 O O . ASP B 1 114 ? -0.378 12.914 3.783 1 94.81 114 ASP B O 1
ATOM 2737 N N . PHE B 1 115 ? -2.43 11.984 3.648 1 97.12 115 PHE B N 1
ATOM 2738 C CA . PHE B 1 115 ? -2.414 11.539 5.035 1 97.12 115 PHE B CA 1
ATOM 2739 C C . PHE B 1 115 ? -3.277 10.297 5.219 1 97.12 115 PHE B C 1
ATOM 2741 O O . PHE B 1 115 ? -4.117 9.992 4.371 1 97.12 115 PHE B O 1
ATOM 2748 N N . THR B 1 116 ? -3.006 9.586 6.215 1 97.81 116 THR B N 1
ATOM 2749 C CA . THR B 1 116 ? -3.764 8.391 6.566 1 97.81 116 THR B CA 1
ATOM 2750 C C . THR B 1 116 ? -4.422 8.547 7.934 1 97.81 116 THR B C 1
ATOM 2752 O O . THR B 1 116 ? -3.801 9.055 8.875 1 97.81 116 THR B O 1
ATOM 2755 N N . VAL B 1 117 ? -5.672 8.156 8.047 1 98.81 117 VAL B N 1
ATOM 2756 C CA . VAL B 1 117 ? -6.387 8.18 9.32 1 98.81 117 VAL B CA 1
ATOM 2757 C C . VAL B 1 117 ? -6.668 6.754 9.789 1 98.81 117 VAL B C 1
ATOM 2759 O O . VAL B 1 117 ? -7.195 5.938 9.023 1 98.81 117 VAL B O 1
ATOM 2762 N N . PHE B 1 118 ? -6.305 6.469 10.984 1 98.81 118 PHE B N 1
ATOM 2763 C CA . PHE B 1 118 ? -6.566 5.184 11.617 1 98.81 118 PHE B CA 1
ATOM 2764 C C . PHE B 1 118 ? -7.625 5.328 12.711 1 98.81 118 PHE B C 1
ATOM 2766 O O . PHE B 1 118 ? -7.488 6.156 13.609 1 98.81 118 PHE B O 1
ATOM 2773 N N . ILE B 1 119 ? -8.656 4.59 12.602 1 98.75 119 ILE B N 1
ATOM 2774 C CA . ILE B 1 119 ? -9.664 4.531 13.656 1 98.75 119 ILE B CA 1
ATOM 2775 C C . ILE B 1 119 ? -9.664 3.141 14.289 1 98.75 119 ILE B C 1
ATOM 2777 O O . ILE B 1 119 ? -9.992 2.15 13.633 1 98.75 119 ILE B O 1
ATOM 2781 N N . THR B 1 120 ? -9.297 3.123 15.531 1 98.69 120 THR B N 1
ATOM 2782 C CA . THR B 1 120 ? -9.094 1.855 16.219 1 98.69 120 THR B CA 1
ATOM 2783 C C . THR B 1 120 ? -10.117 1.674 17.328 1 98.69 120 THR B C 1
ATOM 2785 O O . THR B 1 120 ? -10.406 2.609 18.078 1 98.69 120 THR B O 1
ATOM 2788 N N . SER B 1 121 ? -10.719 0.564 17.391 1 97.31 121 SER B N 1
ATOM 2789 C CA . SER B 1 121 ? -11.625 0.161 18.469 1 97.31 121 SER B CA 1
ATOM 2790 C C . SER B 1 121 ? -11.555 -1.342 18.719 1 97.31 121 SER B C 1
ATOM 2792 O O . SER B 1 121 ? -11.547 -2.133 17.766 1 97.31 121 SER B O 1
ATOM 2794 N N . LYS B 1 122 ? -11.414 -1.76 19.969 1 96 122 LYS B N 1
ATOM 2795 C CA . LYS B 1 122 ? -11.445 -3.156 20.391 1 96 122 LYS B CA 1
ATOM 2796 C C . LYS B 1 122 ? -10.422 -3.984 19.625 1 96 122 LYS B C 1
ATOM 2798 O O . LYS B 1 122 ? -10.734 -5.066 19.125 1 96 122 LYS B O 1
ATOM 2803 N N . GLY B 1 123 ? -9.32 -3.463 19.391 1 97 123 GLY B N 1
ATOM 2804 C CA . GLY B 1 123 ? -8.18 -4.195 18.844 1 97 123 GLY B CA 1
ATOM 2805 C C . GLY B 1 123 ? -8.203 -4.301 17.328 1 97 123 GLY B C 1
ATOM 2806 O O . GLY B 1 123 ? -7.344 -4.957 16.734 1 97 123 GLY B O 1
ATOM 2807 N N . LYS B 1 124 ? -9.195 -3.635 16.672 1 98.06 124 LYS B N 1
ATOM 2808 C CA . LYS B 1 124 ? -9.305 -3.611 15.211 1 98.06 124 LYS B CA 1
ATOM 2809 C C . LYS B 1 124 ? -9.18 -2.189 14.672 1 98.06 124 LYS B C 1
ATOM 2811 O O . LYS B 1 124 ? -9.445 -1.223 15.391 1 98.06 124 LYS B O 1
ATOM 2816 N N . THR B 1 125 ? -8.742 -2.07 13.43 1 98.56 125 THR B N 1
ATOM 2817 C CA . THR B 1 125 ? -8.477 -0.734 12.914 1 98.56 125 THR B CA 1
ATOM 2818 C C . THR B 1 125 ? -9.031 -0.582 11.5 1 98.56 125 THR B C 1
ATOM 2820 O O . THR B 1 125 ? -8.844 -1.462 10.656 1 98.56 125 THR B O 1
ATOM 2823 N N . LEU B 1 126 ? -9.773 0.468 11.266 1 98.44 126 LEU B N 1
ATOM 2824 C CA . LEU B 1 126 ? -10.031 0.972 9.93 1 98.44 126 LEU B CA 1
ATOM 2825 C C . LEU B 1 126 ? -8.977 1.984 9.508 1 98.44 126 LEU B C 1
ATOM 2827 O O . LEU B 1 126 ? -8.703 2.943 10.234 1 98.44 126 LEU B O 1
ATOM 2831 N N . GLU B 1 127 ? -8.391 1.713 8.406 1 98.5 127 GLU B N 1
ATOM 2832 C CA . GLU B 1 127 ? -7.379 2.604 7.848 1 98.5 127 GLU B CA 1
ATOM 2833 C C . GLU B 1 127 ? -7.906 3.33 6.613 1 98.5 127 GLU B C 1
ATOM 2835 O O . GLU B 1 127 ? -8.32 2.693 5.641 1 98.5 127 GLU B O 1
ATOM 2840 N N . PHE B 1 128 ? -7.863 4.645 6.605 1 98.44 128 PHE B N 1
ATOM 2841 C CA . PHE B 1 128 ? -8.359 5.48 5.516 1 98.44 128 PHE B CA 1
ATOM 2842 C C . PHE B 1 128 ? -7.211 6.238 4.855 1 98.44 128 PHE B C 1
ATOM 2844 O O . PHE B 1 128 ? -6.609 7.125 5.465 1 98.44 128 PHE B O 1
ATOM 2851 N N . GLU B 1 129 ? -6.887 5.863 3.648 1 96.75 129 GLU B N 1
ATOM 2852 C CA . GLU B 1 129 ? -5.934 6.641 2.859 1 96.75 129 GLU B CA 1
ATOM 2853 C C . GLU B 1 129 ? -6.613 7.832 2.195 1 96.75 129 GLU B C 1
ATOM 2855 O O . GLU B 1 129 ? -7.559 7.664 1.419 1 96.75 129 GLU B O 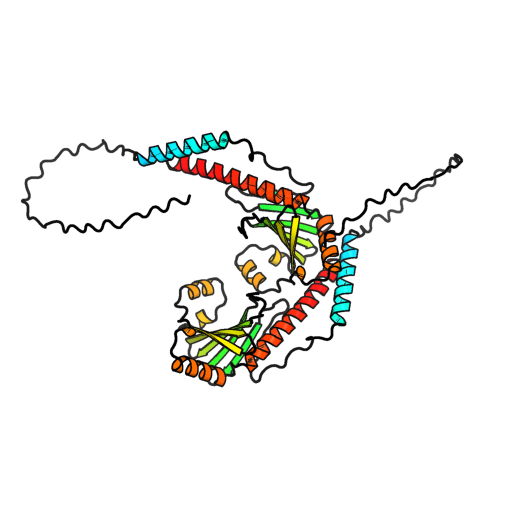1
ATOM 2860 N N . MET B 1 130 ? -6.043 9.039 2.504 1 96.62 130 MET B N 1
ATOM 2861 C CA . MET B 1 130 ? -6.73 10.25 2.078 1 96.62 130 MET B CA 1
ATOM 2862 C C . MET B 1 130 ? -5.73 11.305 1.598 1 96.62 130 MET B C 1
ATOM 2864 O O . MET B 1 130 ? -4.523 11.141 1.773 1 96.62 130 MET B O 1
ATOM 2868 N N . SER B 1 131 ? -6.289 12.305 0.973 1 95 131 SER B N 1
ATOM 2869 C CA . SER B 1 131 ? -5.504 13.469 0.568 1 95 131 SER B CA 1
ATOM 2870 C C . SER B 1 131 ? -6.344 14.742 0.605 1 95 131 SER B C 1
ATOM 2872 O O . SER B 1 131 ? -7.574 14.68 0.652 1 95 131 SER B O 1
ATOM 2874 N N . PHE B 1 132 ? -5.629 15.812 0.777 1 95.06 132 PHE B N 1
ATOM 2875 C CA . PHE B 1 132 ? -6.254 17.125 0.652 1 95.06 132 PHE B CA 1
ATOM 2876 C C . PHE B 1 132 ? -5.762 17.844 -0.602 1 95.06 132 PHE B C 1
ATOM 2878 O O . PHE B 1 132 ? -4.562 18.062 -0.766 1 95.06 132 PHE B O 1
ATOM 2885 N N . ASP B 1 133 ? -6.723 17.984 -1.461 1 89.62 133 ASP B N 1
ATOM 2886 C CA . ASP B 1 133 ? -6.453 18.562 -2.771 1 89.62 133 ASP B CA 1
ATOM 2887 C C . ASP B 1 133 ? -7.598 19.469 -3.221 1 89.62 133 ASP B C 1
ATOM 2889 O O . ASP B 1 133 ? -8.766 19.062 -3.17 1 89.62 133 ASP B O 1
ATOM 2893 N N . ASP B 1 134 ? -7.203 20.703 -3.703 1 90.88 134 ASP B N 1
ATOM 2894 C CA . ASP B 1 134 ? -8.188 21.656 -4.211 1 90.88 134 ASP B CA 1
ATOM 2895 C C . ASP B 1 134 ? -9.289 21.906 -3.182 1 90.88 134 ASP B C 1
ATOM 2897 O O . ASP B 1 134 ? -10.477 21.828 -3.498 1 90.88 134 ASP B O 1
ATOM 2901 N N . GLU B 1 135 ? -8.859 22 -1.92 1 93.5 135 GLU B N 1
ATOM 2902 C CA . GLU B 1 135 ? -9.695 22.438 -0.804 1 93.5 135 GLU B CA 1
ATOM 2903 C C . GLU B 1 135 ? -10.711 21.359 -0.428 1 93.5 135 GLU B C 1
ATOM 2905 O O . GLU B 1 135 ? -11.766 21.672 0.132 1 93.5 135 GLU B O 1
ATOM 2910 N N . GLU B 1 136 ? -10.336 20.141 -0.815 1 96.12 136 GLU B N 1
ATOM 2911 C CA . GLU B 1 136 ? -11.234 19.031 -0.467 1 96.12 136 GLU B CA 1
ATOM 2912 C C . GLU B 1 136 ? -10.445 17.812 -0.002 1 96.12 136 GLU B C 1
ATOM 2914 O O . GLU B 1 136 ? -9.391 17.5 -0.557 1 96.12 136 GLU B O 1
ATOM 2919 N N . VAL B 1 137 ? -11.047 17.172 0.977 1 97.31 137 VAL B N 1
ATOM 2920 C CA . VAL B 1 137 ? -10.5 15.891 1.394 1 97.31 137 VAL B CA 1
ATOM 2921 C C . VAL B 1 137 ? -11 14.789 0.463 1 97.31 137 VAL B C 1
ATOM 2923 O O . VAL B 1 137 ? -12.203 14.695 0.187 1 97.31 137 VAL B O 1
ATOM 2926 N N . VAL B 1 138 ? -10.086 14.062 0.003 1 95.81 138 VAL B N 1
ATOM 2927 C CA . VAL B 1 138 ? -10.414 12.977 -0.91 1 95.81 138 VAL B CA 1
ATOM 2928 C C . VAL B 1 138 ? -10.109 11.633 -0.243 1 95.81 138 VAL B C 1
ATOM 2930 O O . VAL B 1 138 ? -9.023 11.438 0.3 1 95.81 138 VAL B O 1
ATOM 2933 N N . LEU B 1 139 ? -11.102 10.758 -0.194 1 97.25 139 LEU B N 1
ATOM 2934 C CA . LEU B 1 139 ? -10.961 9.406 0.321 1 97.25 139 LEU B CA 1
ATOM 2935 C C . LEU B 1 139 ? -10.555 8.438 -0.791 1 97.25 139 LEU B C 1
ATOM 2937 O O . LEU B 1 139 ? -11.32 8.211 -1.731 1 97.25 139 LEU B O 1
ATOM 2941 N N . ASP B 1 140 ? -9.414 7.84 -0.659 1 94.19 140 ASP B N 1
ATOM 2942 C CA . ASP B 1 140 ? -8.867 7.051 -1.758 1 94.19 140 ASP B CA 1
ATOM 2943 C C . ASP B 1 140 ? -9.078 5.559 -1.519 1 94.19 140 ASP B C 1
ATOM 2945 O O . ASP B 1 140 ? -9.469 4.824 -2.432 1 94.19 140 ASP B O 1
ATOM 2949 N N . ARG B 1 141 ? -8.797 5.113 -0.345 1 95.75 141 ARG B N 1
ATOM 2950 C CA . ARG B 1 141 ? -8.836 3.688 -0.043 1 95.75 141 ARG B CA 1
ATOM 2951 C C . ARG B 1 141 ? -9.18 3.447 1.423 1 95.75 141 ARG B C 1
ATOM 2953 O O . ARG B 1 141 ? -8.828 4.25 2.289 1 95.75 141 ARG B O 1
ATOM 2960 N N . ILE B 1 142 ? -9.867 2.379 1.679 1 97.88 142 ILE B N 1
ATOM 2961 C CA . ILE B 1 142 ? -10.234 1.963 3.027 1 97.88 142 ILE B CA 1
ATOM 2962 C C . ILE B 1 142 ? -9.766 0.529 3.27 1 97.88 142 ILE B C 1
ATOM 2964 O O . ILE B 1 142 ? -10.117 -0.381 2.514 1 97.88 142 ILE B O 1
ATOM 2968 N N . ARG B 1 143 ? -9.039 0.352 4.301 1 97 143 ARG B N 1
ATOM 2969 C CA . ARG B 1 143 ? -8.617 -0.989 4.691 1 97 143 ARG B CA 1
ATOM 2970 C C . ARG B 1 143 ? -9.156 -1.354 6.066 1 97 143 ARG B C 1
ATOM 2972 O O . ARG B 1 143 ? -9.359 -0.481 6.914 1 97 143 ARG B O 1
ATOM 2979 N N . PHE B 1 144 ? -9.453 -2.598 6.254 1 97.62 144 PHE B N 1
ATOM 2980 C CA . PHE B 1 144 ? -9.797 -3.148 7.559 1 97.62 144 PHE B CA 1
ATOM 2981 C C . PHE B 1 144 ? -8.688 -4.059 8.078 1 97.62 144 PHE B C 1
ATOM 2983 O O . PHE B 1 144 ? -8.312 -5.023 7.414 1 97.62 144 PHE B O 1
ATOM 2990 N N . LEU B 1 145 ? -8.164 -3.74 9.195 1 97.12 145 LEU B N 1
ATOM 2991 C CA . LEU B 1 145 ? -7.094 -4.512 9.812 1 97.12 145 LEU B CA 1
ATOM 2992 C C . LEU B 1 145 ? -7.539 -5.09 11.156 1 97.12 145 LEU B C 1
ATOM 2994 O O . LEU B 1 145 ? -7.734 -4.348 12.117 1 97.12 145 LEU B O 1
ATOM 2998 N N . PRO B 1 146 ? -7.617 -6.41 11.219 1 95.56 146 PRO B N 1
ATOM 2999 C CA . PRO B 1 146 ? -8.133 -7.031 12.445 1 95.56 146 PRO B CA 1
ATOM 3000 C C . PRO B 1 146 ? -7.125 -6.984 13.594 1 95.56 146 PRO B C 1
ATOM 3002 O O . PRO B 1 146 ? -7.477 -7.285 14.742 1 95.56 146 PRO B O 1
ATOM 3005 N N . ASP B 1 147 ? -5.914 -6.59 13.328 1 96.94 147 ASP B N 1
ATOM 3006 C CA . ASP B 1 147 ? -4.863 -6.461 14.336 1 96.94 147 ASP B CA 1
ATOM 3007 C C . ASP B 1 147 ? -4.34 -5.027 14.406 1 96.94 147 ASP B C 1
ATOM 3009 O O . ASP B 1 147 ? -3.48 -4.637 13.617 1 96.94 147 ASP B O 1
ATOM 3013 N N . SER B 1 148 ? -4.781 -4.352 15.43 1 97.88 148 SER B N 1
ATOM 3014 C CA . SER B 1 148 ? -4.465 -2.932 15.531 1 97.88 148 SER B CA 1
ATOM 3015 C C . SER B 1 148 ? -2.982 -2.711 15.805 1 97.88 148 SER B C 1
ATOM 3017 O O . SER B 1 148 ? -2.414 -1.695 15.398 1 97.88 148 SER B O 1
ATOM 3019 N N . ALA B 1 149 ? -2.42 -3.652 16.547 1 97.81 149 ALA B N 1
ATOM 3020 C CA . ALA B 1 149 ? -0.991 -3.527 16.812 1 97.81 149 ALA B CA 1
ATOM 3021 C C . ALA B 1 149 ? -0.185 -3.521 15.516 1 97.81 149 ALA B C 1
ATOM 3023 O O . ALA B 1 149 ? 0.732 -2.713 15.352 1 97.81 149 ALA B O 1
ATOM 3024 N N . LEU B 1 150 ? -0.59 -4.391 14.625 1 96.69 150 LEU B N 1
ATOM 3025 C CA . LEU B 1 150 ? 0.062 -4.418 13.32 1 96.69 150 LEU B CA 1
ATOM 3026 C C . LEU B 1 150 ? -0.29 -3.174 12.508 1 96.69 150 LEU B C 1
ATOM 3028 O O . LEU B 1 150 ? 0.568 -2.607 11.828 1 96.69 150 LEU B O 1
ATOM 3032 N N . ALA B 1 151 ? -1.473 -2.732 12.57 1 97.31 151 ALA B N 1
ATOM 3033 C CA . ALA B 1 151 ? -1.968 -1.597 11.797 1 97.31 151 ALA B CA 1
ATOM 3034 C C . ALA B 1 151 ? -1.18 -0.33 12.117 1 97.31 151 ALA B C 1
ATOM 3036 O O . ALA B 1 151 ? -0.886 0.469 11.227 1 97.31 151 ALA B O 1
ATOM 3037 N N . LEU B 1 152 ? -0.783 -0.199 13.383 1 97.75 152 LEU B N 1
ATOM 3038 C CA . LEU B 1 152 ? -0.246 1.076 13.844 1 97.75 152 LEU B CA 1
ATOM 3039 C C . LEU B 1 152 ? 1.274 1.022 13.945 1 97.75 152 LEU B C 1
ATOM 3041 O O . LEU B 1 152 ? 1.929 2.057 14.094 1 97.75 152 LEU B O 1
ATOM 3045 N N . ASP B 1 153 ? 1.806 -0.162 13.82 1 97.38 153 ASP B N 1
ATOM 3046 C CA . ASP B 1 153 ? 3.252 -0.353 13.891 1 97.38 153 ASP B CA 1
ATOM 3047 C C . ASP B 1 153 ? 3.943 0.224 12.656 1 97.38 153 ASP B C 1
ATOM 3049 O O . ASP B 1 153 ? 3.59 -0.112 11.523 1 97.38 153 ASP B O 1
ATOM 3053 N N . THR B 1 154 ? 4.922 1.122 12.836 1 94.06 154 THR B N 1
ATOM 3054 C CA . THR B 1 154 ? 5.547 1.829 11.719 1 94.06 154 THR B CA 1
ATOM 3055 C C . THR B 1 154 ? 6.914 1.229 11.398 1 94.06 154 THR B C 1
ATOM 3057 O O . THR B 1 154 ? 7.688 1.808 10.633 1 94.06 154 THR B O 1
ATOM 3060 N N . SER B 1 155 ? 7.219 0.109 11.953 1 92.62 155 SER B N 1
ATOM 3061 C CA . SER B 1 155 ? 8.492 -0.542 11.664 1 92.62 155 SER B CA 1
ATOM 3062 C C . SER B 1 155 ? 8.539 -1.044 10.227 1 92.62 155 SER B C 1
ATOM 3064 O O . SER B 1 155 ? 7.496 -1.275 9.609 1 92.62 155 SER B O 1
ATOM 3066 N N . ALA B 1 156 ? 9.719 -1.188 9.711 1 86.94 156 ALA B N 1
ATOM 3067 C CA . ALA B 1 156 ? 9.906 -1.713 8.359 1 86.94 156 ALA B CA 1
ATOM 3068 C C . ALA B 1 156 ? 9.289 -3.102 8.219 1 86.94 156 ALA B C 1
ATOM 3070 O O . ALA B 1 156 ? 8.672 -3.412 7.199 1 86.94 156 ALA B O 1
ATOM 3071 N N . ASP B 1 157 ? 9.469 -3.908 9.195 1 87.94 157 ASP B N 1
ATOM 3072 C CA . ASP B 1 157 ? 8.914 -5.258 9.188 1 87.94 157 ASP B CA 1
ATOM 3073 C C . ASP B 1 157 ? 7.391 -5.223 9.133 1 87.94 157 ASP B C 1
ATOM 3075 O O . ASP B 1 157 ? 6.773 -5.973 8.375 1 87.94 157 ASP B O 1
ATOM 3079 N N . ALA B 1 158 ? 6.777 -4.375 9.93 1 91.5 158 ALA B N 1
ATOM 3080 C CA . ALA B 1 158 ? 5.32 -4.258 9.953 1 91.5 158 ALA B CA 1
ATOM 3081 C C . ALA B 1 158 ? 4.793 -3.746 8.617 1 91.5 158 ALA B C 1
ATOM 3083 O O . ALA B 1 158 ? 3.766 -4.219 8.125 1 91.5 158 ALA B O 1
ATOM 3084 N N . LEU B 1 159 ? 5.547 -2.787 8.102 1 89.81 159 LEU B N 1
ATOM 3085 C CA . LEU B 1 159 ? 5.16 -2.252 6.805 1 89.81 159 LEU B CA 1
ATOM 3086 C C . LEU B 1 159 ? 5.195 -3.34 5.738 1 89.81 159 LEU B C 1
ATOM 3088 O O . LEU B 1 159 ? 4.293 -3.43 4.902 1 89.81 159 LEU B O 1
ATOM 3092 N N . SER B 1 160 ? 6.199 -4.102 5.777 1 85.38 160 SER B N 1
ATOM 3093 C CA . SER B 1 160 ? 6.332 -5.215 4.84 1 85.38 160 SER B CA 1
ATOM 3094 C C . SER B 1 160 ? 5.195 -6.215 5.008 1 85.38 160 SER B C 1
ATOM 3096 O O . SER B 1 160 ? 4.582 -6.637 4.023 1 85.38 160 SER B O 1
ATOM 3098 N N . ARG B 1 161 ? 4.855 -6.527 6.164 1 88.38 161 ARG B N 1
ATOM 3099 C CA . ARG B 1 161 ? 3.781 -7.477 6.441 1 88.38 161 ARG B CA 1
ATOM 3100 C C . ARG B 1 161 ? 2.434 -6.926 5.988 1 88.38 161 ARG B C 1
ATOM 3102 O O . ARG B 1 161 ? 1.621 -7.652 5.414 1 88.38 161 ARG B O 1
ATOM 3109 N N . ARG B 1 162 ? 2.234 -5.688 6.246 1 91.81 162 ARG B N 1
ATOM 3110 C CA . ARG B 1 162 ? 0.973 -5.062 5.859 1 91.81 162 ARG B CA 1
ATOM 3111 C C . ARG B 1 162 ? 0.835 -5.004 4.344 1 91.81 162 ARG B C 1
ATOM 3113 O O . ARG B 1 162 ? -0.275 -5.078 3.812 1 91.81 162 ARG B O 1
ATOM 3120 N N . SER B 1 163 ? 1.918 -4.863 3.658 1 88.5 163 SER B N 1
ATOM 3121 C CA . SER B 1 163 ? 1.879 -4.758 2.203 1 88.5 163 SER B CA 1
ATOM 3122 C C . SER B 1 163 ? 1.368 -6.043 1.567 1 88.5 163 SER B C 1
ATOM 3124 O O . SER B 1 163 ? 0.95 -6.047 0.407 1 88.5 163 SER B O 1
ATOM 3126 N N . LEU B 1 164 ? 1.333 -7.141 2.346 1 86.69 164 LEU B N 1
ATOM 3127 C CA . LEU B 1 164 ? 0.876 -8.43 1.842 1 86.69 164 LEU B CA 1
ATOM 3128 C C . LEU B 1 164 ? -0.638 -8.562 1.973 1 86.69 164 LEU B C 1
ATOM 3130 O O . LEU B 1 164 ? -1.244 -9.445 1.361 1 86.69 164 LEU B O 1
ATOM 3134 N N . LEU B 1 165 ? -1.149 -7.695 2.73 1 91.69 165 LEU B N 1
ATOM 3135 C CA . LEU B 1 165 ? -2.574 -7.793 3.031 1 91.69 165 LEU B CA 1
ATOM 3136 C C . LEU B 1 165 ? -3.404 -7.078 1.97 1 91.69 165 LEU B C 1
ATOM 3138 O O . LEU B 1 165 ? -2.893 -6.219 1.248 1 91.69 165 LEU B O 1
ATOM 3142 N N . TYR B 1 166 ? -4.664 -7.461 1.896 1 92.81 166 TYR B N 1
ATOM 3143 C CA . TYR B 1 166 ? -5.621 -6.805 1.01 1 92.81 166 TYR B CA 1
ATOM 3144 C C . TYR B 1 166 ? -5.703 -5.312 1.309 1 92.81 166 TYR B C 1
ATOM 3146 O O . TYR B 1 166 ? -5.969 -4.914 2.445 1 92.81 166 TYR B O 1
ATOM 3154 N N . SER B 1 167 ? -5.496 -4.5 0.33 1 92.12 167 SER B N 1
ATOM 3155 C CA . SER B 1 167 ? -5.426 -3.053 0.492 1 92.12 167 SER B CA 1
ATOM 3156 C C . SER B 1 167 ? -6.82 -2.438 0.564 1 92.12 167 SER B C 1
ATOM 3158 O O . SER B 1 167 ? -6.965 -1.257 0.89 1 92.12 167 SER B O 1
ATOM 3160 N N . GLY B 1 168 ? -7.789 -3.246 0.442 1 92.94 168 GLY B N 1
ATOM 3161 C CA . GLY B 1 168 ? -9.125 -2.697 0.292 1 92.94 168 GLY B CA 1
ATOM 3162 C C . GLY B 1 168 ? -9.438 -2.254 -1.126 1 92.94 168 GLY B C 1
ATOM 3163 O O . GLY B 1 168 ? -8.539 -2.176 -1.966 1 92.94 168 GLY B O 1
ATOM 3164 N N . PRO B 1 169 ? -10.664 -2.035 -1.413 1 92 169 PRO B N 1
ATOM 3165 C CA . PRO B 1 169 ? -11.078 -1.619 -2.756 1 92 169 PRO B CA 1
ATOM 3166 C C . PRO B 1 169 ? -10.75 -0.155 -3.047 1 92 169 PRO B C 1
ATOM 3168 O O . PRO B 1 169 ? -10.555 0.633 -2.117 1 92 169 PRO B O 1
ATOM 3171 N N . ASP B 1 170 ? -10.664 0.109 -4.367 1 89.94 170 ASP B N 1
ATOM 3172 C CA . ASP B 1 170 ? -10.711 1.509 -4.777 1 89.94 170 ASP B CA 1
ATOM 3173 C C . ASP B 1 170 ? -12.078 2.121 -4.488 1 89.94 170 ASP B C 1
ATOM 3175 O O . ASP B 1 170 ? -13.102 1.625 -4.969 1 89.94 170 ASP B O 1
ATOM 3179 N N . VAL B 1 171 ? -12.016 3.199 -3.736 1 94.81 171 VAL B N 1
ATOM 3180 C CA . VAL B 1 171 ? -13.258 3.822 -3.295 1 94.81 171 VAL B CA 1
ATOM 3181 C C . VAL B 1 171 ? -14.102 4.203 -4.508 1 94.81 171 VAL B C 1
ATOM 3183 O O . VAL B 1 171 ? -15.336 4.199 -4.441 1 94.81 171 VAL B O 1
ATOM 3186 N N . ARG B 1 172 ? -13.516 4.516 -5.633 1 92.62 172 ARG B N 1
ATOM 3187 C CA . ARG B 1 172 ? -14.219 4.914 -6.848 1 92.62 172 ARG B CA 1
ATOM 3188 C C . ARG B 1 172 ? -15.062 3.768 -7.395 1 92.62 172 ARG B C 1
ATOM 3190 O O . ARG B 1 172 ? -15.961 3.984 -8.211 1 92.62 172 ARG B O 1
ATOM 3197 N N . GLU B 1 173 ? -14.773 2.549 -6.961 1 89.5 173 GLU B N 1
ATOM 3198 C CA . GLU B 1 173 ? -15.484 1.37 -7.449 1 89.5 173 GLU B CA 1
ATOM 3199 C C . GLU B 1 173 ? -16.625 0.983 -6.504 1 89.5 173 GLU B C 1
ATOM 3201 O O . GLU B 1 173 ? -17.406 0.083 -6.805 1 89.5 173 GLU B O 1
ATOM 3206 N N . LEU B 1 174 ? -16.641 1.692 -5.426 1 94.81 174 LEU B N 1
ATOM 3207 C CA . LEU B 1 174 ? -17.656 1.366 -4.43 1 94.81 174 LEU B CA 1
ATOM 3208 C C . LEU B 1 174 ? -18.984 2.037 -4.762 1 94.81 174 LEU B C 1
ATOM 3210 O O . LEU B 1 174 ? -19.016 3.045 -5.469 1 94.81 174 LEU B O 1
ATOM 3214 N N . ASP B 1 175 ? -20.062 1.478 -4.238 1 94.94 175 ASP B N 1
ATOM 3215 C CA . ASP B 1 175 ? -21.391 2.08 -4.324 1 94.94 175 ASP B CA 1
ATOM 3216 C C . ASP B 1 175 ? -21.422 3.445 -3.641 1 94.94 175 ASP B C 1
ATOM 3218 O O . ASP B 1 175 ? -20.844 3.615 -2.561 1 94.94 175 ASP B O 1
ATOM 3222 N N . ASP B 1 176 ? -22.219 4.367 -4.199 1 95.75 176 ASP B N 1
ATOM 3223 C CA . ASP B 1 176 ? -22.281 5.734 -3.686 1 95.75 176 ASP B CA 1
ATOM 3224 C C . ASP B 1 176 ? -22.828 5.758 -2.258 1 95.75 176 ASP B C 1
ATOM 3226 O O . ASP B 1 176 ? -22.359 6.547 -1.428 1 95.75 176 ASP B O 1
ATOM 3230 N N . GLY B 1 177 ? -23.797 4.934 -2.074 1 96.5 177 GLY B N 1
ATOM 3231 C CA . GLY B 1 177 ? -24.359 4.906 -0.737 1 96.5 177 GLY B CA 1
ATOM 3232 C C . GLY B 1 177 ? -23.375 4.477 0.327 1 96.5 177 GLY B C 1
ATOM 3233 O O . GLY B 1 177 ? -23.375 5.02 1.436 1 96.5 177 GLY B O 1
ATOM 3234 N N . LEU B 1 178 ? -22.562 3.531 0.052 1 97.5 178 LEU B N 1
ATOM 3235 C CA . LEU B 1 178 ? -21.531 3.07 0.977 1 97.5 178 LEU B CA 1
ATOM 3236 C C . LEU B 1 178 ? -20.469 4.148 1.194 1 97.5 178 LEU B C 1
ATOM 3238 O O . LEU B 1 178 ? -20.078 4.41 2.33 1 97.5 178 LEU B O 1
ATOM 3242 N N . VAL B 1 179 ? -20.031 4.84 0.129 1 97.62 179 VAL B N 1
ATOM 3243 C CA . VAL B 1 179 ? -19.047 5.91 0.222 1 97.62 179 VAL B CA 1
ATOM 3244 C C . VAL B 1 179 ? -19.594 7.039 1.092 1 97.62 179 VAL B C 1
ATOM 3246 O O . VAL B 1 179 ? -18.891 7.535 1.983 1 97.62 179 VAL B O 1
ATOM 3249 N N . ASP B 1 180 ? -20.828 7.391 0.862 1 97.31 180 ASP B N 1
ATOM 3250 C CA . ASP B 1 180 ? -21.469 8.453 1.642 1 97.31 180 ASP B CA 1
ATOM 3251 C C . ASP B 1 180 ? -21.484 8.102 3.127 1 97.31 180 ASP B C 1
ATOM 3253 O O . ASP B 1 180 ? -21.297 8.969 3.979 1 97.31 180 ASP B O 1
ATOM 3257 N N . ALA B 1 181 ? -21.797 6.875 3.393 1 97.62 181 ALA B N 1
ATOM 3258 C CA . ALA B 1 181 ? -21.828 6.434 4.785 1 97.62 181 ALA B CA 1
ATOM 3259 C C . ALA B 1 181 ? -20.453 6.543 5.43 1 97.62 181 ALA B C 1
ATOM 3261 O O . ALA B 1 181 ? -20.328 6.953 6.586 1 97.62 181 ALA B O 1
ATOM 3262 N N . PHE B 1 182 ? -19.375 6.195 4.668 1 98.19 182 PHE B N 1
ATOM 3263 C CA . PHE B 1 182 ? -18.016 6.336 5.18 1 98.19 182 PHE B CA 1
ATOM 3264 C C . PHE B 1 182 ? -17.672 7.805 5.418 1 98.19 182 PHE B C 1
ATOM 3266 O O . PHE B 1 182 ? -17.062 8.148 6.43 1 98.19 182 PHE B O 1
ATOM 3273 N N . VAL B 1 183 ? -18.078 8.633 4.504 1 97.5 183 VAL B N 1
ATOM 3274 C CA . VAL B 1 183 ? -17.781 10.055 4.617 1 97.5 183 VAL B CA 1
ATOM 3275 C C . VAL B 1 183 ? -18.484 10.633 5.848 1 97.5 183 VAL B C 1
ATOM 3277 O O . VAL B 1 183 ? -17.859 11.352 6.637 1 97.5 183 VAL B O 1
ATOM 3280 N N . SER B 1 184 ? -19.734 10.25 5.988 1 97.06 184 SER B N 1
ATOM 3281 C CA . SER B 1 184 ? -20.469 10.711 7.156 1 97.06 184 SER B CA 1
ATOM 3282 C C . SER B 1 184 ? -19.844 10.203 8.445 1 97.06 184 SER B C 1
ATOM 3284 O O . SER B 1 184 ? -19.766 10.93 9.438 1 97.06 184 SER B O 1
ATOM 3286 N N . TYR B 1 185 ? -19.438 9.008 8.461 1 97.44 185 TYR B N 1
ATOM 3287 C CA . TYR B 1 185 ? -18.734 8.391 9.578 1 97.44 185 TYR B CA 1
ATOM 3288 C C . TYR B 1 185 ? -17.484 9.18 9.938 1 97.44 185 TYR B C 1
ATOM 3290 O O . TYR B 1 185 ? -17.25 9.492 11.109 1 97.44 185 TYR B O 1
ATOM 3298 N N . LEU B 1 186 ? -16.688 9.594 8.953 1 98.12 186 LEU B N 1
ATOM 3299 C CA . LEU B 1 186 ? -15.445 10.352 9.141 1 98.12 186 LEU B CA 1
ATOM 3300 C C . LEU B 1 186 ? -15.742 11.773 9.609 1 98.12 186 LEU B C 1
ATOM 3302 O O . LEU B 1 186 ? -15.094 12.281 10.523 1 98.12 186 LEU B O 1
ATOM 3306 N N . GLU B 1 187 ? -16.75 12.375 9.055 1 97.06 187 GLU B N 1
ATOM 3307 C CA . GLU B 1 187 ? -17.094 13.742 9.414 1 97.06 187 GLU B CA 1
ATOM 3308 C C . GLU B 1 187 ? -17.531 13.836 10.875 1 97.06 187 GLU B C 1
ATOM 3310 O O . GLU B 1 187 ? -17.188 14.789 11.57 1 97.06 187 GLU B O 1
ATOM 3315 N N . ASP B 1 188 ? -18.219 12.852 11.25 1 96.38 188 ASP B N 1
ATOM 3316 C CA . ASP B 1 188 ? -18.672 12.812 12.641 1 96.38 188 ASP B CA 1
ATOM 3317 C C . ASP B 1 188 ? -17.5 12.781 13.602 1 96.38 188 ASP B C 1
ATOM 3319 O O . ASP B 1 188 ? -17.625 13.18 14.758 1 96.38 188 ASP B O 1
ATOM 3323 N N . ARG B 1 189 ? -16.406 12.391 13.156 1 96.88 189 ARG B N 1
ATOM 3324 C CA . ARG B 1 189 ? -15.203 12.25 13.977 1 96.88 189 ARG B CA 1
ATOM 3325 C C . ARG B 1 189 ? -14.234 13.414 13.742 1 96.88 189 ARG B C 1
ATOM 3327 O O . ARG B 1 189 ? -13.117 13.406 14.25 1 96.88 189 ARG B O 1
ATOM 3334 N N . GLY B 1 190 ? -14.633 14.383 12.945 1 97.12 190 GLY B N 1
ATOM 3335 C CA . GLY B 1 190 ? -13.828 15.57 12.695 1 97.12 190 GLY B CA 1
ATOM 3336 C C . GLY B 1 190 ? -12.828 15.391 11.57 1 97.12 190 GLY B C 1
ATOM 3337 O O . GLY B 1 190 ? -11.883 16.172 11.445 1 97.12 190 GLY B O 1
ATOM 3338 N N . VAL B 1 191 ? -12.953 14.32 10.82 1 98.38 191 VAL B N 1
ATOM 3339 C CA . VAL B 1 191 ? -12.141 14.133 9.617 1 98.38 191 VAL B CA 1
ATOM 3340 C C . VAL B 1 191 ? -12.883 14.688 8.406 1 98.38 191 VAL B C 1
ATOM 3342 O O . VAL B 1 191 ? -13.633 13.961 7.742 1 98.38 191 VAL B O 1
ATOM 3345 N N . ASP B 1 192 ? -12.719 15.945 8.164 1 97.88 192 ASP B N 1
ATOM 3346 C CA . ASP B 1 192 ? -13.453 16.688 7.145 1 97.88 192 ASP B CA 1
ATOM 3347 C C . ASP B 1 192 ? -12.562 17.734 6.48 1 97.88 192 ASP B C 1
ATOM 3349 O O . ASP B 1 192 ? -11.344 17.719 6.652 1 97.88 192 ASP B O 1
ATOM 3353 N N . ASP B 1 193 ? -13.164 18.625 5.699 1 97.88 193 ASP B N 1
ATOM 3354 C CA . ASP B 1 193 ? -12.398 19.594 4.934 1 97.88 193 ASP B CA 1
ATOM 3355 C C . ASP B 1 193 ? -11.672 20.578 5.855 1 97.88 193 ASP B C 1
ATOM 3357 O O . ASP B 1 193 ? -10.578 21.047 5.539 1 97.88 193 ASP B O 1
ATOM 3361 N N . GLU B 1 194 ? -12.273 20.859 6.992 1 97.5 194 GLU B N 1
ATOM 3362 C CA . GLU B 1 194 ? -11.609 21.734 7.949 1 97.5 194 GLU B CA 1
ATOM 3363 C C . GLU B 1 194 ? -10.297 21.125 8.445 1 97.5 194 GLU B C 1
ATOM 3365 O O . GLU B 1 194 ? -9.281 21.812 8.531 1 97.5 194 GLU B O 1
ATOM 3370 N N . LEU B 1 195 ? -10.336 19.906 8.758 1 98.12 195 LEU B N 1
ATOM 3371 C CA . LEU B 1 195 ? -9.109 19.219 9.141 1 98.12 195 LEU B CA 1
ATOM 3372 C C . LEU B 1 195 ? -8.094 19.234 8 1 98.12 195 LEU B C 1
ATOM 3374 O O . LEU B 1 195 ? -6.898 19.453 8.227 1 98.12 195 LEU B O 1
ATOM 3378 N N . GLY B 1 196 ? -8.555 18.922 6.754 1 97.44 196 GLY B N 1
ATOM 3379 C CA . GLY B 1 196 ? -7.68 19 5.594 1 97.44 196 GLY B CA 1
ATOM 3380 C C . GLY B 1 196 ? -7 20.344 5.457 1 97.44 196 GLY B C 1
ATOM 3381 O O . GLY B 1 196 ? -5.805 20.422 5.176 1 97.44 196 GLY B O 1
ATOM 3382 N N . GLU B 1 197 ? -7.758 21.391 5.672 1 97.06 197 GLU B N 1
ATOM 3383 C CA . GLU B 1 197 ? -7.207 22.734 5.625 1 97.06 197 GLU B CA 1
ATOM 3384 C C . GLU B 1 197 ? -6.117 22.922 6.676 1 97.06 197 GLU B C 1
ATOM 3386 O O . GLU B 1 197 ? -5.082 23.531 6.402 1 97.06 197 GLU B O 1
ATOM 3391 N N . PHE B 1 198 ? -6.426 22.469 7.789 1 97.88 198 PHE B N 1
ATOM 3392 C CA . PHE B 1 198 ? -5.418 22.578 8.836 1 97.88 198 PHE B CA 1
ATOM 3393 C C . PHE B 1 198 ? -4.148 21.828 8.438 1 97.88 198 PHE B C 1
ATOM 3395 O O . PHE B 1 198 ? -3.041 22.328 8.617 1 97.88 198 PHE B O 1
ATOM 3402 N N . VAL B 1 199 ? -4.293 20.547 7.953 1 97 199 VAL B N 1
ATOM 3403 C CA . VAL B 1 199 ? -3.15 19.719 7.574 1 97 199 VAL B CA 1
ATOM 3404 C C . VAL B 1 199 ? -2.289 20.469 6.559 1 97 199 VAL B C 1
ATOM 3406 O O . VAL B 1 199 ? -1.066 20.547 6.707 1 97 199 VAL B O 1
ATOM 3409 N N . GLU B 1 200 ? -2.904 21.047 5.566 1 94.5 200 GLU B N 1
ATOM 3410 C CA . GLU B 1 200 ? -2.172 21.828 4.578 1 94.5 200 GLU B CA 1
ATOM 3411 C C . GLU B 1 200 ? -1.444 23 5.23 1 94.5 200 GLU B C 1
ATOM 3413 O O . GLU B 1 200 ? -0.243 23.188 5.023 1 94.5 200 GLU B O 1
ATOM 3418 N N . ALA B 1 201 ? -2.17 23.781 6 1 95.19 201 ALA B N 1
ATOM 3419 C CA . ALA B 1 201 ? -1.595 24.969 6.629 1 95.19 201 ALA B CA 1
ATOM 3420 C C . ALA B 1 201 ? -0.427 24.594 7.539 1 95.19 201 ALA B C 1
ATOM 3422 O O . ALA B 1 201 ? 0.606 25.266 7.539 1 95.19 201 ALA B O 1
ATOM 3423 N N . TYR B 1 202 ? -0.612 23.562 8.227 1 95.94 202 TYR B N 1
ATOM 3424 C CA . TYR B 1 202 ? 0.436 23.141 9.156 1 95.94 202 TYR B CA 1
ATOM 3425 C C . TYR B 1 202 ? 1.646 22.609 8.406 1 95.94 202 TYR B C 1
ATOM 3427 O O . TYR B 1 202 ? 2.789 22.844 8.805 1 95.94 202 TYR B O 1
ATOM 3435 N N . ALA B 1 203 ? 1.379 21.781 7.414 1 94.38 203 ALA B N 1
ATOM 3436 C CA . ALA B 1 203 ? 2.482 21.281 6.605 1 94.38 203 ALA B CA 1
ATOM 3437 C C . ALA B 1 203 ? 3.322 22.422 6.043 1 94.38 203 ALA B C 1
ATOM 3439 O O . ALA B 1 203 ? 4.555 22.359 6.055 1 94.38 203 ALA B O 1
ATOM 3440 N N . VAL B 1 204 ? 2.641 23.438 5.527 1 92.12 204 VAL B N 1
ATOM 3441 C CA . VAL B 1 204 ? 3.324 24.609 4.977 1 92.12 204 VAL B CA 1
ATOM 3442 C C . VAL B 1 204 ? 4.117 25.312 6.074 1 92.12 204 VAL B C 1
ATOM 3444 O O . VAL B 1 204 ? 5.285 25.656 5.883 1 92.12 204 VAL B O 1
ATOM 3447 N N . TRP B 1 205 ? 3.521 25.484 7.172 1 93.19 205 TRP B N 1
ATOM 3448 C CA . TRP B 1 205 ? 4.188 26.125 8.305 1 93.19 205 TRP B CA 1
ATOM 3449 C C . TRP B 1 205 ? 5.414 25.328 8.734 1 93.19 205 TRP B C 1
ATOM 3451 O O . TRP B 1 205 ? 6.484 25.891 8.953 1 93.19 205 TRP B O 1
ATOM 3461 N N . ALA B 1 206 ? 5.258 24.031 8.898 1 93.06 206 ALA B N 1
ATOM 3462 C CA . ALA B 1 206 ? 6.344 23.156 9.336 1 93.06 206 ALA B CA 1
ATOM 3463 C C . ALA B 1 206 ? 7.516 23.203 8.367 1 93.06 206 ALA B C 1
ATOM 3465 O O . ALA B 1 206 ? 8.68 23.219 8.781 1 93.06 206 ALA B O 1
ATOM 3466 N N . GLU B 1 207 ? 7.211 23.219 7.066 1 92.06 207 GLU B N 1
ATOM 3467 C CA . GLU B 1 207 ? 8.266 23.328 6.062 1 92.06 207 GLU B CA 1
ATOM 3468 C C . GLU B 1 207 ? 9.039 24.625 6.219 1 92.06 207 GLU B C 1
ATOM 3470 O O . GLU B 1 207 ? 10.266 24.641 6.133 1 92.06 207 GLU B O 1
ATOM 3475 N N . GLN B 1 208 ? 8.367 25.703 6.422 1 91 208 GLN B N 1
ATOM 3476 C CA . GLN B 1 208 ? 9 27 6.629 1 91 208 GLN B CA 1
ATOM 3477 C C . GLN B 1 208 ? 9.875 27 7.879 1 91 208 GLN B C 1
ATOM 3479 O O . GLN B 1 208 ? 10.992 27.516 7.867 1 91 208 GLN B O 1
ATOM 3484 N N . ALA B 1 209 ? 9.336 26.484 8.898 1 91.75 209 ALA B N 1
ATOM 3485 C CA . ALA B 1 209 ? 10.094 26.391 10.141 1 91.75 209 ALA B CA 1
ATOM 3486 C C . ALA B 1 209 ? 11.383 25.594 9.945 1 91.75 209 ALA B C 1
ATOM 3488 O O . ALA B 1 209 ? 12.438 25.984 10.438 1 91.75 209 ALA B O 1
ATOM 3489 N N . GLU B 1 210 ? 11.289 24.5 9.234 1 93.94 210 GLU B N 1
ATOM 3490 C CA . GLU B 1 210 ? 12.461 23.672 8.969 1 93.94 210 GLU B CA 1
ATOM 3491 C C . GLU B 1 210 ? 13.461 24.391 8.07 1 93.94 210 GLU B C 1
ATOM 3493 O O . GLU B 1 210 ? 14.672 24.234 8.234 1 93.94 210 GLU B O 1
ATOM 3498 N N . TYR B 1 211 ? 12.914 25.172 7.086 1 94.56 211 TYR B N 1
ATOM 3499 C CA . TYR B 1 211 ? 13.773 25.953 6.211 1 94.56 211 TYR B CA 1
ATOM 3500 C C . TYR B 1 211 ? 14.609 26.953 7.016 1 94.56 211 TYR B C 1
ATOM 3502 O O . TYR B 1 211 ? 15.82 27.062 6.816 1 94.56 211 TYR B O 1
ATOM 3510 N N . GLU B 1 212 ? 14.031 27.594 7.891 1 93.94 212 GLU B N 1
ATOM 3511 C CA . GLU B 1 212 ? 14.742 28.547 8.734 1 93.94 212 GLU B CA 1
ATOM 3512 C C . GLU B 1 212 ? 15.773 27.859 9.617 1 93.94 212 GLU B C 1
ATOM 3514 O O . GLU B 1 212 ? 16.891 28.359 9.797 1 93.94 212 GLU B O 1
ATOM 3519 N N . ALA B 1 213 ? 15.383 26.766 10.195 1 95.12 213 ALA B N 1
ATOM 3520 C CA . ALA B 1 213 ? 16.312 25.984 11.016 1 95.12 213 ALA B CA 1
ATOM 3521 C C . ALA B 1 213 ? 17.5 25.516 10.188 1 95.12 213 ALA B C 1
ATOM 3523 O O . ALA B 1 213 ? 18.641 25.484 10.672 1 95.12 213 ALA B O 1
ATOM 3524 N N . TRP B 1 214 ? 17.188 25.094 8.969 1 97 214 TRP B N 1
ATOM 3525 C CA . TRP B 1 214 ? 18.219 24.672 8.016 1 97 214 TRP B CA 1
ATOM 3526 C C . TRP B 1 214 ? 19.219 25.781 7.766 1 97 214 TRP B C 1
ATOM 3528 O O . TRP B 1 214 ? 20.438 25.578 7.891 1 97 214 TRP B O 1
ATOM 3538 N N . LEU B 1 215 ? 18.812 27 7.496 1 96.56 215 LEU B N 1
ATOM 3539 C CA . LEU B 1 215 ? 19.656 28.156 7.285 1 96.56 215 LEU B CA 1
ATOM 3540 C C . LEU B 1 215 ? 20.531 28.422 8.508 1 96.56 215 LEU B C 1
ATOM 3542 O O . LEU B 1 215 ? 21.734 28.641 8.383 1 96.56 215 LEU B O 1
ATOM 3546 N N . SER B 1 216 ? 19.922 28.422 9.594 1 96.12 216 SER B N 1
ATOM 3547 C CA . SER B 1 216 ? 20.625 28.672 10.844 1 96.12 216 SER B CA 1
ATOM 3548 C C . SER B 1 216 ? 21.719 27.609 11.086 1 96.12 216 SER B C 1
ATOM 3550 O O . SER B 1 216 ? 22.828 27.938 11.5 1 96.12 216 SER B O 1
ATOM 3552 N N . GLY B 1 217 ? 21.344 26.406 10.836 1 96.88 217 GLY B N 1
ATOM 3553 C CA . GLY B 1 217 ? 22.297 25.328 10.992 1 96.88 217 GLY B CA 1
ATOM 3554 C C . GLY B 1 217 ? 23.516 25.469 10.094 1 96.88 217 GLY B C 1
ATOM 3555 O O . GLY B 1 217 ? 24.656 25.281 10.547 1 96.88 217 GLY B O 1
ATOM 3556 N N . ILE B 1 218 ? 23.281 25.812 8.859 1 97.38 218 ILE B N 1
ATOM 3557 C CA . ILE B 1 218 ? 24.359 26 7.91 1 97.38 218 ILE B CA 1
ATOM 3558 C C . ILE B 1 218 ? 25.234 27.172 8.344 1 97.38 218 ILE B C 1
ATOM 3560 O O . ILE B 1 218 ? 26.469 27.094 8.281 1 97.38 218 ILE B O 1
ATOM 3564 N N . HIS B 1 219 ? 24.625 28.25 8.711 1 96.75 219 HIS B N 1
ATOM 3565 C CA . HIS B 1 219 ? 25.375 29.422 9.164 1 96.75 219 HIS B CA 1
ATOM 3566 C C . HIS B 1 219 ? 26.312 29.078 10.312 1 96.75 219 HIS B C 1
ATOM 3568 O O . HIS B 1 219 ? 27.484 29.469 10.312 1 96.75 219 HIS B O 1
ATOM 3574 N N . LYS B 1 220 ? 25.875 28.328 11.203 1 96.56 220 LYS B N 1
ATOM 3575 C CA . LYS B 1 220 ? 26.688 27.922 12.352 1 96.56 220 LYS B CA 1
ATOM 3576 C C . LYS B 1 220 ? 27.797 26.969 11.93 1 96.56 220 LYS B C 1
ATOM 3578 O O . LYS B 1 220 ? 28.891 26.984 12.5 1 96.56 220 LYS B O 1
ATOM 3583 N N . PHE B 1 221 ? 27.438 26.188 11.008 1 96.94 221 PHE B N 1
ATOM 3584 C CA . PHE B 1 221 ? 28.375 25.188 10.516 1 96.94 221 PHE B CA 1
ATOM 3585 C C . PHE B 1 221 ? 29.594 25.859 9.875 1 96.94 221 PHE B C 1
ATOM 3587 O O . PHE B 1 221 ? 30.719 25.391 10.031 1 96.94 221 PHE B O 1
ATOM 3594 N N . VAL B 1 222 ? 29.391 26.953 9.203 1 95.56 222 VAL B N 1
ATOM 3595 C CA . VAL B 1 222 ? 30.469 27.531 8.406 1 95.56 222 VAL B CA 1
ATOM 3596 C C . VAL B 1 222 ? 31.094 28.719 9.148 1 95.56 222 VAL B C 1
ATOM 3598 O O . VAL B 1 222 ? 32.125 29.25 8.727 1 95.56 222 VAL B O 1
ATOM 3601 N N . SER B 1 223 ? 30.375 29.234 10.039 1 88.06 223 SER B N 1
ATOM 3602 C CA . SER B 1 223 ? 30.875 30.375 10.781 1 88.06 223 SER B CA 1
ATOM 3603 C C . SER B 1 223 ? 31.781 29.938 11.93 1 88.06 223 SER B C 1
ATOM 3605 O O . SER B 1 223 ? 31.656 28.828 12.438 1 88.06 223 SER B O 1
#

Solvent-accessible surface area (backbone atoms only — not comparable to full-atom values): 25956 Å² total; per-residue (Å²): 135,89,81,80,84,80,81,82,77,81,73,86,78,73,89,80,84,86,86,82,78,76,79,74,79,83,70,76,73,73,72,71,73,73,66,73,78,70,68,71,55,74,39,33,57,45,34,26,49,33,32,49,51,52,51,53,53,54,69,67,50,74,83,68,75,63,78,66,78,75,61,88,78,56,44,78,50,69,53,90,59,37,57,38,38,38,34,38,37,75,55,93,82,31,44,36,38,36,41,39,51,72,60,75,51,80,53,91,89,47,77,46,47,42,31,34,40,38,43,32,44,94,55,24,25,42,38,36,39,31,32,27,44,93,87,32,58,43,75,49,32,47,27,78,33,79,45,32,70,57,68,69,39,84,45,71,68,38,46,55,56,53,68,75,44,80,66,50,60,54,45,89,75,52,56,66,68,60,52,51,51,51,50,52,56,34,42,77,71,59,56,39,47,68,45,34,50,42,52,51,48,40,49,54,29,46,50,51,53,47,51,52,50,47,43,53,51,52,28,59,71,48,92,133,84,83,78,81,80,82,80,88,76,77,72,78,73,82,78,77,79,72,78,76,77,82,68,81,78,68,80,67,78,63,80,71,75,76,62,73,64,72,76,45,75,63,35,56,50,49,26,50,50,35,50,51,50,52,54,54,55,70,66,53,67,84,72,71,69,75,65,75,76,61,88,79,55,43,78,50,70,52,90,92,51,74,43,38,36,35,38,37,74,54,94,81,30,45,36,38,36,41,39,51,75,55,70,47,74,53,95,86,42,77,36,48,37,33,37,39,36,44,32,45,95,55,24,24,41,37,37,39,32,31,29,43,95,87,32,59,43,75,49,32,48,27,75,34,78,45,31,70,58,69,69,39,82,46,72,68,39,48,56,56,54,69,46,35,55,65,48,59,57,47,89,75,49,57,66,65,44,52,51,25,51,49,49,41,35,42,75,72,59,55,38,48,68,44,33,50,44,52,51,48,38,49,54,29,46,50,51,54,46,50,53,50,49,42,51,50,52,30,58,69,51,90

Secondary structure (DSSP, 8-state):
-----------------------------------------HHHHHHHHHHHHHHHHHHH--TT-SPPPPPTT-EEE--TTBS-EEEEEEETTEEEEEEE-----EETTEE-EEEEEEEEETTEEEEEEEEEETTEEEEEEEEEES-HHHHH--SHHHHHHHHTS----BGGGS-HHHHHHHHHHHHHTT-SHHHHHHHHHHHHHHHHHHHHHHHHHHHHHH-/------------------------------------S----HHHHHHHHHHHHHHHHHHH--TT-SPPPPPTT-EEE--TT-S-EEEEEEETTEEEEEEE----EEETTEEEEEEEEEEEETTEEEEEEEEEETTEEEEEEEEEES-HHHHH--SHHHHHHHHTB----BGGGS-HHHHHHHHHHHHHTT-SHHHHHHHHHHHHHHHHHHHHHHHHHHHHHH-

Organism: NCBI:txid67003

pLDDT: mean 81.42, std 25.53, range [19.94, 98.94]

Radius of gyration: 33.07 Å; Cα contacts (8 Å, |Δi|>4): 569; chains: 2; bounding box: 127×74×73 Å